Protein AF-A0A7R9LWQ7-F1 (afdb_monomer_lite)

Radius of gyration: 23.17 Å; chains: 1; bounding box: 65×57×53 Å

InterPro domains:
  IPR004911 Gamma interferon inducible lysosomal thiol reductase GILT [PF03227] (35-100)
  IPR004911 Gamma interferon inducible lysosomal thiol reductase GILT [PF03227] (215-337)
  IPR004911 Gamma interferon inducible lysosomal thiol reductase GILT [PTHR13234] (209-375)

pLDDT: mean 72.82, std 17.97, range [22.84, 94.5]

Organism: NCBI:txid334625

Structure (mmCIF, N/CA/C/O backbone):
data_AF-A0A7R9LWQ7-F1
#
_entry.id   AF-A0A7R9LWQ7-F1
#
loop_
_atom_site.group_PDB
_atom_site.id
_atom_site.type_symbol
_atom_site.label_atom_id
_atom_site.label_alt_id
_atom_site.label_comp_id
_atom_site.label_asym_id
_atom_site.label_entity_id
_atom_site.label_seq_id
_atom_site.pdbx_PDB_ins_code
_atom_site.Cartn_x
_atom_site.Cartn_y
_atom_site.Cartn_z
_atom_site.occupancy
_atom_site.B_iso_or_equiv
_atom_site.auth_seq_id
_atom_site.auth_comp_id
_atom_site.auth_asym_id
_atom_site.auth_atom_id
_atom_site.pdbx_PDB_model_num
ATOM 1 N N . MET A 1 1 ? 38.402 10.004 0.478 1.00 28.41 1 MET A N 1
ATOM 2 C CA . MET A 1 1 ? 37.192 10.811 0.728 1.00 28.41 1 MET A CA 1
ATOM 3 C C . MET A 1 1 ? 36.173 10.330 -0.279 1.00 28.41 1 MET A C 1
ATOM 5 O O . MET A 1 1 ? 36.468 10.364 -1.462 1.00 28.41 1 MET A O 1
ATOM 9 N N . SER A 1 2 ? 35.136 9.662 0.216 1.00 26.98 2 SER A N 1
ATOM 10 C CA . SER A 1 2 ? 34.295 8.710 -0.510 1.00 26.98 2 SER A CA 1
ATOM 11 C C . SER A 1 2 ? 33.237 9.393 -1.374 1.00 26.98 2 SER A C 1
ATOM 13 O O . SER A 1 2 ? 32.427 10.161 -0.859 1.00 26.98 2 SER A O 1
ATOM 15 N N . ASP A 1 3 ? 33.230 9.042 -2.657 1.00 26.52 3 ASP A N 1
ATOM 16 C CA . ASP A 1 3 ? 32.191 9.359 -3.634 1.00 26.52 3 ASP A CA 1
ATOM 17 C C . ASP A 1 3 ? 30.848 8.726 -3.230 1.00 26.52 3 ASP A C 1
ATOM 19 O O . ASP A 1 3 ? 30.614 7.534 -3.430 1.00 26.52 3 ASP A O 1
ATOM 23 N N . ALA A 1 4 ? 29.943 9.529 -2.666 1.00 26.62 4 ALA A N 1
ATOM 24 C CA . ALA A 1 4 ? 28.547 9.150 -2.454 1.00 26.62 4 ALA A CA 1
ATOM 25 C C . ALA A 1 4 ? 27.757 9.363 -3.760 1.00 26.62 4 ALA A C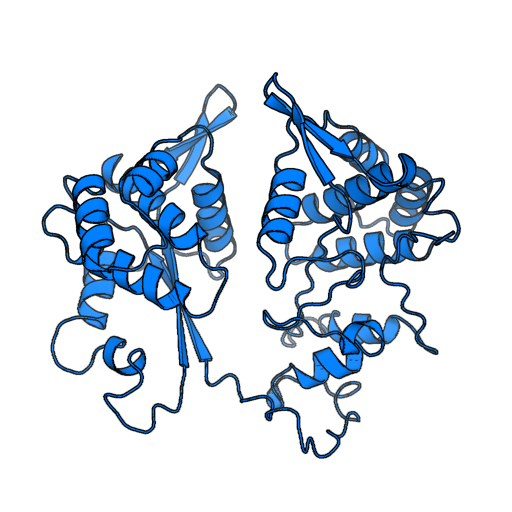 1
ATOM 27 O O . ALA A 1 4 ? 27.153 10.412 -4.013 1.00 26.62 4 ALA A O 1
ATOM 28 N N . ALA A 1 5 ? 27.831 8.366 -4.641 1.00 27.98 5 ALA A N 1
ATOM 29 C CA . ALA A 1 5 ? 27.113 8.342 -5.906 1.00 27.98 5 ALA A CA 1
ATOM 30 C C . ALA A 1 5 ? 25.611 8.075 -5.698 1.00 27.98 5 ALA A C 1
ATOM 32 O O . ALA A 1 5 ? 25.225 7.162 -4.976 1.00 27.98 5 ALA A O 1
ATOM 33 N N . ILE A 1 6 ? 24.761 8.802 -6.436 1.00 31.83 6 ILE A N 1
ATOM 34 C CA . ILE A 1 6 ? 23.512 8.204 -6.928 1.00 31.83 6 ILE A CA 1
ATOM 35 C C . ILE A 1 6 ? 23.921 7.018 -7.789 1.00 31.83 6 ILE A C 1
ATOM 37 O O . ILE A 1 6 ? 24.487 7.224 -8.872 1.00 31.83 6 ILE A O 1
ATOM 41 N N . ASN A 1 7 ? 23.592 5.826 -7.308 1.00 31.75 7 ASN A N 1
ATOM 42 C CA . ASN A 1 7 ? 23.506 4.613 -8.101 1.00 31.75 7 ASN A CA 1
ATOM 43 C C . ASN A 1 7 ? 22.030 4.228 -8.212 1.00 31.75 7 ASN A C 1
ATOM 45 O O . ASN A 1 7 ? 21.566 3.238 -7.664 1.00 31.75 7 ASN A O 1
ATOM 49 N N . LEU A 1 8 ? 21.306 5.066 -8.953 1.00 30.58 8 LEU A N 1
ATOM 50 C CA . LEU A 1 8 ? 20.154 4.634 -9.727 1.00 30.58 8 LEU A CA 1
ATOM 51 C C . LEU A 1 8 ? 20.617 3.469 -10.618 1.00 30.58 8 LEU A C 1
ATOM 53 O O . LEU A 1 8 ? 21.769 3.485 -11.063 1.00 30.58 8 LEU A O 1
ATOM 57 N N . ILE A 1 9 ? 19.752 2.482 -10.855 1.00 30.00 9 ILE A N 1
ATOM 58 C CA . ILE A 1 9 ? 20.030 1.279 -11.649 1.00 30.00 9 ILE A CA 1
ATOM 59 C C . ILE A 1 9 ? 20.838 1.636 -12.910 1.00 30.00 9 ILE A C 1
ATOM 61 O O . ILE A 1 9 ? 20.307 2.087 -13.923 1.00 30.00 9 ILE A O 1
ATOM 65 N N . LYS A 1 10 ? 22.152 1.404 -12.861 1.00 24.83 10 LYS A N 1
ATOM 66 C CA . LYS A 1 10 ? 22.993 1.352 -14.050 1.00 24.83 10 LYS A CA 1
ATOM 67 C C . LYS A 1 10 ? 22.986 -0.110 -14.469 1.00 24.83 10 LYS A C 1
ATOM 69 O O . LYS A 1 10 ? 23.830 -0.884 -14.024 1.00 24.83 10 LYS A O 1
ATOM 74 N N . LEU A 1 11 ? 22.005 -0.493 -15.291 1.00 27.28 11 LEU A N 1
ATOM 75 C CA . LEU A 1 11 ? 22.003 -1.773 -16.008 1.00 27.28 11 LEU A CA 1
ATOM 76 C C . LEU A 1 11 ? 23.177 -1.768 -16.994 1.00 27.28 11 LEU A C 1
ATOM 78 O O . LEU A 1 11 ? 23.009 -1.566 -18.192 1.00 27.28 11 LEU A O 1
ATOM 82 N N . ASN A 1 12 ? 24.388 -1.972 -16.487 1.00 22.84 12 ASN A N 1
ATOM 83 C CA . ASN A 1 12 ? 25.558 -2.257 -17.301 1.00 22.84 12 ASN A CA 1
ATOM 84 C C . ASN A 1 12 ? 25.617 -3.772 -17.512 1.00 22.84 12 ASN A C 1
ATOM 86 O O . ASN A 1 12 ? 26.533 -4.460 -17.072 1.00 22.84 12 ASN A O 1
ATOM 90 N N . VAL A 1 13 ? 24.580 -4.299 -18.159 1.00 25.75 13 VAL A N 1
ATOM 91 C CA . VAL A 1 13 ? 24.626 -5.637 -18.738 1.00 25.75 13 VAL A CA 1
ATOM 92 C C . VAL A 1 13 ? 25.260 -5.455 -20.110 1.00 25.75 13 VAL A C 1
ATOM 94 O O . VAL A 1 13 ? 24.816 -4.612 -20.893 1.00 25.75 13 VAL A O 1
ATOM 97 N N . ALA A 1 14 ? 26.311 -6.212 -20.416 1.00 23.25 14 ALA A N 1
ATOM 98 C CA . ALA A 1 14 ? 26.738 -6.386 -21.797 1.00 23.25 14 ALA A CA 1
ATOM 99 C C . ALA A 1 14 ? 25.557 -7.025 -22.557 1.00 23.25 14 ALA A C 1
ATOM 101 O O . ALA A 1 14 ? 25.353 -8.232 -22.480 1.00 23.25 14 ALA A O 1
ATOM 102 N N . GLY A 1 15 ? 24.722 -6.181 -23.178 1.00 26.72 15 GLY A N 1
ATOM 103 C CA . GLY A 1 15 ? 23.382 -6.533 -23.670 1.00 26.72 15 GLY A CA 1
ATOM 104 C C . GLY A 1 15 ? 22.230 -6.099 -22.747 1.00 26.72 15 GLY A C 1
ATOM 105 O O . GLY A 1 15 ? 21.438 -6.940 -22.346 1.00 26.72 15 GLY A O 1
ATOM 106 N N . GLY A 1 16 ? 22.153 -4.812 -22.381 1.00 27.22 16 GLY A N 1
ATOM 107 C CA . GLY A 1 16 ? 21.121 -4.237 -21.500 1.00 27.22 16 GLY A CA 1
ATOM 108 C C . GLY A 1 16 ? 19.642 -4.364 -21.961 1.00 27.22 16 GLY A C 1
ATOM 109 O O . GLY A 1 16 ? 19.310 -5.185 -22.806 1.00 27.22 16 GLY A O 1
ATOM 110 N N . PRO A 1 17 ? 18.747 -3.506 -21.433 1.00 42.34 17 PRO A N 1
ATOM 111 C CA . PRO A 1 17 ? 17.329 -3.661 -20.998 1.00 42.34 17 PRO A CA 1
ATOM 112 C C . PRO A 1 17 ? 16.288 -4.299 -21.927 1.00 42.34 17 PRO A C 1
ATOM 114 O O . PRO A 1 17 ? 15.150 -4.512 -21.507 1.00 42.34 17 PRO A O 1
ATOM 117 N N . GLN A 1 18 ? 16.668 -4.682 -23.139 1.00 40.03 18 GLN A N 1
ATOM 118 C CA . GLN A 1 18 ? 15.867 -5.520 -24.028 1.00 40.03 18 GLN A CA 1
ATOM 119 C C . GLN A 1 18 ? 15.374 -6.789 -23.306 1.00 40.03 18 GLN A C 1
ATOM 121 O O . GLN A 1 18 ? 14.246 -7.221 -23.493 1.00 40.03 18 GLN A O 1
ATOM 126 N N . SER A 1 19 ? 16.174 -7.302 -22.370 1.00 42.94 19 SER A N 1
ATOM 127 C CA . SER A 1 19 ? 15.859 -8.448 -21.522 1.00 42.94 19 SER A CA 1
ATOM 128 C C . SER A 1 19 ? 14.732 -8.274 -20.501 1.00 42.94 19 SER A C 1
ATOM 130 O O . SER A 1 19 ? 14.152 -9.279 -20.106 1.00 42.94 19 SER A O 1
ATOM 132 N N . LEU A 1 20 ? 14.502 -7.058 -19.991 1.00 46.47 20 LEU A N 1
ATOM 133 C CA . LEU A 1 20 ? 13.406 -6.772 -19.049 1.00 46.47 20 LEU A CA 1
ATOM 134 C C . LEU A 1 20 ? 12.146 -6.380 -19.812 1.00 46.47 20 LEU A C 1
ATOM 136 O O . LEU A 1 20 ? 11.057 -6.811 -19.462 1.00 46.47 20 LEU A O 1
ATOM 140 N N . TYR A 1 21 ? 12.319 -5.661 -20.919 1.00 49.50 21 TYR A N 1
ATOM 141 C CA . TYR A 1 21 ? 11.264 -5.433 -21.898 1.00 49.50 21 TYR A CA 1
ATOM 142 C C . TYR A 1 21 ? 10.661 -6.760 -22.397 1.00 49.50 21 TYR A C 1
ATOM 144 O O . TYR A 1 21 ? 9.447 -6.920 -22.387 1.00 49.50 21 TYR A O 1
ATOM 152 N N . GLU A 1 22 ? 11.493 -7.766 -22.698 1.00 48.62 22 GLU A N 1
ATOM 153 C CA . GLU A 1 22 ? 11.062 -9.147 -22.997 1.00 48.62 22 GLU A CA 1
ATOM 154 C C . GLU A 1 22 ? 10.165 -9.781 -21.913 1.00 48.62 22 GLU A C 1
ATOM 156 O O . GLU A 1 22 ? 9.404 -10.692 -22.225 1.00 48.62 22 GLU A O 1
ATOM 161 N N . LEU A 1 23 ? 10.259 -9.330 -20.656 1.00 48.19 23 LEU A N 1
ATOM 162 C CA . LEU A 1 23 ? 9.467 -9.829 -19.525 1.00 48.19 23 LEU A CA 1
ATOM 163 C C . LEU A 1 23 ? 8.210 -8.987 -19.248 1.00 48.19 23 LEU A C 1
ATOM 165 O O . LEU A 1 23 ? 7.292 -9.490 -18.611 1.00 48.19 23 LEU A O 1
ATOM 169 N N . MET A 1 24 ? 8.170 -7.727 -19.697 1.00 41.41 24 MET A N 1
ATOM 170 C CA . MET A 1 24 ? 7.107 -6.758 -19.380 1.00 41.41 24 MET A CA 1
ATOM 171 C C . MET A 1 24 ? 6.107 -6.537 -20.524 1.00 41.41 24 MET A C 1
ATOM 173 O O . MET A 1 24 ? 5.027 -5.993 -20.295 1.00 41.41 24 MET A O 1
ATOM 177 N N . VAL A 1 25 ? 6.442 -6.917 -21.761 1.00 46.47 25 VAL A N 1
ATOM 178 C CA . VAL A 1 25 ? 5.574 -6.679 -22.926 1.00 46.47 25 VAL A CA 1
ATOM 179 C C . VAL A 1 25 ? 4.469 -7.731 -22.997 1.00 46.47 25 VAL A C 1
ATOM 181 O O . VAL A 1 25 ? 4.790 -8.910 -23.144 1.00 46.47 25 VAL A O 1
ATOM 184 N N . PRO A 1 26 ? 3.178 -7.356 -22.974 1.00 40.62 26 PRO A N 1
ATOM 185 C CA . PRO A 1 26 ? 2.101 -8.287 -23.257 1.00 40.62 26 PRO A CA 1
ATOM 186 C C . PRO A 1 26 ? 2.303 -8.860 -24.659 1.00 40.62 26 PRO A C 1
ATOM 188 O O . PRO A 1 26 ? 2.472 -8.131 -25.641 1.00 40.62 26 PRO A O 1
ATOM 191 N N . LYS A 1 27 ? 2.288 -10.191 -24.760 1.00 41.00 27 LYS A N 1
ATOM 192 C CA . LYS A 1 27 ? 2.071 -10.843 -26.050 1.00 41.00 27 LYS A CA 1
ATOM 193 C C . LYS A 1 27 ? 0.729 -10.364 -26.619 1.00 41.00 27 LYS A C 1
ATOM 195 O O . LYS A 1 27 ? -0.156 -9.970 -25.865 1.00 41.00 27 LYS A O 1
ATOM 200 N N . ALA A 1 28 ? 0.629 -10.343 -27.949 1.00 43.31 28 ALA A N 1
ATOM 201 C CA . ALA A 1 28 ? -0.507 -9.813 -28.707 1.00 43.31 28 ALA A CA 1
ATOM 202 C C . ALA A 1 28 ? -1.881 -10.173 -28.101 1.00 43.31 28 ALA A C 1
ATOM 204 O O . ALA A 1 28 ? -2.029 -11.237 -27.500 1.00 43.31 28 ALA A O 1
ATOM 205 N N . GLU A 1 29 ? -2.870 -9.287 -28.296 1.00 36.75 29 GLU A N 1
ATOM 206 C CA . GLU A 1 29 ? -4.244 -9.393 -27.775 1.00 36.75 29 GLU A CA 1
ATOM 207 C C . GLU A 1 29 ? -4.751 -10.849 -27.722 1.00 36.75 29 GLU A C 1
ATOM 209 O O . GLU A 1 29 ? -5.013 -11.469 -28.754 1.00 36.75 29 GLU A O 1
ATOM 214 N N . GLY A 1 30 ? -4.872 -11.394 -26.505 1.00 41.38 30 GLY A N 1
ATOM 215 C CA . GLY A 1 30 ? -5.389 -12.744 -26.249 1.00 41.38 30 GLY A CA 1
ATOM 216 C C . GLY A 1 30 ? -4.429 -13.724 -25.562 1.00 41.38 30 GLY A C 1
ATOM 217 O O . GLY A 1 30 ? -4.877 -14.798 -25.163 1.00 41.38 30 GLY A O 1
ATOM 218 N N . GLU A 1 31 ? -3.150 -13.387 -25.375 1.00 40.97 31 GLU A N 1
ATOM 219 C CA . GLU A 1 31 ? -2.216 -14.198 -24.577 1.00 40.97 31 GLU A CA 1
ATOM 220 C C . GLU A 1 31 ? -2.037 -13.606 -23.165 1.00 40.97 31 GLU A C 1
ATOM 222 O O . GLU A 1 31 ? -1.937 -12.392 -23.001 1.00 40.97 31 GLU A O 1
ATOM 227 N N . ALA A 1 32 ? -2.040 -14.464 -22.136 1.00 39.59 32 ALA A N 1
ATOM 228 C CA . ALA A 1 32 ? -1.925 -14.065 -20.733 1.00 39.59 32 ALA A CA 1
ATOM 229 C C . ALA A 1 32 ? -0.732 -13.114 -20.513 1.00 39.59 32 ALA A C 1
ATOM 231 O O . ALA A 1 32 ? 0.397 -13.420 -20.902 1.00 39.59 32 ALA A O 1
ATOM 232 N N . SER A 1 33 ? -0.999 -11.960 -19.900 1.00 45.97 33 SER A N 1
ATOM 233 C CA . SER A 1 33 ? 0.002 -10.958 -19.538 1.00 45.97 33 SER A CA 1
ATOM 234 C C . SER A 1 33 ? 1.080 -11.575 -18.647 1.00 45.97 33 SER A C 1
ATOM 236 O O . SER A 1 33 ? 0.767 -12.299 -17.700 1.00 45.97 33 SER A O 1
ATOM 238 N N . PHE A 1 34 ? 2.351 -11.295 -18.934 1.00 53.62 34 PHE A N 1
ATOM 239 C CA . PHE A 1 34 ? 3.453 -11.764 -18.098 1.00 53.62 34 PHE A CA 1
ATOM 240 C C . PHE A 1 34 ? 3.368 -11.167 -16.685 1.00 53.62 34 PHE A C 1
ATOM 242 O O . PHE A 1 34 ? 3.087 -9.985 -16.515 1.00 53.62 34 PHE A O 1
ATOM 249 N N . GLY A 1 35 ? 3.606 -12.009 -15.675 1.00 59.59 35 GLY A N 1
ATOM 250 C CA . GLY A 1 35 ? 3.394 -11.709 -14.255 1.00 59.59 35 GLY A CA 1
ATOM 251 C C . GLY A 1 35 ? 4.577 -11.043 -13.554 1.00 59.59 35 GLY A C 1
ATOM 252 O O . GLY A 1 35 ? 4.967 -11.508 -12.486 1.00 59.59 35 GLY A O 1
ATOM 253 N N . VAL A 1 36 ? 5.183 -10.015 -14.160 1.00 65.06 36 VAL A N 1
ATOM 254 C CA . VAL A 1 36 ? 6.170 -9.169 -13.464 1.00 65.06 36 VAL A CA 1
ATOM 255 C C . VAL A 1 36 ? 5.592 -7.784 -13.270 1.00 65.06 36 VAL A C 1
ATOM 257 O O . VAL A 1 36 ? 5.446 -7.024 -14.223 1.00 65.06 36 VAL A O 1
ATOM 260 N N . GLU A 1 37 ? 5.321 -7.469 -12.016 1.00 72.19 37 GLU A N 1
ATOM 261 C CA . GLU A 1 37 ? 5.043 -6.121 -11.548 1.00 72.19 37 GLU A CA 1
ATOM 262 C C . GLU A 1 37 ? 6.346 -5.514 -11.017 1.00 72.19 37 GLU A C 1
ATOM 264 O O . GLU A 1 37 ? 7.162 -6.213 -10.406 1.00 72.19 37 GLU A O 1
ATOM 269 N N . VAL A 1 38 ? 6.592 -4.244 -11.337 1.00 76.81 38 VAL A N 1
ATOM 270 C CA . VAL A 1 38 ? 7.811 -3.537 -10.939 1.00 76.81 38 VAL A CA 1
ATOM 271 C C . VAL A 1 38 ? 7.413 -2.208 -10.329 1.00 76.81 38 VAL A C 1
ATOM 273 O O . VAL A 1 38 ? 6.966 -1.323 -11.052 1.00 76.81 38 VAL A O 1
ATOM 276 N N . ASP A 1 39 ? 7.661 -2.067 -9.032 1.00 77.06 39 ASP A N 1
ATOM 277 C CA . ASP A 1 39 ? 7.475 -0.811 -8.317 1.00 77.06 39 ASP A CA 1
ATOM 278 C C . ASP A 1 39 ? 8.789 -0.032 -8.258 1.00 77.06 39 ASP A C 1
ATOM 280 O O . ASP A 1 39 ? 9.827 -0.537 -7.807 1.00 77.06 39 ASP A O 1
ATOM 284 N N . TYR A 1 40 ? 8.752 1.225 -8.698 1.00 81.94 40 TYR A N 1
ATOM 285 C CA . TYR A 1 40 ? 9.868 2.151 -8.569 1.00 81.94 40 TYR A CA 1
ATOM 286 C C . TYR A 1 40 ? 9.661 3.052 -7.354 1.00 81.94 40 TYR A C 1
ATOM 288 O O . TYR A 1 40 ? 8.730 3.845 -7.302 1.00 81.94 40 TYR A O 1
ATOM 296 N N . ILE A 1 41 ? 10.577 2.969 -6.387 1.00 81.75 41 ILE A N 1
ATOM 297 C CA . ILE A 1 41 ? 10.536 3.773 -5.157 1.00 81.75 41 ILE A CA 1
ATOM 298 C C . ILE A 1 41 ? 11.703 4.775 -5.186 1.00 81.75 41 ILE A C 1
ATOM 300 O O . ILE A 1 41 ? 12.804 4.478 -4.702 1.00 81.75 41 ILE A O 1
ATOM 304 N N . PRO A 1 42 ? 11.528 5.962 -5.800 1.00 84.00 42 PRO A N 1
ATOM 305 C CA . PRO A 1 42 ? 12.574 6.968 -5.886 1.00 84.00 42 PRO A CA 1
ATOM 306 C C . PRO A 1 42 ? 12.681 7.709 -4.548 1.00 84.00 42 PRO A C 1
ATOM 308 O O . PRO A 1 42 ? 12.096 8.767 -4.352 1.00 84.00 42 PRO A O 1
ATOM 311 N N . TRP A 1 43 ? 13.458 7.155 -3.618 1.00 82.69 43 TRP A N 1
ATOM 312 C CA . TRP A 1 43 ? 13.813 7.822 -2.357 1.00 82.69 43 TRP A CA 1
ATOM 313 C C . TRP A 1 43 ? 15.306 7.703 -2.058 1.00 82.69 43 TRP A C 1
ATOM 315 O O . TRP A 1 43 ? 16.017 8.702 -1.885 1.00 82.69 43 TRP A O 1
ATOM 325 N N . GLY A 1 44 ? 15.809 6.466 -2.089 1.00 77.44 44 GLY A N 1
ATOM 326 C CA . GLY A 1 44 ? 17.215 6.153 -1.872 1.00 77.44 44 GLY A CA 1
ATOM 327 C C . GLY A 1 44 ? 17.695 6.616 -0.497 1.00 77.44 44 GLY A C 1
ATOM 328 O O . GLY A 1 44 ? 17.119 6.273 0.524 1.00 77.44 44 GLY A O 1
ATOM 329 N N . THR A 1 45 ? 18.785 7.385 -0.466 1.00 76.56 45 THR A N 1
ATOM 330 C CA . THR A 1 45 ? 19.437 7.836 0.778 1.00 76.56 45 THR A CA 1
ATOM 331 C C . THR A 1 45 ? 18.988 9.230 1.218 1.00 76.56 45 THR A C 1
ATOM 333 O O . THR A 1 45 ? 19.743 9.928 1.899 1.00 76.56 45 THR A O 1
ATOM 336 N N . SER A 1 46 ? 17.842 9.695 0.727 1.00 82.44 46 SER A N 1
ATOM 337 C CA . SER A 1 46 ? 17.293 10.997 1.103 1.00 82.44 46 SER A CA 1
ATOM 338 C C . SER A 1 46 ? 16.795 10.938 2.547 1.00 82.44 46 SER A C 1
ATOM 340 O O . SER A 1 46 ? 16.408 9.878 3.036 1.00 82.44 46 SER A O 1
ATOM 342 N N . THR A 1 47 ? 16.833 12.062 3.254 1.00 84.12 47 THR A N 1
ATOM 343 C CA . THR A 1 47 ? 16.308 12.156 4.619 1.00 84.12 47 THR A CA 1
ATOM 344 C C . THR A 1 47 ? 15.139 13.127 4.668 1.00 84.12 47 THR A C 1
ATOM 346 O O . THR A 1 47 ? 15.059 14.064 3.869 1.00 84.12 47 THR A O 1
ATOM 349 N N . ARG A 1 48 ? 14.228 12.916 5.620 1.00 85.38 48 ARG A N 1
ATOM 350 C CA . ARG A 1 48 ? 13.178 13.880 5.962 1.00 85.38 48 ARG A CA 1
ATOM 351 C C . ARG A 1 48 ? 13.415 14.444 7.357 1.00 85.38 48 ARG A C 1
ATOM 353 O O . ARG A 1 48 ? 13.785 13.715 8.274 1.00 85.38 48 ARG A O 1
ATOM 360 N N . GLU A 1 49 ? 13.187 15.739 7.507 1.00 84.81 49 GLU A N 1
ATOM 361 C CA . GLU A 1 49 ? 13.154 16.440 8.786 1.00 84.81 49 GLU A CA 1
ATOM 362 C C . GLU A 1 49 ? 11.795 17.130 8.915 1.00 84.81 49 GLU A C 1
ATOM 364 O O . GLU A 1 49 ? 11.379 17.861 8.016 1.00 84.81 49 GLU A O 1
ATOM 369 N N . ILE A 1 50 ? 11.091 16.886 10.020 1.00 83.31 50 ILE A N 1
ATOM 370 C CA . ILE A 1 50 ? 9.856 17.602 10.350 1.00 83.31 50 ILE A CA 1
ATOM 371 C C . ILE A 1 50 ? 10.258 18.787 11.227 1.00 83.31 50 ILE A C 1
ATOM 373 O O . ILE A 1 50 ? 10.710 18.605 12.359 1.00 83.31 50 ILE A O 1
ATOM 377 N N . ASN A 1 51 ? 10.127 19.999 10.693 1.00 84.62 51 ASN A N 1
ATOM 378 C CA . ASN A 1 51 ? 10.43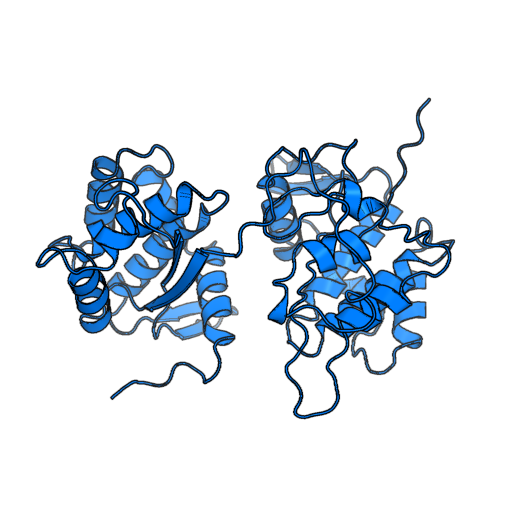9 21.232 11.407 1.00 84.62 51 ASN A CA 1
ATOM 379 C C . ASN A 1 51 ? 9.446 21.469 12.557 1.00 84.62 51 ASN A C 1
ATOM 381 O O . ASN A 1 51 ? 8.352 20.906 12.609 1.00 84.62 51 ASN A O 1
ATOM 385 N N . SER A 1 52 ? 9.801 22.367 13.477 1.00 89.75 52 SER A N 1
ATOM 386 C CA . SER A 1 52 ? 8.973 22.708 14.644 1.00 89.75 52 SER A CA 1
ATOM 387 C C . SER A 1 52 ? 7.614 23.334 14.305 1.00 89.75 52 SER A C 1
ATOM 389 O O . SER A 1 52 ? 6.718 23.322 15.147 1.00 89.75 52 SER A O 1
ATOM 391 N N . ASP A 1 53 ? 7.446 23.869 13.097 1.00 85.25 53 ASP A N 1
ATOM 392 C CA . ASP A 1 53 ? 6.183 24.394 12.568 1.00 85.25 53 ASP A CA 1
ATOM 393 C C . ASP A 1 53 ? 5.337 23.329 11.839 1.00 85.25 53 ASP A C 1
ATOM 395 O O . ASP A 1 53 ? 4.287 23.650 11.285 1.00 85.25 53 ASP A O 1
ATOM 399 N N . GLY A 1 54 ? 5.775 22.064 11.854 1.00 81.81 54 GLY A N 1
ATOM 400 C CA . GLY A 1 54 ? 5.127 20.943 11.173 1.00 81.81 54 GLY A CA 1
ATOM 401 C C . GLY A 1 54 ? 5.462 20.843 9.686 1.00 81.81 54 GLY A C 1
ATOM 402 O O . GLY A 1 54 ? 4.971 19.936 9.019 1.00 81.81 54 GLY A O 1
ATOM 403 N N . THR A 1 55 ? 6.292 21.744 9.152 1.00 78.25 55 THR A N 1
ATOM 404 C CA . THR A 1 55 ? 6.696 21.683 7.748 1.00 78.25 55 THR A CA 1
ATOM 405 C C . THR A 1 55 ? 7.731 20.590 7.527 1.00 78.25 55 THR A C 1
ATOM 407 O O . THR A 1 55 ? 8.663 20.424 8.314 1.00 78.25 55 THR A O 1
ATOM 410 N N . ILE A 1 56 ? 7.582 19.842 6.438 1.00 77.31 56 ILE A N 1
ATOM 411 C CA . ILE A 1 56 ? 8.510 18.768 6.088 1.00 77.31 56 ILE A CA 1
ATOM 412 C C . ILE A 1 56 ? 9.596 19.330 5.177 1.00 77.31 56 ILE A C 1
ATOM 414 O O . ILE A 1 56 ? 9.319 19.990 4.172 1.00 77.31 56 ILE A O 1
ATOM 418 N N . LYS A 1 57 ? 10.850 19.077 5.545 1.00 81.69 57 LYS A N 1
ATOM 419 C CA . LYS A 1 57 ? 12.028 19.396 4.751 1.00 81.69 57 LYS A CA 1
ATOM 420 C C . LYS A 1 57 ? 12.703 18.104 4.319 1.00 81.69 57 LYS A C 1
ATOM 422 O O . LYS A 1 57 ? 13.251 17.366 5.136 1.00 81.69 57 LYS A O 1
ATOM 427 N N . TYR A 1 58 ? 12.718 17.868 3.016 1.00 80.50 58 TYR A N 1
ATOM 428 C CA . TYR A 1 58 ? 13.494 16.784 2.429 1.00 80.50 58 TYR A CA 1
ATOM 429 C C . TYR A 1 58 ? 14.925 17.254 2.192 1.00 80.50 58 TYR A C 1
ATOM 431 O O . TYR A 1 58 ? 15.152 18.322 1.620 1.00 80.50 58 TYR A O 1
ATOM 439 N N . THR A 1 59 ? 15.894 16.465 2.641 1.00 81.56 59 THR A N 1
ATOM 440 C CA . THR A 1 59 ? 17.312 16.726 2.408 1.00 81.56 59 THR A CA 1
ATOM 441 C C . THR A 1 59 ? 17.880 15.609 1.547 1.00 81.56 59 THR A C 1
ATOM 443 O O . THR A 1 59 ? 17.930 14.446 1.947 1.00 81.56 59 THR A O 1
ATOM 446 N N . CYS A 1 60 ? 18.333 15.976 0.353 1.00 78.94 60 CYS A N 1
ATOM 447 C CA . CYS A 1 60 ? 19.123 15.104 -0.506 1.00 78.94 60 CYS A CA 1
ATOM 448 C C . CYS A 1 60 ? 20.596 15.504 -0.444 1.00 78.94 60 CYS A C 1
ATOM 450 O O . CYS A 1 60 ? 20.953 16.578 0.034 1.00 78.94 60 CYS A O 1
ATOM 452 N N . THR A 1 61 ? 21.473 14.649 -0.969 1.00 72.31 61 THR A N 1
ATOM 453 C CA . THR A 1 61 ? 22.913 14.953 -1.025 1.00 72.31 61 THR A CA 1
ATOM 454 C C . THR A 1 61 ? 23.272 16.097 -1.985 1.00 72.31 61 THR A C 1
ATOM 456 O O . THR A 1 61 ? 24.392 16.590 -1.902 1.00 72.31 61 THR A O 1
ATOM 459 N N . ASP A 1 62 ? 22.373 16.484 -2.899 1.00 80.56 62 ASP A N 1
ATOM 460 C CA . ASP A 1 62 ? 22.536 17.570 -3.882 1.00 80.56 62 ASP A CA 1
ATOM 461 C C . ASP A 1 62 ? 21.141 17.984 -4.419 1.00 80.56 62 ASP A C 1
ATOM 463 O O . ASP A 1 62 ? 20.230 17.153 -4.491 1.00 80.56 62 ASP A O 1
ATOM 467 N N . ASP A 1 63 ? 20.942 19.272 -4.706 1.00 81.31 63 ASP A N 1
ATOM 468 C CA . ASP A 1 63 ? 19.645 19.864 -5.064 1.00 81.31 63 ASP A CA 1
ATOM 469 C C . ASP A 1 63 ? 19.100 19.300 -6.384 1.00 81.31 63 ASP A C 1
ATOM 471 O O . ASP A 1 63 ? 17.913 18.963 -6.473 1.00 81.31 63 ASP A O 1
ATOM 475 N N . ASP A 1 64 ? 19.970 19.094 -7.379 1.00 84.81 64 ASP A N 1
ATOM 476 C CA . ASP A 1 64 ? 19.580 18.515 -8.670 1.00 84.81 64 ASP A CA 1
ATOM 477 C C . ASP A 1 64 ? 19.164 17.051 -8.505 1.00 84.81 64 ASP A C 1
ATOM 479 O O . ASP A 1 64 ? 18.215 16.570 -9.128 1.00 84.81 64 ASP A O 1
ATOM 483 N N . LYS A 1 65 ? 19.812 16.335 -7.583 1.00 81.50 65 LYS A N 1
ATOM 484 C CA . LYS A 1 65 ? 19.419 14.970 -7.214 1.00 81.50 65 LYS A CA 1
ATOM 485 C C . LYS A 1 65 ? 18.020 14.940 -6.626 1.00 81.50 65 LYS A C 1
ATOM 487 O O . LYS A 1 65 ? 17.220 14.085 -6.988 1.00 81.50 65 LYS A O 1
ATOM 492 N N . CYS A 1 66 ? 17.738 15.887 -5.739 1.00 83.56 66 CYS A N 1
ATOM 493 C CA . CYS A 1 66 ? 16.444 16.038 -5.096 1.00 83.56 66 CYS A CA 1
ATOM 494 C C . CYS A 1 66 ? 15.354 16.361 -6.119 1.00 83.56 66 CYS A C 1
ATOM 496 O O . CYS A 1 66 ? 14.252 15.823 -6.052 1.00 83.56 66 CYS A O 1
ATOM 498 N N . LEU A 1 67 ? 15.652 17.209 -7.104 1.00 87.88 67 LEU A N 1
ATOM 499 C CA . LEU A 1 67 ? 14.751 17.450 -8.226 1.00 87.88 67 LEU A CA 1
ATOM 500 C C . LEU A 1 67 ? 14.525 16.182 -9.064 1.00 87.88 67 LEU A C 1
ATOM 502 O O . LEU A 1 67 ? 13.379 15.857 -9.357 1.00 87.88 67 LEU A O 1
ATOM 506 N N . GLY A 1 68 ? 15.578 15.429 -9.390 1.00 89.44 68 GLY A N 1
ATOM 507 C CA . GLY A 1 68 ? 15.465 14.170 -10.133 1.00 89.44 68 GLY A CA 1
ATOM 508 C C . GLY A 1 68 ? 14.598 13.121 -9.428 1.00 89.44 68 GLY A C 1
ATOM 509 O O . GLY A 1 68 ? 13.719 12.535 -10.055 1.00 89.44 68 GLY A O 1
ATOM 510 N N . THR A 1 69 ? 14.791 12.933 -8.120 1.00 86.94 69 THR A N 1
ATOM 511 C CA . THR A 1 69 ? 13.970 12.040 -7.288 1.00 86.94 69 THR A CA 1
ATOM 512 C C . THR A 1 69 ? 12.493 12.436 -7.328 1.00 86.94 69 THR A C 1
ATOM 514 O O . THR A 1 69 ? 11.634 11.592 -7.569 1.00 86.94 69 THR A O 1
ATOM 517 N N . ARG A 1 70 ? 12.192 13.732 -7.167 1.00 85.56 70 ARG A N 1
ATOM 518 C CA . ARG A 1 70 ? 10.818 14.257 -7.227 1.00 85.56 70 ARG A CA 1
ATOM 519 C C . ARG A 1 70 ? 10.187 14.077 -8.602 1.00 85.56 70 ARG A C 1
ATOM 521 O O . ARG A 1 70 ? 9.029 13.697 -8.692 1.00 85.56 70 ARG A O 1
ATOM 528 N N . LEU A 1 71 ? 10.950 14.299 -9.669 1.00 88.75 71 LEU A N 1
ATOM 529 C CA . LEU A 1 71 ? 10.481 14.075 -11.034 1.00 88.75 71 LEU A CA 1
ATOM 530 C C . LEU A 1 71 ? 10.134 12.600 -11.277 1.00 88.75 71 LEU A C 1
ATOM 532 O O . LEU A 1 71 ? 9.086 12.321 -11.847 1.00 88.75 71 LEU A O 1
ATOM 536 N N . HIS A 1 72 ? 10.962 11.654 -10.816 1.00 88.50 72 HIS A N 1
ATOM 537 C CA . HIS A 1 72 ? 10.646 10.219 -10.894 1.00 88.50 72 HIS A CA 1
ATOM 538 C C . HIS A 1 72 ? 9.423 9.843 -10.058 1.00 88.50 72 HIS A C 1
ATOM 540 O O . HIS A 1 72 ? 8.594 9.078 -10.537 1.00 88.50 72 HIS A O 1
ATOM 546 N N . ALA A 1 73 ? 9.263 10.423 -8.866 1.00 84.81 73 ALA A N 1
ATOM 547 C CA . ALA A 1 73 ? 8.069 10.225 -8.046 1.00 84.81 73 ALA A CA 1
ATOM 548 C C . ALA A 1 73 ? 6.804 10.734 -8.765 1.00 84.81 73 ALA A C 1
ATOM 550 O O . ALA A 1 73 ? 5.795 10.043 -8.824 1.00 84.81 73 ALA A O 1
ATOM 551 N N . CYS A 1 74 ? 6.873 11.912 -9.386 1.00 85.12 74 CYS A N 1
ATOM 552 C CA . CYS A 1 74 ? 5.776 12.463 -10.179 1.00 85.12 74 CYS A CA 1
ATOM 553 C C . CYS A 1 74 ? 5.420 11.599 -11.395 1.00 85.12 74 CYS A C 1
ATOM 555 O O . CYS A 1 74 ? 4.239 11.412 -11.678 1.00 85.12 74 CYS A O 1
ATOM 557 N N . ILE A 1 75 ? 6.424 11.041 -12.082 1.00 85.62 75 ILE A N 1
ATOM 558 C CA . ILE A 1 75 ? 6.213 10.106 -13.197 1.00 85.62 75 ILE A CA 1
ATOM 559 C C . ILE A 1 75 ? 5.467 8.855 -12.711 1.00 85.62 75 ILE A C 1
ATOM 561 O O . ILE A 1 75 ? 4.489 8.462 -13.339 1.00 85.62 75 ILE A O 1
ATOM 565 N N . ALA A 1 76 ? 5.877 8.268 -11.584 1.00 81.31 76 ALA A N 1
ATOM 566 C CA . ALA A 1 76 ? 5.204 7.105 -11.002 1.00 81.31 76 ALA A CA 1
ATOM 567 C C . ALA A 1 76 ? 3.768 7.429 -10.541 1.00 81.31 76 ALA A C 1
ATOM 569 O O . ALA A 1 76 ? 2.832 6.666 -10.768 1.00 81.31 76 ALA A O 1
ATOM 570 N N . ARG A 1 77 ? 3.549 8.621 -9.972 1.00 78.31 77 ARG A N 1
ATOM 571 C CA . ARG A 1 77 ? 2.230 9.083 -9.515 1.00 78.31 77 ARG A CA 1
ATOM 572 C C . ARG A 1 77 ? 1.228 9.324 -10.644 1.00 78.31 77 ARG A C 1
ATOM 574 O O . ARG A 1 77 ? 0.041 9.073 -10.461 1.00 78.31 77 ARG A O 1
ATOM 581 N N . ASN A 1 78 ? 1.653 9.873 -11.779 1.00 68.75 78 ASN A N 1
ATOM 582 C CA . ASN A 1 78 ? 0.735 10.275 -12.853 1.00 68.75 78 ASN A CA 1
ATOM 583 C C . ASN A 1 78 ? 0.237 9.095 -13.710 1.00 68.75 78 ASN A C 1
ATOM 585 O O . ASN A 1 78 ? -0.584 9.281 -14.613 1.00 68.75 78 ASN A O 1
ATOM 589 N N . HIS A 1 79 ? 0.708 7.876 -13.435 1.00 64.19 79 HIS A N 1
ATOM 590 C CA . HIS A 1 79 ? 0.576 6.726 -14.327 1.00 64.19 79 HIS A CA 1
ATOM 591 C C . HIS A 1 79 ? -0.086 5.489 -13.684 1.00 64.19 79 HIS A C 1
ATOM 593 O O . HIS A 1 79 ? 0.207 4.360 -14.053 1.00 64.19 79 HIS A O 1
ATOM 599 N N . VAL A 1 80 ? -1.059 5.694 -12.785 1.00 52.16 80 VAL A N 1
ATOM 600 C CA . VAL A 1 80 ? -1.726 4.642 -11.970 1.00 52.16 80 VAL A CA 1
ATOM 601 C C . VAL A 1 80 ? -2.705 3.733 -12.751 1.00 52.16 80 VAL A C 1
ATOM 603 O O . VAL A 1 80 ? -3.442 2.954 -12.154 1.00 52.16 80 VAL A O 1
ATOM 606 N N . SER A 1 81 ? -2.775 3.786 -14.087 1.00 51.44 81 SER A N 1
ATOM 607 C CA . SER A 1 81 ? -3.590 2.817 -14.850 1.00 51.44 81 SER A CA 1
ATOM 608 C C . SER A 1 81 ? -2.740 1.687 -15.440 1.00 51.44 81 SER A C 1
ATOM 610 O O . SER A 1 81 ? -1.621 1.910 -15.878 1.00 51.44 81 SER A O 1
ATOM 612 N N . LEU A 1 82 ? -3.298 0.471 -15.525 1.00 41.56 82 LEU A N 1
ATOM 613 C CA . LEU A 1 82 ? -2.612 -0.759 -15.976 1.00 41.56 82 LEU A CA 1
ATOM 614 C C . LEU A 1 82 ? -1.905 -0.666 -17.349 1.00 41.56 82 LEU A C 1
ATOM 616 O O . LEU A 1 82 ? -1.008 -1.456 -17.629 1.00 41.56 82 LEU A O 1
ATOM 620 N N . TYR A 1 83 ? -2.284 0.284 -18.210 1.00 49.59 83 TYR A N 1
ATOM 621 C CA . TYR A 1 83 ? -1.624 0.531 -19.502 1.00 49.59 83 TYR A CA 1
ATOM 622 C C . TYR A 1 83 ? -0.451 1.525 -19.416 1.00 49.59 83 TYR A C 1
ATOM 624 O O . TYR A 1 83 ? 0.281 1.697 -20.388 1.00 49.59 83 TYR A O 1
ATOM 632 N N . GLN A 1 84 ? -0.256 2.182 -18.274 1.00 58.03 84 GLN A N 1
ATOM 633 C CA . GLN A 1 84 ? 0.719 3.252 -18.075 1.00 58.03 84 GLN A CA 1
ATOM 634 C C . GLN A 1 84 ? 1.989 2.806 -17.333 1.00 58.03 84 GLN A C 1
ATOM 636 O O . GLN A 1 84 ? 2.992 3.511 -17.425 1.00 58.03 84 GLN A O 1
ATOM 641 N N . ASN A 1 85 ? 2.027 1.604 -16.741 1.00 62.75 85 ASN A N 1
ATOM 642 C CA . ASN A 1 85 ? 3.254 1.049 -16.140 1.00 62.75 85 ASN A CA 1
ATOM 643 C C . ASN A 1 85 ? 4.410 0.958 -17.161 1.00 62.75 85 ASN A C 1
ATOM 645 O O . ASN A 1 85 ? 5.584 1.093 -16.818 1.00 62.75 85 ASN A O 1
ATOM 649 N N . HIS A 1 86 ? 4.102 0.772 -18.452 1.00 72.31 86 HIS A N 1
ATOM 650 C CA . HIS A 1 86 ? 5.117 0.842 -19.511 1.00 72.31 86 HIS A CA 1
ATOM 651 C C . HIS A 1 86 ? 5.648 2.259 -19.716 1.00 72.31 86 HIS A C 1
ATOM 653 O O . HIS A 1 86 ? 6.848 2.432 -19.909 1.00 72.31 86 HIS A O 1
ATOM 659 N N . HIS A 1 87 ? 4.781 3.271 -19.674 1.00 78.62 87 HIS A N 1
ATOM 660 C CA . HIS A 1 87 ? 5.172 4.671 -19.843 1.00 78.62 87 HIS A CA 1
ATOM 661 C C . HIS A 1 87 ? 6.050 5.144 -18.688 1.00 78.62 87 HIS A C 1
ATOM 663 O O . HIS A 1 87 ? 7.107 5.730 -18.933 1.00 78.62 87 HIS A O 1
ATOM 669 N N . GLU A 1 88 ? 5.668 4.805 -17.456 1.00 81.38 88 GLU A N 1
ATOM 670 C CA . GLU A 1 88 ? 6.484 5.030 -16.266 1.00 81.38 88 GLU A CA 1
ATOM 671 C C . GLU A 1 88 ? 7.877 4.410 -16.440 1.00 81.38 88 GLU A C 1
ATOM 673 O O . GLU A 1 88 ? 8.888 5.119 -16.374 1.00 81.38 88 GLU A O 1
ATOM 678 N N . PHE A 1 89 ? 7.934 3.111 -16.764 1.00 82.88 89 PHE A N 1
ATOM 679 C CA . PHE A 1 89 ? 9.189 2.400 -16.999 1.00 82.88 89 PHE A CA 1
ATOM 680 C C . PHE A 1 89 ? 10.054 3.105 -18.046 1.00 82.88 89 PHE A C 1
ATOM 682 O O . PHE A 1 89 ? 11.237 3.351 -17.810 1.00 82.88 89 PHE A O 1
ATOM 689 N N . PHE A 1 90 ? 9.489 3.448 -19.206 1.00 83.50 90 PHE A N 1
ATOM 690 C CA . PHE A 1 90 ? 10.244 4.063 -20.296 1.00 83.50 90 PHE A CA 1
ATOM 691 C C . PHE A 1 90 ? 10.756 5.455 -19.954 1.00 83.50 90 PHE A C 1
ATOM 693 O O . PHE A 1 90 ? 11.879 5.791 -20.339 1.00 83.50 90 PHE A O 1
ATOM 700 N N . MET A 1 91 ? 9.976 6.246 -19.222 1.00 86.81 91 MET A N 1
ATOM 701 C CA . MET A 1 91 ? 10.381 7.575 -18.778 1.00 86.81 91 MET A CA 1
ATOM 702 C C . MET A 1 91 ? 11.503 7.501 -17.750 1.00 86.81 91 MET A C 1
ATOM 704 O O . MET A 1 91 ? 12.547 8.139 -17.936 1.00 86.81 91 MET A O 1
ATOM 708 N N . ILE A 1 92 ? 11.346 6.674 -16.713 1.00 85.88 92 ILE A N 1
ATOM 709 C CA . ILE A 1 92 ? 12.380 6.457 -15.695 1.00 85.88 92 ILE A CA 1
ATOM 710 C C . ILE A 1 92 ? 13.643 5.895 -16.351 1.00 85.88 92 ILE A C 1
ATOM 712 O O . ILE A 1 92 ? 14.736 6.413 -16.140 1.00 85.88 92 ILE A O 1
ATOM 716 N N . TYR A 1 93 ? 13.512 4.891 -17.218 1.00 85.75 93 TYR A N 1
ATOM 717 C CA . TYR A 1 93 ? 14.636 4.295 -17.933 1.00 85.75 93 TYR A CA 1
ATOM 718 C C . TYR A 1 93 ? 15.362 5.298 -18.843 1.00 85.75 93 TYR A C 1
ATOM 720 O O . TYR A 1 93 ? 16.594 5.407 -18.817 1.00 85.75 93 TYR A O 1
ATOM 728 N N . CYS A 1 94 ? 14.611 6.041 -19.657 1.00 88.56 94 CYS A N 1
ATOM 729 C CA . CYS A 1 94 ? 15.178 7.014 -20.580 1.00 88.56 94 CYS A CA 1
ATOM 730 C C . CYS A 1 94 ? 15.962 8.084 -19.826 1.00 88.56 94 CYS A C 1
ATOM 732 O O . CYS A 1 94 ? 17.097 8.369 -20.196 1.00 88.56 94 CYS A O 1
ATOM 734 N N . THR A 1 95 ? 15.394 8.627 -18.750 1.00 88.31 95 THR A N 1
ATOM 735 C CA . THR A 1 95 ? 16.028 9.673 -17.940 1.00 88.31 95 THR A CA 1
ATOM 736 C C . THR A 1 95 ? 17.234 9.147 -17.161 1.00 88.31 95 THR A C 1
ATOM 738 O O . THR A 1 95 ? 18.297 9.764 -17.191 1.00 88.31 95 THR A O 1
ATOM 741 N N . ALA A 1 96 ? 17.123 7.956 -16.563 1.00 84.50 96 ALA A N 1
ATOM 742 C CA . ALA A 1 96 ? 18.195 7.260 -15.848 1.00 84.50 96 ALA A CA 1
ATOM 743 C C . ALA A 1 96 ? 19.449 7.001 -16.695 1.00 84.50 96 ALA A C 1
ATOM 745 O O . ALA A 1 96 ? 20.563 6.938 -16.171 1.00 84.50 96 ALA A O 1
ATOM 746 N N . THR A 1 97 ? 19.270 6.810 -18.003 1.00 85.19 97 THR A N 1
ATOM 747 C CA . THR A 1 97 ? 20.362 6.501 -18.935 1.00 85.19 97 THR A CA 1
ATOM 748 C C . THR A 1 97 ? 21.020 7.732 -19.543 1.00 85.19 97 THR A C 1
ATOM 750 O O . THR A 1 97 ? 22.054 7.599 -20.203 1.00 85.19 97 THR A O 1
ATOM 753 N N . GLN A 1 98 ? 20.491 8.929 -19.287 1.00 88.00 98 GLN A N 1
ATOM 754 C CA . GLN A 1 98 ? 21.107 10.156 -19.769 1.00 88.00 98 GLN A CA 1
ATOM 755 C C . GLN A 1 98 ? 22.379 10.498 -18.992 1.00 88.00 98 GLN A C 1
ATOM 757 O O . GLN A 1 98 ? 22.432 10.440 -17.762 1.00 88.00 98 GLN A O 1
ATOM 762 N N . THR A 1 99 ? 23.419 10.916 -19.711 1.00 84.62 99 THR A N 1
ATOM 763 C CA . THR A 1 99 ? 24.736 11.214 -19.128 1.00 84.62 99 THR A CA 1
ATOM 764 C C . THR A 1 99 ? 24.745 12.437 -18.210 1.00 84.62 99 THR A C 1
ATOM 766 O O . THR A 1 99 ? 25.581 12.513 -17.313 1.00 84.62 99 THR A O 1
ATOM 769 N N . ASP A 1 100 ? 23.822 13.374 -18.414 1.00 87.94 100 ASP A N 1
ATOM 770 C CA . ASP A 1 100 ? 23.686 14.644 -17.695 1.00 87.94 100 ASP A CA 1
ATOM 771 C C . ASP A 1 100 ? 22.432 14.706 -16.804 1.00 87.94 100 ASP A C 1
ATOM 773 O O . ASP A 1 100 ? 22.096 15.773 -16.294 1.00 87.94 100 ASP A O 1
ATOM 777 N N . TRP A 1 101 ? 21.777 13.564 -16.541 1.00 88.19 101 TRP A N 1
ATOM 778 C CA . TRP A 1 101 ? 20.625 13.469 -15.625 1.00 88.19 101 TRP A CA 1
ATOM 779 C C . TRP A 1 101 ? 20.883 14.142 -14.274 1.00 88.19 101 TRP A C 1
ATOM 781 O O . TRP A 1 101 ? 20.029 14.841 -13.744 1.00 88.19 101 TRP A O 1
ATOM 791 N N . LYS A 1 102 ? 22.092 13.959 -13.733 1.00 82.81 102 LYS A N 1
ATOM 792 C CA . LYS A 1 102 ? 22.471 14.463 -12.407 1.00 82.81 102 LYS A CA 1
ATOM 793 C C . LYS A 1 102 ? 22.574 15.986 -12.328 1.00 82.81 102 LYS A C 1
ATOM 795 O O . LYS A 1 102 ? 22.564 16.492 -11.222 1.00 82.81 102 LYS A O 1
ATOM 800 N N . THR A 1 103 ? 22.725 16.672 -13.459 1.00 88.00 103 THR A N 1
ATOM 801 C CA . THR A 1 103 ? 22.966 18.126 -13.528 1.00 88.00 103 THR A CA 1
ATOM 802 C C . THR A 1 103 ? 21.880 18.874 -14.300 1.00 88.00 103 THR A C 1
ATOM 804 O O . THR A 1 103 ? 21.930 20.092 -14.420 1.00 88.00 103 THR A O 1
ATOM 807 N N . ASN A 1 104 ? 20.949 18.153 -14.928 1.00 92.25 104 ASN A N 1
ATOM 808 C CA . ASN A 1 104 ? 19.843 18.725 -15.691 1.00 92.25 104 ASN A CA 1
ATOM 809 C C . ASN A 1 104 ? 18.646 17.754 -15.744 1.00 92.25 104 ASN A C 1
ATOM 811 O O . ASN A 1 104 ? 18.224 17.347 -16.831 1.00 92.25 104 ASN A O 1
ATOM 815 N N . PRO A 1 105 ? 18.100 17.327 -14.595 1.00 91.31 105 PRO A N 1
ATOM 816 C CA . PRO A 1 105 ? 17.070 16.292 -14.572 1.00 91.31 105 PRO A CA 1
ATOM 817 C C . PRO A 1 105 ? 15.804 16.726 -15.325 1.00 91.31 105 PRO A C 1
ATOM 819 O O . PRO A 1 105 ? 15.281 15.975 -16.144 1.00 91.31 105 PRO A O 1
ATOM 822 N N . LEU A 1 106 ? 15.357 17.973 -15.152 1.00 91.12 106 LEU A N 1
ATOM 823 C CA . LEU A 1 106 ? 14.168 18.484 -15.836 1.00 91.12 106 LEU A CA 1
ATOM 824 C C . LEU A 1 106 ? 14.324 18.489 -17.364 1.00 91.12 106 LEU A C 1
ATOM 826 O O . LEU A 1 106 ? 13.453 17.991 -18.078 1.00 91.12 106 LEU A O 1
ATOM 830 N N . GLY A 1 107 ? 15.449 19.000 -17.876 1.00 92.38 107 GLY A N 1
ATOM 831 C CA . GLY A 1 107 ? 15.708 19.003 -19.315 1.00 92.38 107 GLY A CA 1
ATOM 832 C C . GLY A 1 107 ? 15.688 17.592 -19.906 1.00 92.38 107 GLY A C 1
ATOM 833 O O . GLY A 1 107 ? 15.200 17.399 -21.018 1.00 92.38 107 GLY A O 1
ATOM 834 N N . LYS A 1 108 ? 16.147 16.593 -19.142 1.00 93.19 108 LYS A N 1
ATOM 835 C CA . LYS A 1 108 ? 16.109 15.185 -19.549 1.00 93.19 108 LYS A CA 1
ATOM 836 C C . LYS A 1 108 ? 14.719 14.568 -19.490 1.00 93.19 108 LYS A C 1
ATOM 838 O O . LYS A 1 108 ? 14.395 13.784 -20.375 1.00 93.19 108 LYS A O 1
ATOM 843 N N . VAL A 1 109 ? 13.891 14.922 -18.507 1.00 89.81 109 VAL A N 1
ATOM 844 C CA . VAL A 1 109 ? 12.474 14.521 -18.492 1.00 89.81 109 VAL A CA 1
ATOM 845 C C . VAL A 1 109 ? 11.771 15.040 -19.743 1.00 89.81 109 VAL A C 1
ATOM 847 O O . VAL A 1 109 ? 11.123 14.259 -20.431 1.00 89.81 109 VAL A O 1
ATOM 850 N N . ILE A 1 110 ? 11.958 16.319 -20.086 1.00 89.56 110 ILE A N 1
ATOM 851 C CA . ILE A 1 110 ? 11.379 16.927 -21.296 1.00 89.56 110 ILE A CA 1
ATOM 852 C C . ILE A 1 110 ? 11.871 16.206 -22.560 1.00 89.56 110 ILE A C 1
ATOM 854 O O . ILE A 1 110 ? 11.079 15.866 -23.436 1.00 89.56 110 ILE A O 1
ATOM 858 N N . GLU A 1 111 ? 13.179 15.956 -22.663 1.00 90.62 111 GLU A N 1
ATOM 859 C CA . GLU A 1 111 ? 13.773 15.235 -23.793 1.00 90.62 111 GLU A CA 1
ATOM 860 C C . GLU A 1 111 ? 13.185 13.822 -23.943 1.00 90.62 111 GLU A C 1
ATOM 862 O O . GLU A 1 111 ? 12.829 13.412 -25.050 1.00 90.62 111 GLU A O 1
ATOM 867 N N . CYS A 1 112 ? 13.035 13.096 -22.833 1.00 89.81 112 CYS A N 1
ATOM 868 C CA . CYS A 1 112 ? 12.455 11.758 -22.814 1.00 89.81 112 CYS A CA 1
ATOM 869 C C . CYS A 1 112 ? 10.953 11.756 -23.124 1.00 89.81 112 CYS A C 1
ATOM 871 O O . CYS A 1 112 ? 10.526 10.936 -23.931 1.00 89.81 112 CYS A O 1
ATOM 873 N N . GLY A 1 113 ? 10.173 12.695 -22.582 1.00 86.31 113 GLY A N 1
ATOM 874 C CA . GLY A 1 113 ? 8.746 12.835 -22.893 1.00 86.31 113 GLY A CA 1
ATOM 875 C C . GLY A 1 113 ? 8.511 13.100 -24.381 1.00 86.31 113 GLY A C 1
ATOM 876 O O . GLY A 1 113 ? 7.705 12.432 -25.019 1.00 86.31 113 GLY A O 1
ATOM 877 N N . ASN A 1 114 ? 9.328 13.964 -24.996 1.00 86.00 114 ASN A N 1
ATOM 878 C CA . ASN A 1 114 ? 9.271 14.218 -26.442 1.00 86.00 114 ASN A CA 1
ATOM 879 C C . ASN A 1 114 ? 9.605 12.985 -27.301 1.00 86.00 114 ASN A C 1
ATOM 881 O O . ASN A 1 114 ? 9.223 12.924 -28.471 1.00 86.00 114 ASN A O 1
ATOM 885 N N . ARG A 1 115 ? 10.341 12.010 -26.754 1.00 86.44 115 ARG A N 1
ATOM 886 C CA . ARG A 1 115 ? 10.674 10.757 -27.445 1.00 86.44 115 ARG A CA 1
ATOM 887 C C . ARG A 1 115 ? 9.509 9.767 -27.455 1.00 86.44 115 ARG A C 1
ATOM 889 O O . ARG A 1 115 ? 9.465 8.918 -28.344 1.00 86.44 115 ARG A O 1
ATOM 896 N N . TYR A 1 116 ? 8.591 9.887 -26.499 1.00 82.38 116 TYR A N 1
ATOM 897 C CA . TYR A 1 116 ? 7.433 9.017 -26.327 1.00 82.38 116 TYR A CA 1
ATOM 898 C C . TYR A 1 116 ? 6.149 9.861 -26.361 1.00 82.38 116 TYR A C 1
ATOM 900 O O . TYR A 1 116 ? 5.562 10.134 -25.318 1.00 82.38 116 TYR A O 1
ATOM 908 N N . PRO A 1 117 ? 5.700 10.292 -27.554 1.00 70.38 117 PRO A N 1
ATOM 909 C CA . PRO A 1 117 ? 4.599 11.251 -27.702 1.00 70.38 117 PRO A CA 1
ATOM 910 C C . PRO A 1 117 ? 3.238 10.733 -27.209 1.00 70.38 117 PRO A C 1
ATOM 912 O O . PRO A 1 117 ? 2.314 11.525 -27.047 1.00 70.38 117 PRO A O 1
ATOM 915 N N . ASP A 1 118 ? 3.114 9.426 -26.966 1.00 74.69 118 ASP A N 1
ATOM 916 C CA . ASP A 1 118 ? 1.920 8.799 -26.390 1.00 74.69 118 ASP A CA 1
ATOM 917 C C . ASP A 1 118 ? 1.849 8.942 -24.856 1.00 74.69 118 ASP A C 1
ATOM 919 O O . ASP A 1 118 ? 0.866 8.534 -24.235 1.00 74.69 118 ASP A O 1
ATOM 923 N N . ILE A 1 119 ? 2.878 9.529 -24.232 1.00 69.75 119 ILE A N 1
ATOM 924 C CA . ILE A 1 119 ? 2.897 9.871 -22.811 1.00 69.75 119 ILE A CA 1
ATOM 925 C C . ILE A 1 119 ? 2.313 11.286 -22.675 1.00 69.75 119 ILE A C 1
ATOM 927 O O . ILE A 1 119 ? 2.941 12.243 -23.123 1.00 69.75 119 ILE A O 1
ATOM 931 N N . PRO A 1 120 ? 1.112 11.444 -22.089 1.00 59.94 120 PRO A N 1
ATOM 932 C CA . PRO A 1 120 ? 0.375 12.713 -22.078 1.00 59.94 120 PRO A CA 1
ATOM 933 C C . PRO A 1 120 ? 0.999 13.806 -21.196 1.00 59.94 120 PRO A C 1
ATOM 935 O O . PRO A 1 120 ? 0.473 14.918 -21.148 1.00 59.94 120 PRO A O 1
ATOM 938 N N . ASP A 1 121 ? 2.103 13.509 -20.515 1.00 64.12 121 ASP A N 1
ATOM 939 C CA . ASP A 1 121 ? 2.763 14.438 -19.612 1.00 64.12 121 ASP A CA 1
ATOM 940 C C . ASP A 1 121 ? 3.694 15.362 -20.402 1.00 64.12 121 ASP A C 1
ATOM 942 O O . ASP A 1 121 ? 4.794 14.985 -20.820 1.00 64.12 121 ASP A O 1
ATOM 946 N N . ASP A 1 122 ? 3.262 16.611 -20.587 1.00 68.31 122 ASP A N 1
ATOM 947 C CA . ASP A 1 122 ? 4.192 17.659 -20.967 1.00 68.31 122 ASP A CA 1
ATOM 948 C C . ASP A 1 122 ? 5.194 17.866 -19.820 1.00 68.31 122 ASP A C 1
ATOM 950 O O . ASP A 1 122 ? 4.875 17.772 -18.633 1.00 68.31 122 ASP A O 1
ATOM 954 N N . GLY A 1 123 ? 6.464 18.112 -20.145 1.00 75.38 123 GLY A N 1
ATOM 955 C CA . GLY A 1 123 ? 7.480 18.282 -19.101 1.00 75.38 123 GLY A CA 1
ATOM 956 C C . GLY A 1 123 ? 7.183 19.447 -18.144 1.00 75.38 123 GLY A C 1
ATOM 957 O O . GLY A 1 123 ? 7.758 19.492 -17.062 1.00 75.38 123 GLY A O 1
ATOM 958 N N . VAL A 1 124 ? 6.249 20.335 -18.508 1.00 81.00 124 VAL A N 1
ATOM 959 C CA . VAL A 1 124 ? 5.700 21.392 -17.652 1.00 81.00 124 VAL A CA 1
ATOM 960 C C . VAL A 1 124 ? 4.863 20.803 -16.513 1.00 81.00 124 VAL A C 1
ATOM 962 O O . VAL A 1 124 ? 5.043 21.210 -15.370 1.00 81.00 124 VAL A O 1
ATOM 965 N N . GLY A 1 125 ? 3.987 19.830 -16.774 1.00 83.31 125 GLY A N 1
ATOM 966 C CA . GLY A 1 125 ? 3.210 19.146 -15.739 1.00 83.31 125 GLY A CA 1
ATOM 967 C C . GLY A 1 125 ? 4.097 18.428 -14.722 1.00 83.31 125 GLY A C 1
ATOM 968 O O . GLY A 1 125 ? 3.890 18.560 -13.514 1.00 83.31 125 GLY A O 1
ATOM 969 N N . LEU A 1 126 ? 5.143 17.744 -15.193 1.00 85.00 126 LEU A N 1
ATOM 970 C CA . LEU A 1 126 ? 6.119 17.082 -14.320 1.00 85.00 126 LEU A CA 1
ATOM 971 C C . LEU A 1 126 ? 6.986 18.083 -13.547 1.00 85.00 126 LEU A C 1
ATOM 973 O O . LEU A 1 126 ? 7.261 17.862 -12.369 1.00 85.00 126 LEU A O 1
ATOM 977 N N . GLU A 1 127 ? 7.370 19.205 -14.162 1.00 85.88 127 GLU A N 1
ATOM 978 C CA . GLU A 1 127 ? 8.056 20.303 -13.473 1.00 85.88 127 GLU A CA 1
ATOM 979 C C . GLU A 1 127 ? 7.191 20.897 -12.362 1.00 85.88 127 GLU A C 1
ATOM 981 O O . GLU A 1 127 ? 7.658 21.069 -11.237 1.00 85.88 127 GLU A O 1
ATOM 986 N N . LEU A 1 128 ? 5.928 21.199 -12.668 1.00 85.88 128 LEU A N 1
ATOM 987 C CA . LEU A 1 128 ? 4.972 21.734 -11.706 1.00 85.88 128 LEU A CA 1
ATOM 988 C C . LEU A 1 128 ? 4.718 20.745 -10.573 1.00 85.88 128 LEU A C 1
ATOM 990 O O . LEU A 1 128 ? 4.659 21.172 -9.427 1.00 85.88 128 LEU A O 1
ATOM 994 N N . CYS A 1 129 ? 4.621 19.447 -10.869 1.00 84.44 129 CYS A N 1
ATOM 995 C CA . CYS A 1 129 ? 4.511 18.409 -9.850 1.00 84.44 129 CYS A CA 1
ATOM 996 C C . CYS A 1 129 ? 5.761 18.371 -8.959 1.00 84.44 129 CYS A C 1
ATOM 998 O O . CYS A 1 129 ? 5.651 18.481 -7.741 1.00 84.44 129 CYS A O 1
ATOM 1000 N N . ALA A 1 130 ? 6.961 18.313 -9.544 1.00 85.50 130 ALA A N 1
ATOM 1001 C CA . ALA A 1 130 ? 8.199 18.210 -8.775 1.00 85.50 130 ALA A CA 1
ATOM 1002 C C . ALA A 1 130 ? 8.517 19.482 -7.967 1.00 85.50 130 ALA A C 1
ATOM 1004 O O . ALA A 1 130 ? 9.178 19.407 -6.927 1.00 85.50 130 ALA A O 1
ATOM 1005 N N . ASN A 1 131 ? 8.058 20.647 -8.433 1.00 83.25 131 ASN A N 1
ATOM 1006 C CA . ASN A 1 131 ? 8.217 21.936 -7.761 1.00 83.25 131 ASN A CA 1
ATOM 1007 C C . ASN A 1 131 ? 7.015 22.339 -6.897 1.00 83.25 131 ASN A C 1
ATOM 1009 O O . ASN A 1 131 ? 7.099 23.357 -6.202 1.00 83.25 131 ASN A O 1
ATOM 1013 N N . ALA A 1 132 ? 5.915 21.579 -6.917 1.00 79.12 132 ALA A N 1
ATOM 1014 C CA . ALA A 1 132 ? 4.790 21.814 -6.027 1.00 79.12 132 ALA A CA 1
ATOM 1015 C C . ALA A 1 132 ? 5.280 21.761 -4.574 1.00 79.12 132 ALA A C 1
ATOM 1017 O O . ALA A 1 132 ? 6.188 21.008 -4.223 1.00 79.12 132 ALA A O 1
ATOM 1018 N N . ASN A 1 133 ? 4.723 22.644 -3.747 1.00 60.81 133 ASN A N 1
ATOM 1019 C CA . ASN A 1 133 ? 5.236 22.962 -2.421 1.00 60.81 133 ASN A CA 1
ATOM 1020 C C . ASN A 1 133 ? 5.442 21.682 -1.580 1.00 60.81 133 ASN A C 1
ATOM 1022 O O . ASN A 1 133 ? 4.481 21.033 -1.173 1.00 60.81 133 ASN A O 1
ATOM 1026 N N . LEU A 1 134 ? 6.708 21.337 -1.322 1.00 55.19 134 LEU A N 1
ATOM 1027 C CA . LEU A 1 134 ? 7.143 20.055 -0.746 1.00 55.19 134 LEU A CA 1
ATOM 1028 C C . LEU A 1 134 ? 6.587 19.750 0.646 1.00 55.19 134 LEU A C 1
ATOM 1030 O O . LEU A 1 134 ? 6.608 18.607 1.088 1.00 55.19 134 LEU A O 1
ATOM 1034 N N . GLN A 1 135 ? 6.079 20.765 1.338 1.00 54.47 135 GLN A N 1
ATOM 1035 C CA . GLN A 1 135 ? 5.583 20.644 2.705 1.00 54.47 135 GLN A CA 1
ATOM 1036 C C . GLN A 1 135 ? 4.303 19.803 2.818 1.00 54.47 135 GLN A C 1
ATOM 1038 O O . GLN A 1 135 ? 3.881 19.508 3.932 1.00 54.47 135 GLN A O 1
ATOM 1043 N N . SER A 1 136 ? 3.676 19.432 1.698 1.00 55.16 136 SER A N 1
ATOM 1044 C CA . SER A 1 136 ? 2.419 18.687 1.699 1.00 55.16 136 SER A CA 1
ATOM 1045 C C . SER A 1 136 ? 2.253 17.766 0.493 1.00 55.16 136 SER A C 1
ATOM 1047 O O . SER A 1 136 ? 1.120 17.597 0.053 1.00 55.16 136 SER A O 1
ATOM 1049 N N . ASP A 1 137 ? 3.325 17.228 -0.102 1.00 68.69 137 ASP A N 1
ATOM 1050 C CA . ASP A 1 137 ? 3.140 16.250 -1.183 1.00 68.69 137 ASP A CA 1
ATOM 1051 C C . ASP A 1 137 ? 2.810 14.869 -0.588 1.00 68.69 137 ASP A C 1
ATOM 1053 O O . ASP A 1 137 ? 3.715 14.193 -0.090 1.00 68.69 137 ASP A O 1
ATOM 1057 N N . PRO A 1 138 ? 1.533 14.432 -0.613 1.00 70.25 138 PRO A N 1
ATOM 1058 C CA . PRO A 1 138 ? 1.127 13.175 0.008 1.00 70.25 138 PRO A CA 1
ATOM 1059 C C . PRO A 1 138 ? 1.804 11.961 -0.632 1.00 70.25 138 PRO A C 1
ATOM 1061 O O . PRO A 1 138 ? 1.954 10.939 0.028 1.00 70.25 138 PRO A O 1
ATOM 1064 N N . TYR A 1 139 ? 2.231 12.067 -1.895 1.00 71.00 139 TYR A N 1
ATOM 1065 C CA . TYR A 1 139 ? 2.844 10.950 -2.603 1.00 71.00 139 TYR A CA 1
ATOM 1066 C C . TYR A 1 139 ? 4.298 10.723 -2.178 1.00 71.00 139 TYR A C 1
ATOM 1068 O O . TYR A 1 139 ? 4.714 9.588 -1.971 1.00 71.00 139 TYR A O 1
ATOM 1076 N N . LEU A 1 140 ? 5.076 11.793 -1.981 1.00 73.75 140 LEU A N 1
ATOM 1077 C CA . LEU A 1 140 ? 6.425 11.651 -1.426 1.00 73.75 140 LEU A CA 1
ATOM 1078 C C . LEU A 1 140 ? 6.373 11.071 -0.012 1.00 73.75 140 LEU A C 1
ATOM 1080 O O . LEU A 1 140 ? 7.172 10.199 0.304 1.00 73.75 140 LEU A O 1
ATOM 1084 N N . GLU A 1 141 ? 5.405 11.479 0.808 1.00 79.69 141 GLU A N 1
ATOM 1085 C CA . GLU A 1 141 ? 5.206 10.882 2.132 1.00 79.69 141 GLU A CA 1
ATOM 1086 C C . GLU A 1 141 ? 4.834 9.394 2.070 1.00 79.69 141 GLU A C 1
ATOM 1088 O O . GLU A 1 141 ? 5.292 8.624 2.912 1.00 79.69 141 GLU A O 1
ATOM 1093 N N . GLU A 1 142 ? 4.068 8.964 1.064 1.00 77.31 142 GLU A N 1
ATOM 1094 C CA . GLU A 1 142 ? 3.788 7.547 0.813 1.00 77.31 142 GLU A CA 1
ATOM 1095 C C . GLU A 1 142 ? 5.061 6.776 0.433 1.00 77.31 142 GLU A C 1
ATOM 1097 O O . GLU A 1 142 ? 5.389 5.778 1.072 1.00 77.31 142 GLU A O 1
ATOM 1102 N N . VAL A 1 143 ? 5.837 7.278 -0.530 1.00 73.81 143 VAL A N 1
ATOM 1103 C CA . VAL A 1 143 ? 7.119 6.684 -0.953 1.00 73.81 143 VAL A CA 1
ATOM 1104 C C . VAL A 1 143 ? 8.107 6.584 0.220 1.00 73.81 143 VAL A C 1
ATOM 1106 O O . VAL A 1 143 ? 8.814 5.579 0.372 1.00 73.81 143 VAL A O 1
ATOM 1109 N N . ILE A 1 144 ? 8.148 7.606 1.078 1.00 75.44 144 ILE A N 1
ATOM 1110 C CA . ILE A 1 144 ? 8.970 7.606 2.291 1.00 75.44 144 ILE A CA 1
ATOM 1111 C C . ILE A 1 144 ? 8.459 6.574 3.286 1.00 75.44 144 ILE A C 1
ATOM 1113 O O . ILE A 1 144 ? 9.258 5.806 3.808 1.00 75.44 144 ILE A O 1
ATOM 1117 N N . ALA A 1 145 ? 7.149 6.530 3.540 1.00 74.56 145 ALA A N 1
ATOM 1118 C CA . ALA A 1 145 ? 6.563 5.561 4.455 1.00 74.56 145 ALA A CA 1
ATOM 1119 C C . ALA A 1 145 ? 6.884 4.127 4.020 1.00 74.56 145 ALA A C 1
ATOM 1121 O O . ALA A 1 145 ? 7.326 3.337 4.849 1.00 74.56 145 ALA A O 1
ATOM 1122 N N . VAL A 1 146 ? 6.764 3.817 2.724 1.00 70.06 146 VAL A N 1
ATOM 1123 C CA . VAL A 1 146 ? 7.162 2.507 2.193 1.00 70.06 146 VAL A CA 1
ATOM 1124 C C . VAL A 1 146 ? 8.643 2.249 2.470 1.00 70.06 146 VAL A C 1
ATOM 1126 O O . VAL A 1 146 ? 8.983 1.196 3.003 1.00 70.06 146 VAL A O 1
ATOM 1129 N N . THR A 1 147 ? 9.525 3.216 2.196 1.00 69.62 147 THR A N 1
ATOM 1130 C CA . THR A 1 147 ? 10.973 3.042 2.411 1.00 69.62 147 THR A CA 1
ATOM 1131 C C . THR A 1 147 ? 11.343 2.858 3.888 1.00 69.62 147 THR A C 1
ATOM 1133 O O . THR A 1 147 ? 12.161 1.994 4.205 1.00 69.62 147 THR A O 1
ATOM 1136 N N . ASP A 1 148 ? 10.721 3.621 4.790 1.00 70.75 148 ASP A N 1
ATOM 1137 C CA . ASP A 1 148 ? 10.947 3.562 6.240 1.00 70.75 148 ASP A CA 1
ATOM 1138 C C . ASP A 1 148 ? 10.454 2.238 6.853 1.00 70.75 148 ASP A C 1
ATOM 1140 O O . ASP A 1 148 ? 10.954 1.818 7.895 1.00 70.75 148 ASP A O 1
ATOM 1144 N N . THR A 1 149 ? 9.498 1.561 6.206 1.00 67.94 149 THR A N 1
ATOM 1145 C CA . THR A 1 149 ? 9.006 0.240 6.636 1.00 67.94 149 THR A CA 1
ATOM 1146 C C . THR A 1 149 ? 9.836 -0.938 6.122 1.00 67.94 149 THR A C 1
ATOM 1148 O O . THR A 1 149 ? 9.596 -2.072 6.531 1.00 67.94 149 THR A O 1
ATOM 1151 N N . LEU A 1 150 ? 10.828 -0.725 5.249 1.00 64.50 150 LEU A N 1
ATOM 1152 C CA . LEU A 1 150 ? 11.609 -1.834 4.694 1.00 64.50 150 LEU A CA 1
ATOM 1153 C C . LEU A 1 150 ? 12.482 -2.505 5.763 1.00 64.50 150 LEU A C 1
ATOM 1155 O O . LEU A 1 150 ? 13.266 -1.849 6.450 1.00 64.50 150 LEU A O 1
ATOM 1159 N N . TYR A 1 151 ? 12.398 -3.837 5.843 1.00 45.22 151 TYR A N 1
ATOM 1160 C CA . TYR A 1 151 ? 13.267 -4.660 6.682 1.00 45.22 151 TYR A CA 1
ATOM 1161 C C . TYR A 1 151 ? 14.127 -5.631 5.843 1.00 45.22 151 TYR A C 1
ATOM 1163 O O . TYR A 1 151 ? 13.586 -6.352 4.998 1.00 45.22 151 TYR A O 1
ATOM 1171 N N . PRO A 1 152 ? 15.451 -5.733 6.090 1.00 59.59 152 PRO A N 1
ATOM 1172 C CA . PRO A 1 152 ? 16.240 -4.911 7.012 1.00 59.59 152 PRO A CA 1
ATOM 1173 C C . PRO A 1 152 ? 16.233 -3.431 6.611 1.00 59.59 152 PRO A C 1
ATOM 1175 O O . PRO A 1 152 ? 16.066 -3.128 5.429 1.00 59.59 152 PRO A O 1
ATOM 1178 N N . GLU A 1 153 ? 16.433 -2.543 7.595 1.00 64.06 153 GLU A N 1
ATOM 1179 C CA . GLU A 1 153 ? 16.452 -1.091 7.375 1.00 64.06 153 GLU A CA 1
ATOM 1180 C C . GLU A 1 153 ? 17.323 -0.737 6.167 1.00 64.06 153 GLU A C 1
ATOM 1182 O O . GLU A 1 153 ? 18.469 -1.192 6.032 1.00 64.06 153 GLU A O 1
ATOM 1187 N N . PHE A 1 154 ? 16.768 0.087 5.280 1.00 60.19 154 PHE A N 1
ATOM 1188 C CA . PHE A 1 154 ? 17.471 0.551 4.098 1.00 60.19 154 PHE A CA 1
ATOM 1189 C C . PHE A 1 154 ? 18.747 1.300 4.510 1.00 60.19 154 PHE A C 1
ATOM 1191 O O . PHE A 1 154 ? 18.706 2.355 5.141 1.00 60.19 154 PHE A O 1
ATOM 1198 N N . SER A 1 155 ? 19.909 0.763 4.136 1.00 64.88 155 SER A N 1
ATOM 1199 C CA . SER A 1 155 ? 21.207 1.385 4.407 1.00 64.88 155 SER A CA 1
ATOM 1200 C C . SER A 1 155 ? 21.852 1.916 3.130 1.00 64.88 155 SER A C 1
ATOM 1202 O O . SER A 1 155 ? 21.649 1.396 2.033 1.00 64.88 155 SER A O 1
ATOM 1204 N N . THR A 1 156 ? 22.696 2.941 3.263 1.00 58.50 156 THR A N 1
ATOM 1205 C CA . THR A 1 156 ? 23.401 3.577 2.134 1.00 58.50 156 THR A CA 1
ATOM 1206 C C . THR A 1 156 ? 24.291 2.610 1.345 1.00 58.50 156 THR A C 1
ATOM 1208 O O . THR A 1 156 ? 24.506 2.815 0.152 1.00 58.50 156 THR A O 1
ATOM 1211 N N . SER A 1 157 ? 24.777 1.536 1.977 1.00 60.81 157 SER A N 1
ATOM 1212 C CA . SER A 1 157 ? 25.539 0.462 1.323 1.00 60.81 157 SER A CA 1
ATOM 1213 C C . SER A 1 157 ? 24.682 -0.471 0.462 1.00 60.81 157 SER A C 1
ATOM 1215 O O . SER A 1 157 ? 25.232 -1.266 -0.294 1.00 60.81 157 SER A O 1
ATOM 1217 N N . SER A 1 158 ? 23.358 -0.377 0.579 1.00 61.25 158 SER A N 1
ATOM 1218 C CA . SER A 1 158 ? 22.381 -1.270 -0.049 1.00 61.25 158 SER A CA 1
ATOM 1219 C C . SER A 1 158 ? 21.619 -0.593 -1.190 1.00 61.25 158 SER A C 1
ATOM 1221 O O . SER A 1 158 ? 20.559 -1.071 -1.559 1.00 61.25 158 SER A O 1
ATOM 1223 N N . ASN A 1 159 ? 22.126 0.519 -1.740 1.00 66.00 159 ASN A N 1
ATOM 1224 C CA . ASN A 1 159 ? 21.502 1.249 -2.848 1.00 66.00 159 ASN A CA 1
ATOM 1225 C C . ASN A 1 159 ? 22.149 0.871 -4.208 1.00 66.00 159 ASN A C 1
ATOM 1227 O O . ASN A 1 159 ? 23.354 1.105 -4.370 1.00 66.00 159 ASN A O 1
ATOM 1231 N N . PRO A 1 160 ? 21.401 0.334 -5.197 1.00 80.88 160 PRO A N 1
ATOM 1232 C CA . PRO A 1 160 ? 19.956 0.078 -5.179 1.00 80.88 160 PRO A CA 1
ATOM 1233 C C . PRO A 1 160 ? 19.582 -1.145 -4.334 1.00 80.88 160 PRO A C 1
ATOM 1235 O O . PRO A 1 160 ? 20.263 -2.170 -4.393 1.00 80.88 160 PRO A O 1
ATOM 1238 N N . LEU A 1 161 ? 18.473 -1.041 -3.594 1.00 76.31 161 LEU A N 1
ATOM 1239 C CA . LEU A 1 161 ? 17.870 -2.173 -2.892 1.00 76.31 161 LEU A CA 1
ATOM 1240 C C . LEU A 1 161 ? 16.865 -2.815 -3.840 1.00 76.31 161 LEU A C 1
ATOM 1242 O O . LEU A 1 161 ? 15.974 -2.137 -4.342 1.00 76.31 161 LEU A O 1
ATOM 1246 N N . VAL A 1 162 ? 17.016 -4.111 -4.092 1.00 79.38 162 VAL A N 1
ATOM 1247 C CA . VAL A 1 162 ? 16.078 -4.864 -4.926 1.00 79.38 162 VAL A CA 1
ATOM 1248 C C . VAL A 1 162 ? 15.351 -5.862 -4.044 1.00 79.38 162 VAL A C 1
ATOM 1250 O O . VAL A 1 162 ? 15.992 -6.658 -3.357 1.00 79.38 162 VAL A O 1
ATOM 1253 N N . ILE A 1 163 ? 14.023 -5.816 -4.070 1.00 74.12 163 ILE A N 1
ATOM 1254 C CA . ILE A 1 163 ? 13.148 -6.736 -3.347 1.00 74.12 163 ILE A CA 1
ATOM 1255 C C . ILE A 1 163 ? 12.388 -7.557 -4.385 1.00 74.12 163 ILE A C 1
ATOM 1257 O O . ILE A 1 163 ? 11.799 -7.004 -5.306 1.00 74.12 163 ILE A O 1
ATOM 1261 N N . ILE A 1 164 ? 12.425 -8.882 -4.257 1.00 76.06 164 ILE A N 1
ATOM 1262 C CA . ILE A 1 164 ? 11.667 -9.804 -5.108 1.00 76.06 164 ILE A CA 1
ATOM 1263 C C . ILE A 1 164 ? 10.803 -10.659 -4.184 1.00 76.06 164 ILE A C 1
ATOM 1265 O O . ILE A 1 164 ? 11.333 -11.325 -3.293 1.00 76.06 164 ILE A O 1
ATOM 1269 N N . ASN A 1 165 ? 9.480 -10.627 -4.377 1.00 74.31 165 ASN A N 1
ATOM 1270 C CA . ASN A 1 165 ? 8.497 -11.339 -3.549 1.00 74.31 165 ASN A CA 1
ATOM 1271 C C . ASN A 1 165 ? 8.695 -11.089 -2.037 1.00 74.31 165 ASN A C 1
ATOM 1273 O O . ASN A 1 165 ? 8.771 -12.029 -1.244 1.00 74.31 165 ASN A O 1
ATOM 1277 N N . GLY A 1 166 ? 8.858 -9.817 -1.651 1.00 68.19 166 GLY A N 1
ATOM 1278 C CA . GLY A 1 166 ? 9.029 -9.395 -0.254 1.00 68.19 166 GLY A CA 1
ATOM 1279 C C . GLY A 1 166 ? 10.400 -9.698 0.363 1.00 68.19 166 GLY A C 1
ATOM 1280 O O . GLY A 1 166 ? 10.573 -9.542 1.567 1.00 68.19 166 GLY A O 1
ATOM 1281 N N . ARG A 1 167 ? 11.390 -10.149 -0.423 1.00 67.25 167 ARG A N 1
ATOM 1282 C CA . ARG A 1 167 ? 12.738 -10.469 0.074 1.00 67.25 167 ARG A CA 1
ATOM 1283 C C . ARG A 1 167 ? 13.818 -9.660 -0.623 1.00 67.25 167 ARG A C 1
ATOM 1285 O O . ARG A 1 167 ? 13.851 -9.598 -1.850 1.00 67.25 167 ARG A O 1
ATOM 1292 N N . VAL A 1 168 ? 14.754 -9.120 0.156 1.00 73.81 168 VAL A N 1
ATOM 1293 C CA . VAL A 1 168 ? 15.956 -8.464 -0.372 1.00 73.81 168 VAL A CA 1
ATOM 1294 C C . VAL A 1 168 ? 16.774 -9.450 -1.213 1.00 73.81 168 VAL A C 1
ATOM 1296 O O . VAL A 1 168 ? 17.151 -10.521 -0.739 1.00 73.81 168 VAL A O 1
ATOM 1299 N N . ASN A 1 169 ? 17.081 -9.072 -2.454 1.00 78.06 169 ASN A N 1
ATOM 1300 C CA . ASN A 1 169 ? 17.880 -9.852 -3.391 1.00 78.06 169 ASN A CA 1
ATOM 1301 C C . ASN A 1 169 ? 19.074 -9.025 -3.896 1.00 78.06 169 ASN A C 1
ATOM 1303 O O . ASN A 1 169 ? 18.981 -8.249 -4.844 1.00 78.06 169 ASN A O 1
ATOM 1307 N N . THR A 1 170 ? 20.234 -9.216 -3.271 1.00 81.38 170 THR A N 1
ATOM 1308 C CA . THR A 1 170 ? 21.469 -8.500 -3.627 1.00 81.38 170 THR A CA 1
ATOM 1309 C C . THR A 1 170 ? 22.053 -8.940 -4.974 1.00 81.38 170 THR A C 1
ATOM 1311 O O . THR A 1 170 ? 22.690 -8.141 -5.661 1.00 81.38 170 THR A O 1
ATOM 1314 N N . ASN A 1 171 ? 21.802 -10.184 -5.401 1.00 81.19 171 ASN A N 1
ATOM 1315 C CA . ASN A 1 171 ? 22.249 -10.694 -6.702 1.00 81.19 171 ASN A CA 1
ATOM 1316 C C . ASN A 1 171 ? 21.527 -9.999 -7.860 1.00 81.19 171 ASN A C 1
ATOM 1318 O O . ASN A 1 171 ? 22.108 -9.808 -8.934 1.00 81.19 171 ASN A O 1
ATOM 1322 N N . ALA A 1 172 ? 20.284 -9.573 -7.635 1.00 80.38 172 ALA A N 1
ATOM 1323 C CA . ALA A 1 172 ? 19.458 -8.925 -8.640 1.00 80.38 172 ALA A CA 1
ATOM 1324 C C . ALA A 1 172 ? 20.053 -7.591 -9.124 1.00 80.38 172 ALA A C 1
ATOM 1326 O O . ALA A 1 172 ? 19.834 -7.216 -10.270 1.00 80.38 172 ALA A O 1
ATOM 1327 N N . ILE A 1 173 ? 20.907 -6.933 -8.332 1.00 79.12 173 ILE A N 1
ATOM 1328 C CA . ILE A 1 173 ? 21.631 -5.716 -8.747 1.00 79.12 173 ILE A CA 1
ATOM 1329 C C . ILE A 1 173 ? 22.465 -5.957 -10.017 1.00 79.12 173 ILE A C 1
ATOM 1331 O O . ILE A 1 173 ? 22.581 -5.079 -10.869 1.00 79.12 173 ILE A O 1
ATOM 1335 N N . THR A 1 174 ? 23.044 -7.153 -10.159 1.00 81.12 174 THR A N 1
ATOM 1336 C CA . THR A 1 174 ? 23.909 -7.507 -11.298 1.00 81.12 174 THR A CA 1
ATOM 1337 C C . THR A 1 174 ? 23.259 -8.493 -12.264 1.00 81.12 174 THR A C 1
ATOM 1339 O O . THR A 1 174 ? 23.645 -8.540 -13.428 1.00 81.12 174 THR A O 1
ATOM 1342 N N . ASN A 1 175 ? 22.258 -9.254 -11.809 1.00 83.31 175 ASN A N 1
ATOM 1343 C CA . ASN A 1 175 ? 21.636 -10.345 -12.559 1.00 83.31 175 ASN A CA 1
ATOM 1344 C C . ASN A 1 175 ? 20.100 -10.344 -12.453 1.00 83.31 175 ASN A C 1
ATOM 1346 O O . ASN A 1 175 ? 19.492 -11.408 -12.360 1.00 83.31 175 ASN A O 1
ATOM 1350 N N . LEU A 1 176 ? 19.462 -9.166 -12.482 1.00 80.88 176 LEU A N 1
ATOM 1351 C CA . LEU A 1 176 ? 18.012 -9.001 -12.282 1.00 80.88 176 LEU A CA 1
ATOM 1352 C C . LEU A 1 176 ? 17.170 -9.986 -13.104 1.00 80.88 176 LEU A C 1
ATOM 1354 O O . LEU A 1 176 ? 16.306 -10.659 -12.557 1.00 80.88 176 LEU A O 1
ATOM 1358 N N . LYS A 1 177 ? 17.482 -10.136 -14.399 1.00 81.31 177 LYS A N 1
ATOM 1359 C CA . LYS A 1 177 ? 16.813 -11.082 -15.308 1.00 81.31 177 LYS A CA 1
ATOM 1360 C C . LYS A 1 177 ? 16.805 -12.510 -14.751 1.00 81.31 177 LYS A C 1
ATOM 1362 O O . LYS A 1 177 ? 15.771 -13.167 -14.728 1.00 81.31 177 LYS A O 1
ATOM 1367 N N . THR A 1 178 ? 17.966 -12.974 -14.298 1.00 83.25 178 THR A N 1
ATOM 1368 C CA . THR A 1 178 ? 18.154 -14.322 -13.760 1.00 83.25 178 THR A CA 1
ATOM 1369 C C . THR A 1 178 ? 17.385 -14.513 -12.463 1.00 83.25 178 THR A C 1
ATOM 1371 O O . THR A 1 178 ? 16.710 -15.525 -12.296 1.00 83.25 178 THR A O 1
ATOM 1374 N N . GLU A 1 179 ? 17.456 -13.535 -11.565 1.00 83.06 179 GLU A N 1
ATOM 1375 C CA . GLU A 1 179 ? 16.789 -13.599 -10.266 1.00 83.06 179 GLU A CA 1
ATOM 1376 C C . GLU A 1 179 ? 15.260 -13.532 -10.393 1.00 83.06 179 GLU A C 1
ATOM 1378 O O . GLU A 1 179 ? 14.565 -14.308 -9.742 1.00 83.06 179 GLU A O 1
ATOM 1383 N N . VAL A 1 180 ? 14.731 -12.700 -11.297 1.00 80.44 180 VAL A N 1
ATOM 1384 C CA . VAL A 1 180 ? 13.294 -12.645 -11.615 1.00 80.44 180 VAL A CA 1
ATOM 1385 C C . VAL A 1 180 ? 12.821 -13.973 -12.208 1.00 80.44 180 VAL A C 1
ATOM 1387 O O . VAL A 1 180 ? 11.855 -14.552 -11.719 1.00 80.44 180 VAL A O 1
ATOM 1390 N N . CYS A 1 181 ? 13.537 -14.520 -13.197 1.00 82.50 181 CYS A N 1
ATOM 1391 C CA . CYS A 1 181 ? 13.217 -15.834 -13.757 1.00 82.50 181 CYS A CA 1
ATOM 1392 C C . CYS A 1 181 ? 13.231 -16.943 -12.690 1.00 82.50 181 CYS A C 1
ATOM 1394 O O . CYS A 1 181 ? 12.378 -17.825 -12.716 1.00 82.50 181 CYS A O 1
ATOM 1396 N N . ARG A 1 182 ? 14.179 -16.910 -11.743 1.00 82.31 182 ARG A N 1
ATOM 1397 C CA . ARG A 1 182 ? 14.251 -17.878 -10.634 1.00 82.31 182 ARG A CA 1
ATOM 1398 C C . ARG A 1 182 ? 13.069 -17.761 -9.679 1.00 82.31 182 ARG A C 1
ATOM 1400 O O . ARG A 1 182 ? 12.573 -18.789 -9.225 1.00 82.31 182 ARG A O 1
ATOM 1407 N N . ALA A 1 183 ? 12.631 -16.537 -9.397 1.00 77.25 183 ALA A N 1
ATOM 1408 C CA . ALA A 1 183 ? 11.514 -16.254 -8.503 1.00 77.25 183 ALA A CA 1
ATOM 1409 C C . ALA A 1 183 ? 10.140 -16.592 -9.107 1.00 77.25 183 ALA A C 1
ATOM 1411 O O . ALA A 1 183 ? 9.180 -16.785 -8.363 1.00 77.25 183 ALA A O 1
ATOM 1412 N N . MET A 1 184 ? 10.037 -16.691 -10.435 1.00 73.25 184 MET A N 1
ATOM 1413 C CA . MET A 1 184 ? 8.811 -17.119 -11.108 1.00 73.25 184 MET A CA 1
ATOM 1414 C C . MET A 1 184 ? 8.547 -18.624 -10.936 1.00 73.25 184 MET A C 1
ATOM 1416 O O . MET A 1 184 ? 9.478 -19.430 -11.097 1.00 73.25 184 MET A O 1
ATOM 1420 N N . PRO A 1 185 ? 7.275 -19.029 -10.733 1.00 7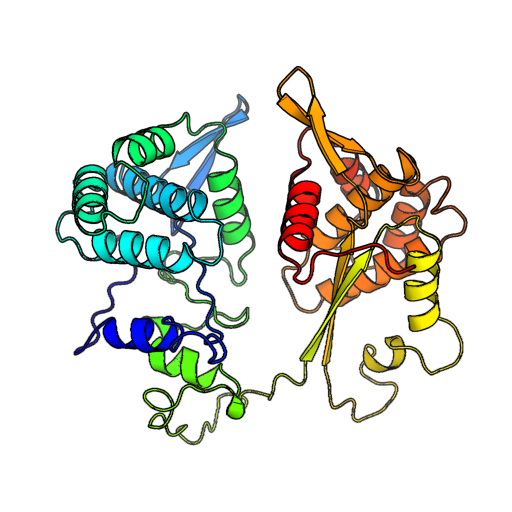3.25 185 PRO A N 1
ATOM 1421 C CA . PRO A 1 185 ? 6.859 -20.423 -10.858 1.00 73.25 185 PRO A CA 1
ATOM 1422 C C . PRO A 1 185 ? 7.277 -20.998 -12.214 1.00 73.25 185 PRO A C 1
ATOM 1424 O O . PRO A 1 185 ? 7.150 -20.315 -13.229 1.00 73.25 185 PRO A O 1
ATOM 1427 N N . LEU A 1 186 ? 7.751 -22.249 -12.243 1.00 75.19 186 LEU A N 1
ATOM 1428 C CA . LEU A 1 186 ? 8.251 -22.899 -13.466 1.00 75.19 186 LEU A CA 1
ATOM 1429 C C . LEU A 1 186 ? 7.241 -22.842 -14.620 1.00 75.19 186 LEU A C 1
ATOM 1431 O O . LEU A 1 186 ? 7.627 -22.520 -15.741 1.00 75.19 186 LEU A O 1
ATOM 1435 N N . ASP A 1 187 ? 5.962 -23.070 -14.323 1.00 73.62 187 ASP A N 1
ATOM 1436 C CA . ASP A 1 187 ? 4.876 -23.064 -15.312 1.00 73.62 187 ASP A CA 1
ATOM 1437 C C . ASP A 1 187 ? 4.549 -21.655 -15.844 1.00 73.62 187 ASP A C 1
ATOM 1439 O O . ASP A 1 187 ? 3.934 -21.518 -16.899 1.00 73.62 187 ASP A O 1
ATOM 1443 N N . ASN A 1 188 ? 5.013 -20.610 -15.150 1.00 68.69 188 ASN A N 1
ATOM 1444 C CA . ASN A 1 188 ? 4.811 -19.205 -15.508 1.00 68.69 188 ASN A CA 1
ATOM 1445 C C . ASN A 1 188 ? 6.069 -18.558 -16.104 1.00 68.69 188 ASN A C 1
ATOM 1447 O O . ASN A 1 188 ? 6.035 -17.380 -16.466 1.00 68.69 188 ASN A O 1
ATOM 1451 N N . ARG A 1 189 ? 7.194 -19.285 -16.196 1.00 75.50 189 ARG A N 1
ATOM 1452 C CA . ARG A 1 189 ? 8.432 -18.734 -16.753 1.00 75.50 189 ARG A CA 1
ATOM 1453 C C . ARG A 1 189 ? 8.237 -18.471 -18.253 1.00 75.50 189 ARG A C 1
ATOM 1455 O O . ARG A 1 189 ? 7.981 -19.415 -19.005 1.00 75.50 189 ARG A O 1
ATOM 1462 N N . PRO A 1 190 ? 8.397 -17.223 -18.729 1.00 69.50 190 PRO A N 1
ATOM 1463 C CA . PRO A 1 190 ? 8.413 -16.948 -20.158 1.00 69.50 190 PRO A CA 1
ATOM 1464 C C . PRO A 1 190 ? 9.550 -17.742 -20.793 1.00 69.50 190 PRO A C 1
ATOM 1466 O O . PRO A 1 190 ? 10.625 -17.800 -20.205 1.00 69.50 190 PRO A O 1
ATOM 1469 N N . GLY A 1 191 ? 9.308 -18.341 -21.966 1.00 75.06 191 GLY A N 1
ATOM 1470 C CA . GLY A 1 191 ? 10.234 -19.238 -22.672 1.00 75.06 191 GLY A CA 1
ATOM 1471 C C . GLY A 1 191 ? 11.659 -18.689 -22.785 1.00 75.06 191 GLY A C 1
ATOM 1472 O O . GLY A 1 191 ? 12.422 -18.710 -21.831 1.00 75.06 191 GLY A O 1
ATOM 1473 N N . THR A 1 192 ? 12.090 -18.200 -23.942 1.00 66.75 192 THR A N 1
ATOM 1474 C CA . THR A 1 192 ? 13.306 -17.369 -23.950 1.00 66.75 192 THR A CA 1
ATOM 1475 C C . THR A 1 192 ? 12.880 -16.004 -23.414 1.00 66.75 192 THR A C 1
ATOM 1477 O O . THR A 1 192 ? 11.996 -15.402 -24.018 1.00 66.75 192 THR A O 1
ATOM 1480 N N . PRO A 1 193 ? 13.399 -15.557 -22.258 1.00 66.56 193 PRO A N 1
ATOM 1481 C CA . PRO A 1 193 ? 14.763 -15.817 -21.795 1.00 66.56 193 PRO A CA 1
ATOM 1482 C C . PRO A 1 193 ? 14.953 -16.662 -20.522 1.00 66.56 193 PRO A C 1
ATOM 1484 O O . PRO A 1 193 ? 16.100 -16.899 -20.139 1.00 66.56 193 PRO A O 1
ATOM 1487 N N . CYS A 1 194 ? 13.892 -17.123 -19.858 1.00 75.94 194 CYS A N 1
ATOM 1488 C CA . CYS A 1 194 ? 14.035 -17.917 -18.634 1.00 75.94 194 CYS A CA 1
ATOM 1489 C C . CYS A 1 194 ? 14.371 -19.398 -18.899 1.00 75.94 194 CYS A C 1
ATOM 1491 O O . CYS A 1 194 ? 14.852 -20.088 -18.004 1.00 75.94 194 CYS A O 1
ATOM 1493 N N . SER A 1 195 ? 14.193 -19.885 -20.130 1.00 72.69 195 SER A N 1
ATOM 1494 C CA . SER A 1 195 ? 14.368 -21.287 -20.534 1.00 72.69 195 SER A CA 1
ATOM 1495 C C . SER A 1 195 ? 15.818 -21.763 -20.533 1.00 72.69 195 SER A C 1
ATOM 1497 O O . SER A 1 195 ? 16.069 -22.962 -20.477 1.00 72.69 195 SER A O 1
ATOM 1499 N N . THR A 1 196 ? 16.782 -20.845 -20.645 1.00 72.94 196 THR A N 1
ATOM 1500 C CA . THR A 1 196 ? 18.221 -21.161 -20.664 1.00 72.94 196 THR A CA 1
ATOM 1501 C C . THR A 1 196 ? 18.889 -20.972 -19.308 1.00 72.94 196 THR A C 1
ATOM 1503 O O . THR A 1 196 ? 20.058 -21.322 -19.151 1.00 72.94 196 THR A O 1
ATOM 1506 N N . ILE A 1 197 ? 18.172 -20.416 -18.328 1.00 74.62 197 ILE A N 1
ATOM 1507 C CA . ILE A 1 197 ? 18.647 -20.321 -16.950 1.00 74.62 197 ILE A CA 1
ATOM 1508 C C . ILE A 1 197 ? 18.421 -21.697 -16.327 1.00 74.62 197 ILE A C 1
ATOM 1510 O O . ILE A 1 197 ? 17.406 -21.970 -15.695 1.00 74.62 197 ILE A O 1
ATOM 1514 N N . LEU A 1 198 ? 19.368 -22.596 -16.592 1.00 60.91 198 LEU A N 1
ATOM 1515 C CA . LEU A 1 198 ? 19.490 -23.842 -15.856 1.00 60.91 198 LEU A CA 1
ATOM 1516 C C . LEU A 1 198 ? 19.862 -23.456 -14.429 1.00 60.91 198 LEU A C 1
ATOM 1518 O O . LEU A 1 198 ? 20.882 -22.792 -14.215 1.00 60.91 198 LEU A O 1
ATOM 1522 N N . ASP A 1 199 ? 19.022 -23.823 -13.467 1.00 55.78 199 ASP A N 1
ATOM 1523 C CA . ASP A 1 199 ? 19.363 -23.664 -12.062 1.00 55.78 199 ASP A CA 1
ATOM 1524 C C . ASP A 1 199 ? 20.720 -24.364 -11.845 1.00 55.78 199 ASP A C 1
ATOM 1526 O O . ASP A 1 199 ? 20.824 -25.568 -12.107 1.00 55.78 199 ASP A O 1
ATOM 1530 N N . PRO A 1 200 ? 21.802 -23.670 -11.420 1.00 51.44 200 PRO A N 1
ATOM 1531 C CA . PRO A 1 200 ? 22.905 -24.403 -10.814 1.00 51.44 200 PRO A CA 1
ATOM 1532 C C . PRO A 1 200 ? 22.292 -25.224 -9.674 1.00 51.44 200 PRO A C 1
ATOM 1534 O O . PRO A 1 200 ? 21.356 -24.726 -9.047 1.00 51.44 200 PRO A O 1
ATOM 1537 N N . PRO A 1 201 ? 22.751 -26.460 -9.400 1.00 44.69 201 PRO A N 1
ATOM 1538 C CA . PRO A 1 201 ? 22.283 -27.197 -8.241 1.00 44.69 201 PRO A CA 1
ATOM 1539 C C . PRO A 1 201 ? 22.570 -26.318 -7.038 1.00 44.69 201 PRO A C 1
ATOM 1541 O O . PRO A 1 201 ? 23.713 -26.087 -6.647 1.00 44.69 201 PRO A O 1
ATOM 1544 N N . ILE A 1 202 ? 21.504 -25.727 -6.540 1.00 45.66 202 ILE A N 1
ATOM 1545 C CA . ILE A 1 202 ? 21.539 -24.841 -5.419 1.00 45.66 202 ILE A CA 1
ATOM 1546 C C . ILE A 1 202 ? 21.839 -25.753 -4.224 1.00 45.66 202 ILE A C 1
ATOM 1548 O O . ILE A 1 202 ? 20.944 -26.423 -3.718 1.00 45.66 202 ILE A O 1
ATOM 1552 N N . THR A 1 203 ? 23.105 -25.853 -3.818 1.00 43.75 203 THR A N 1
ATOM 1553 C CA . THR A 1 203 ? 23.484 -26.665 -2.653 1.00 43.75 203 THR A CA 1
ATOM 1554 C C . THR A 1 203 ? 23.313 -25.919 -1.333 1.00 43.75 203 THR A C 1
ATOM 1556 O O . THR A 1 203 ? 23.306 -26.581 -0.308 1.00 43.75 203 THR A O 1
ATOM 1559 N N . ASP A 1 204 ? 23.111 -24.592 -1.350 1.00 40.69 204 ASP A N 1
ATOM 1560 C CA . ASP A 1 204 ? 22.972 -23.765 -0.132 1.00 40.69 204 ASP A CA 1
ATOM 1561 C C . ASP A 1 204 ? 21.991 -22.573 -0.248 1.00 40.69 204 ASP A C 1
ATOM 1563 O O . ASP A 1 204 ? 21.947 -21.715 0.632 1.00 40.69 204 ASP A O 1
ATOM 1567 N N . VAL A 1 205 ? 21.162 -22.498 -1.294 1.00 42.75 205 VAL A N 1
ATOM 1568 C CA . VAL A 1 205 ? 19.932 -21.678 -1.247 1.00 42.75 205 VAL A CA 1
ATOM 1569 C C . VAL A 1 205 ? 18.782 -22.657 -0.984 1.00 42.75 205 VAL A C 1
ATOM 1571 O O . VAL A 1 205 ? 18.707 -23.703 -1.630 1.00 42.75 205 VAL A O 1
ATOM 1574 N N . PRO A 1 206 ? 17.894 -22.410 -0.013 1.00 38.31 206 PRO A N 1
ATOM 1575 C CA . PRO A 1 206 ? 16.674 -23.196 0.080 1.00 38.31 206 PRO A CA 1
ATOM 1576 C C . PRO A 1 206 ? 16.022 -23.153 -1.301 1.00 38.31 206 PRO A C 1
ATOM 1578 O O . PRO A 1 206 ? 15.915 -22.070 -1.882 1.00 38.31 206 PRO A O 1
ATOM 1581 N N . THR A 1 207 ? 15.666 -24.313 -1.854 1.00 37.91 207 THR A N 1
ATOM 1582 C CA . THR A 1 207 ? 14.879 -24.414 -3.091 1.00 37.91 207 THR A CA 1
ATOM 1583 C C . THR A 1 207 ? 13.829 -23.307 -3.113 1.00 37.91 207 THR A C 1
ATOM 1585 O O . THR A 1 207 ? 13.237 -23.075 -2.051 1.00 37.91 207 THR A O 1
ATOM 1588 N N . PRO A 1 208 ? 13.570 -22.633 -4.255 1.00 40.22 208 PRO A N 1
ATOM 1589 C CA . PRO A 1 208 ? 12.360 -21.845 -4.367 1.00 40.22 208 PRO A CA 1
ATOM 1590 C C . PRO A 1 208 ? 11.246 -22.831 -4.071 1.00 40.22 208 PRO A C 1
ATOM 1592 O O . PRO A 1 208 ? 10.983 -23.756 -4.843 1.00 40.22 208 PRO A O 1
ATOM 1595 N N . VAL A 1 209 ? 10.699 -22.704 -2.866 1.00 43.84 209 VAL A N 1
ATOM 1596 C CA . VAL A 1 209 ? 9.494 -23.403 -2.485 1.00 43.84 209 VAL A CA 1
ATOM 1597 C C . VAL A 1 209 ? 8.541 -23.012 -3.617 1.00 43.84 209 VAL A C 1
ATOM 1599 O O . VAL A 1 209 ? 8.478 -21.816 -3.944 1.00 43.84 209 VAL A O 1
ATOM 1602 N N . PRO A 1 210 ? 7.842 -23.959 -4.272 1.00 46.78 210 PRO A N 1
ATOM 1603 C CA . PRO A 1 210 ? 6.611 -23.583 -4.957 1.00 46.78 210 PRO A CA 1
ATOM 1604 C C . PRO A 1 210 ? 5.892 -22.608 -4.023 1.00 46.78 210 PRO A C 1
ATOM 1606 O O . PRO A 1 210 ? 6.017 -22.766 -2.809 1.00 46.78 210 PRO A O 1
ATOM 1609 N N . SER A 1 211 ? 5.228 -21.560 -4.507 1.00 54.50 211 SER A N 1
ATOM 1610 C CA . SER A 1 211 ? 4.379 -20.811 -3.581 1.00 54.50 211 SER A CA 1
ATOM 1611 C C . SER A 1 211 ? 3.271 -21.767 -3.140 1.00 54.50 211 SER A C 1
ATOM 1613 O O . SER A 1 211 ? 2.193 -21.799 -3.715 1.00 54.50 211 SER A O 1
ATOM 1615 N N . ASP A 1 212 ? 3.567 -22.569 -2.119 1.00 63.62 212 ASP A N 1
ATOM 1616 C CA . ASP A 1 212 ? 2.653 -23.345 -1.314 1.00 63.62 212 ASP A CA 1
ATOM 1617 C C . ASP A 1 212 ? 1.675 -22.361 -0.655 1.00 63.62 212 ASP A C 1
ATOM 1619 O O . ASP A 1 212 ? 0.654 -22.780 -0.132 1.00 63.62 212 ASP A O 1
ATOM 1623 N N . THR A 1 213 ? 1.961 -21.051 -0.713 1.00 66.56 213 THR A N 1
ATOM 1624 C CA . THR A 1 213 ? 1.079 -19.956 -0.344 1.00 66.56 213 THR A CA 1
ATOM 1625 C C . THR A 1 213 ? -0.044 -19.745 -1.358 1.00 66.56 213 THR A C 1
ATOM 1627 O O . THR A 1 213 ? 0.176 -19.228 -2.455 1.00 66.56 213 THR A O 1
ATOM 1630 N N . VAL A 1 214 ? -1.262 -20.102 -0.959 1.00 73.94 214 VAL A N 1
ATOM 1631 C CA . VAL A 1 214 ? -2.513 -19.675 -1.591 1.00 73.94 214 VAL A CA 1
ATOM 1632 C C . VAL A 1 214 ? -2.886 -18.309 -1.019 1.00 73.94 214 VAL A C 1
ATOM 1634 O O . VAL A 1 214 ? -3.138 -18.205 0.178 1.00 73.94 214 VAL A O 1
ATOM 1637 N N . LYS A 1 215 ? -2.936 -17.268 -1.855 1.00 78.44 215 LYS A N 1
ATOM 1638 C CA . LYS A 1 215 ? -3.422 -15.943 -1.443 1.00 78.44 215 LYS A CA 1
ATOM 1639 C C . LYS A 1 215 ? -4.941 -15.861 -1.575 1.00 78.44 215 LYS A C 1
ATOM 1641 O O . LYS A 1 215 ? -5.493 -16.225 -2.614 1.00 78.44 215 LYS A O 1
ATOM 1646 N N . VAL A 1 216 ? -5.609 -15.381 -0.533 1.00 80.56 216 VAL A N 1
ATOM 1647 C CA . VAL A 1 216 ? -7.060 -15.221 -0.445 1.00 80.56 216 VAL A CA 1
ATOM 1648 C C . VAL A 1 216 ? -7.367 -13.779 -0.061 1.00 80.56 216 VAL A C 1
ATOM 1650 O O . VAL A 1 216 ?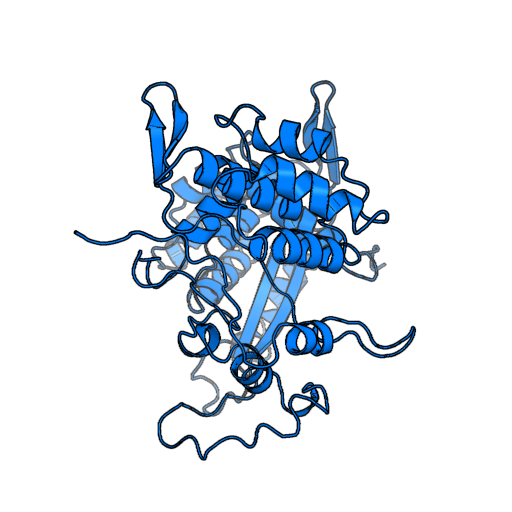 -7.193 -13.382 1.085 1.00 80.56 216 VAL A O 1
ATOM 1653 N N . GLN A 1 217 ? -7.864 -13.006 -1.022 1.00 84.69 217 GLN A N 1
ATOM 1654 C CA . GLN A 1 217 ? -8.321 -11.637 -0.797 1.00 84.69 217 GLN A CA 1
ATOM 1655 C C . GLN A 1 217 ? -9.822 -11.622 -0.512 1.00 84.69 217 GLN A C 1
ATOM 1657 O O . GLN A 1 217 ? -10.624 -12.149 -1.287 1.00 84.69 217 GLN A O 1
ATOM 1662 N N . VAL A 1 218 ? -10.208 -11.028 0.614 1.00 87.38 218 VAL A N 1
ATOM 1663 C CA . VAL A 1 218 ? -11.595 -10.952 1.074 1.00 87.38 218 VAL A CA 1
ATOM 1664 C C . VAL A 1 218 ? -12.020 -9.492 1.110 1.00 87.38 218 VAL A C 1
ATOM 1666 O O . VAL A 1 218 ? -11.712 -8.769 2.051 1.00 87.38 218 VAL A O 1
ATOM 1669 N N . TYR A 1 219 ? -12.775 -9.065 0.102 1.00 90.19 219 TYR A N 1
ATOM 1670 C CA . TYR A 1 219 ? -13.392 -7.738 0.053 1.00 90.19 219 TYR A CA 1
ATOM 1671 C C . TYR A 1 219 ? -14.715 -7.752 0.818 1.00 90.19 219 TYR A C 1
ATOM 1673 O O . TYR A 1 219 ? -15.624 -8.518 0.485 1.00 90.19 219 TYR A O 1
ATOM 1681 N N . TYR A 1 220 ? -14.847 -6.921 1.850 1.00 93.06 220 TYR A N 1
ATOM 1682 C CA . TYR A 1 220 ? -15.991 -6.993 2.763 1.00 93.06 220 TYR A CA 1
ATOM 1683 C C . TYR A 1 220 ? -16.363 -5.639 3.373 1.00 93.06 220 TYR A C 1
ATOM 1685 O O . TYR A 1 220 ? -15.549 -4.726 3.460 1.00 93.06 220 TYR A O 1
ATOM 1693 N N . SER A 1 221 ? -17.622 -5.513 3.804 1.00 92.06 221 SER A N 1
ATOM 1694 C CA . SER A 1 221 ? -18.061 -4.457 4.734 1.00 92.06 221 SER A CA 1
ATOM 1695 C C . SER A 1 221 ? -18.121 -5.058 6.141 1.00 92.06 221 SER A C 1
ATOM 1697 O O . SER A 1 221 ? -18.763 -6.108 6.292 1.00 92.06 221 SER A O 1
ATOM 1699 N N . PRO A 1 222 ? -17.488 -4.449 7.158 1.00 91.44 222 PRO A N 1
ATOM 1700 C CA . PRO A 1 222 ? -17.380 -5.074 8.471 1.00 91.44 222 PRO A CA 1
ATOM 1701 C C . PRO A 1 222 ? -18.700 -5.278 9.214 1.00 91.44 222 PRO A C 1
ATOM 1703 O O . PRO A 1 222 ? -18.774 -6.194 10.033 1.00 91.44 222 PRO A O 1
ATOM 1706 N N . LEU A 1 223 ? -19.736 -4.466 8.959 1.00 91.00 223 LEU A N 1
ATOM 1707 C CA . LEU A 1 223 ? -21.046 -4.630 9.610 1.00 91.00 223 LEU A CA 1
ATOM 1708 C C . LEU A 1 223 ? -22.089 -5.369 8.773 1.00 91.00 223 LEU A C 1
ATOM 1710 O O . LEU A 1 223 ? -23.130 -5.765 9.311 1.00 91.00 223 LEU A O 1
ATOM 1714 N N . SER A 1 224 ? -21.819 -5.609 7.489 1.00 91.00 224 SER A N 1
ATOM 1715 C CA . SER A 1 224 ? -22.690 -6.427 6.647 1.00 91.00 224 SER A CA 1
ATOM 1716 C C . SER A 1 224 ? -22.831 -7.833 7.233 1.00 91.00 224 SER A C 1
ATOM 1718 O O . SER A 1 224 ? -21.845 -8.545 7.437 1.00 91.00 224 SER A O 1
ATOM 1720 N N . GLN A 1 225 ? -24.076 -8.267 7.464 1.00 89.69 225 GLN A N 1
ATOM 1721 C CA . GLN A 1 225 ? -24.352 -9.592 8.028 1.00 89.69 225 GLN A CA 1
ATOM 1722 C C . GLN A 1 225 ? -23.736 -10.708 7.173 1.00 89.69 225 GLN A C 1
ATOM 1724 O O . GLN A 1 225 ? -23.158 -11.632 7.730 1.00 89.69 225 GLN A O 1
ATOM 1729 N N . LYS A 1 226 ? -23.776 -10.586 5.836 1.00 87.94 226 LYS A N 1
ATOM 1730 C CA . LYS A 1 226 ? -23.165 -11.567 4.923 1.00 87.94 226 LYS A CA 1
ATOM 1731 C C . LYS A 1 226 ? -21.646 -11.675 5.133 1.00 87.94 226 LYS A C 1
ATOM 1733 O O . LYS A 1 226 ? -21.119 -12.783 5.134 1.00 87.94 226 LYS A O 1
ATOM 1738 N N . SER A 1 227 ? -20.954 -10.550 5.337 1.00 90.31 227 SER A N 1
ATOM 1739 C CA . SER A 1 227 ? -19.509 -10.532 5.614 1.00 90.31 227 SER A CA 1
ATOM 1740 C C . SER A 1 227 ? -19.191 -11.198 6.948 1.00 90.31 227 SER A C 1
ATOM 1742 O O . SER A 1 227 ? -18.306 -12.044 7.030 1.00 90.31 227 SER A O 1
ATOM 1744 N N . VAL A 1 228 ? -19.940 -10.831 7.992 1.00 88.38 228 VAL A N 1
ATOM 1745 C CA . VAL A 1 228 ? -19.773 -11.382 9.341 1.00 88.38 228 VAL A CA 1
ATOM 1746 C C . VAL A 1 228 ? -20.028 -12.887 9.338 1.00 88.38 228 VAL A C 1
ATOM 1748 O O . VAL A 1 228 ? -19.244 -13.636 9.917 1.00 88.38 228 VAL A O 1
ATOM 1751 N N . ASP A 1 229 ? -21.080 -13.341 8.656 1.00 86.38 229 ASP A N 1
ATOM 1752 C CA . ASP A 1 229 ? -21.395 -14.762 8.511 1.00 86.38 229 ASP A CA 1
ATOM 1753 C C . ASP A 1 229 ? -20.290 -15.496 7.749 1.00 86.38 229 ASP A C 1
ATOM 1755 O O . ASP A 1 229 ? -19.873 -16.561 8.190 1.00 86.38 229 ASP A O 1
ATOM 1759 N N . PHE A 1 230 ? -19.761 -14.925 6.660 1.00 86.38 230 PHE A N 1
ATOM 1760 C CA . PHE A 1 230 ? -18.628 -15.502 5.932 1.00 86.38 230 PHE A CA 1
ATOM 1761 C C . PHE A 1 230 ? -17.394 -15.647 6.832 1.00 86.38 230 PHE A C 1
ATOM 1763 O O . PHE A 1 230 ? -16.823 -16.734 6.916 1.00 86.38 230 PHE A O 1
ATOM 1770 N N . ILE A 1 231 ? -17.005 -14.590 7.549 1.00 87.19 231 ILE A N 1
ATOM 1771 C CA . ILE A 1 231 ? -15.841 -14.614 8.446 1.00 87.19 231 ILE A CA 1
ATOM 1772 C C . ILE A 1 231 ? -16.047 -15.656 9.557 1.00 87.19 231 ILE A C 1
ATOM 1774 O O . ILE A 1 231 ? -15.168 -16.483 9.790 1.00 87.19 231 ILE A O 1
ATOM 1778 N N . LYS A 1 232 ? -17.224 -15.694 10.199 1.00 83.06 232 LYS A N 1
ATOM 1779 C CA . LYS A 1 232 ? -17.556 -16.668 11.260 1.00 83.06 232 LYS A CA 1
ATOM 1780 C C . LYS A 1 232 ? -17.608 -18.111 10.764 1.00 83.06 232 LYS A C 1
ATOM 1782 O O . LYS A 1 232 ? -17.086 -19.014 11.421 1.00 83.06 232 LYS A O 1
ATOM 1787 N N . LEU A 1 233 ? -18.239 -18.341 9.614 1.00 77.00 233 LEU A N 1
ATOM 1788 C CA . LEU A 1 233 ? -18.427 -19.676 9.045 1.00 77.00 233 LEU A CA 1
ATOM 1789 C C . LEU A 1 233 ? -17.087 -20.317 8.686 1.00 77.00 233 LEU A C 1
ATOM 1791 O O . LEU A 1 233 ? -16.904 -21.517 8.871 1.00 77.00 233 LEU A O 1
ATOM 1795 N N . ASN A 1 234 ? -16.132 -19.512 8.227 1.00 67.94 234 ASN A N 1
ATOM 1796 C CA . ASN A 1 234 ? -14.795 -19.989 7.904 1.00 67.94 234 ASN A CA 1
ATOM 1797 C C . ASN A 1 234 ? -13.910 -20.229 9.143 1.00 67.94 234 ASN A C 1
ATOM 1799 O O . ASN A 1 234 ? -12.797 -20.733 8.988 1.00 67.94 234 ASN A O 1
ATOM 1803 N N . THR A 1 235 ? -14.367 -19.905 10.360 1.00 65.12 235 THR A N 1
ATOM 1804 C CA . THR A 1 235 ? -13.484 -19.810 11.538 1.00 65.12 235 THR A CA 1
ATOM 1805 C C . THR A 1 235 ? -13.939 -20.551 12.792 1.00 65.12 235 THR A C 1
ATOM 1807 O O . THR A 1 235 ? -13.063 -20.937 13.562 1.00 65.12 235 THR A O 1
ATOM 1810 N N . LYS A 1 236 ? -15.243 -20.765 13.045 1.00 53.75 236 LYS A N 1
ATOM 1811 C CA . LYS A 1 236 ? -15.679 -21.177 14.400 1.00 53.75 236 LYS A CA 1
ATOM 1812 C C . LYS A 1 236 ? -16.451 -22.489 14.542 1.00 53.75 236 LYS A C 1
ATOM 1814 O O . LYS A 1 236 ? -16.316 -23.123 15.583 1.00 53.75 236 LYS A O 1
ATOM 1819 N N . ASP A 1 237 ? -17.190 -22.956 13.538 1.00 47.59 237 ASP A N 1
ATOM 1820 C CA . ASP A 1 237 ? -18.093 -24.095 13.750 1.00 47.59 237 ASP A CA 1
ATOM 1821 C C . ASP A 1 237 ? -17.677 -25.353 12.963 1.00 47.59 237 ASP A C 1
ATOM 1823 O O . ASP A 1 237 ? -17.987 -25.505 11.782 1.00 47.59 237 ASP A O 1
ATOM 1827 N N . ASN A 1 238 ? -17.072 -26.311 13.690 1.00 45.72 238 ASN A N 1
ATOM 1828 C CA . ASN A 1 238 ? -16.995 -27.761 13.400 1.00 45.72 238 ASN A CA 1
ATOM 1829 C C . ASN A 1 238 ? -15.716 -28.372 12.771 1.00 45.72 238 ASN A C 1
ATOM 1831 O O . ASN A 1 238 ? -15.856 -29.292 11.962 1.00 45.72 238 ASN A O 1
ATOM 1835 N N . ASN A 1 239 ? -14.490 -27.987 13.164 1.00 48.91 239 ASN A N 1
ATOM 1836 C CA . ASN A 1 239 ? -13.242 -28.671 12.729 1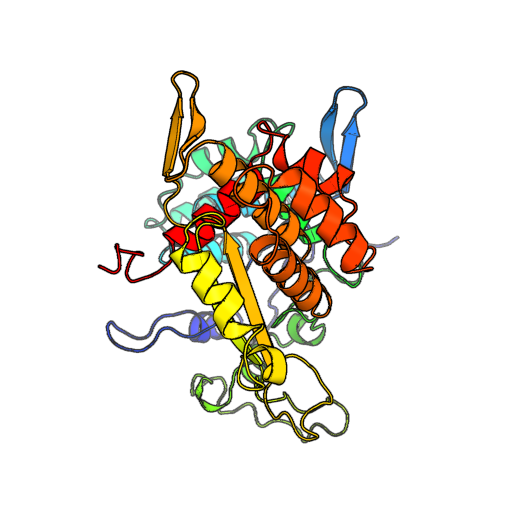.00 48.91 239 ASN A CA 1
ATOM 1837 C C . ASN A 1 239 ? -13.106 -28.814 11.191 1.00 48.91 239 ASN A C 1
ATOM 1839 O O . ASN A 1 239 ? -12.655 -29.847 10.681 1.00 48.91 239 ASN A O 1
ATOM 1843 N N . LYS A 1 240 ? -13.642 -27.841 10.443 1.00 52.03 240 LYS A N 1
ATOM 1844 C CA . LYS A 1 240 ? -13.690 -27.829 8.968 1.00 52.03 240 LYS A CA 1
ATOM 1845 C C . LYS A 1 240 ? -13.529 -26.427 8.367 1.00 52.03 240 LYS A C 1
ATOM 1847 O O . LYS A 1 240 ? -13.777 -26.251 7.176 1.00 52.03 240 LYS A O 1
ATOM 1852 N N . GLY A 1 241 ? -13.181 -25.431 9.181 1.00 60.88 241 GLY A N 1
ATOM 1853 C CA . GLY A 1 241 ? -12.969 -24.057 8.722 1.00 60.88 241 GLY A CA 1
ATOM 1854 C C . GLY A 1 241 ? -11.569 -23.868 8.139 1.00 60.88 241 GLY A C 1
ATOM 1855 O O . GLY A 1 241 ? -10.671 -24.668 8.394 1.00 60.88 241 GLY A O 1
ATOM 1856 N N . ILE A 1 242 ? -11.354 -22.779 7.398 1.00 65.06 242 ILE A N 1
ATOM 1857 C CA . ILE A 1 242 ? -10.029 -22.434 6.855 1.00 65.06 242 ILE A CA 1
ATOM 1858 C C . ILE A 1 242 ? -8.998 -22.174 7.964 1.00 65.06 242 ILE A C 1
ATOM 1860 O O . ILE A 1 242 ? -7.801 -22.302 7.740 1.00 65.06 242 ILE A O 1
ATOM 1864 N N . TYR A 1 243 ? -9.464 -21.889 9.184 1.00 64.69 243 TYR A N 1
ATOM 1865 C CA . TYR A 1 243 ? -8.637 -21.763 10.383 1.00 64.69 243 TYR A CA 1
ATOM 1866 C C . TYR A 1 243 ? -7.755 -22.994 10.663 1.00 64.69 243 TYR A C 1
ATOM 1868 O O . TYR A 1 243 ? -6.592 -22.846 11.045 1.00 64.69 243 TYR A O 1
ATOM 1876 N N . ASP A 1 244 ? -8.266 -24.202 10.401 1.00 62.59 244 ASP A N 1
ATOM 1877 C CA . ASP A 1 244 ? -7.502 -25.447 10.572 1.00 62.59 244 ASP A CA 1
ATOM 1878 C C . ASP A 1 244 ? -6.378 -25.584 9.526 1.00 62.59 244 ASP A C 1
ATOM 1880 O O . ASP A 1 244 ? -5.434 -26.350 9.724 1.00 62.59 244 ASP A O 1
ATOM 1884 N N . LEU A 1 245 ? -6.456 -24.831 8.418 1.00 60.53 245 LEU A N 1
ATOM 1885 C CA . LEU A 1 245 ? -5.398 -24.727 7.407 1.00 60.53 245 LEU A CA 1
ATOM 1886 C C . LEU A 1 245 ? -4.354 -23.654 7.757 1.00 60.53 245 LEU A C 1
ATOM 1888 O O . LEU A 1 245 ? -3.246 -23.707 7.233 1.00 60.53 245 LEU A O 1
ATOM 1892 N N . LEU A 1 246 ? -4.688 -22.705 8.638 1.00 60.97 246 LEU A N 1
ATOM 1893 C CA . LEU A 1 246 ? -3.814 -21.592 9.031 1.00 60.97 246 LEU A CA 1
ATOM 1894 C C . LEU A 1 246 ? -2.967 -21.878 10.274 1.00 60.97 246 LEU A C 1
ATOM 1896 O O . LEU A 1 246 ? -1.979 -21.190 10.499 1.00 60.97 246 LEU A O 1
ATOM 1900 N N . THR A 1 247 ? -3.328 -22.867 11.095 1.00 57.81 247 THR A N 1
ATOM 1901 C CA . THR A 1 247 ? -2.584 -23.211 12.317 1.00 57.81 247 THR A CA 1
ATOM 1902 C C . THR A 1 247 ? -1.527 -24.289 12.035 1.00 57.81 247 THR A C 1
ATOM 1904 O O . THR A 1 247 ? -1.872 -25.457 11.822 1.00 57.81 247 THR A O 1
ATOM 1907 N N . PRO A 1 248 ? -0.217 -23.964 12.063 1.00 48.28 248 PRO A N 1
ATOM 1908 C CA . PRO A 1 248 ? 0.830 -24.953 11.840 1.00 48.28 248 PRO A CA 1
ATOM 1909 C C . PRO A 1 248 ? 0.904 -25.893 13.052 1.00 48.28 248 PRO A C 1
ATOM 1911 O O . PRO A 1 248 ? 1.435 -25.532 14.099 1.00 48.28 248 PRO A O 1
ATOM 1914 N N . GLY A 1 249 ? 0.356 -27.106 12.936 1.00 50.03 249 GLY A N 1
ATOM 1915 C CA . GLY A 1 249 ? 0.539 -28.153 13.952 1.00 50.03 249 GLY A CA 1
ATOM 1916 C C . GLY A 1 249 ? -0.631 -29.112 14.166 1.00 50.03 249 GLY A C 1
ATOM 1917 O O . GLY A 1 249 ? -0.411 -30.217 14.658 1.00 50.03 249 GLY A O 1
ATOM 1918 N N . THR A 1 250 ? -1.854 -28.755 13.772 1.00 50.34 250 THR A N 1
ATOM 1919 C CA . THR A 1 250 ? -3.048 -29.591 14.026 1.00 50.34 250 THR A CA 1
ATOM 1920 C C . THR A 1 250 ? -3.166 -30.765 13.048 1.00 50.34 250 THR A C 1
ATOM 1922 O O . THR A 1 250 ? -3.681 -31.831 13.389 1.00 50.34 250 THR A O 1
ATOM 1925 N N . HIS A 1 251 ? -2.592 -30.620 11.853 1.00 47.12 251 HIS A N 1
ATOM 1926 C CA . HIS A 1 251 ? -2.472 -31.675 10.852 1.00 47.12 251 HIS A CA 1
ATOM 1927 C C . HIS A 1 251 ? -1.024 -31.710 10.375 1.00 47.12 251 HIS A C 1
ATOM 1929 O O . HIS A 1 251 ? -0.595 -30.838 9.629 1.00 47.12 251 HIS A O 1
ATOM 1935 N N . GLY A 1 252 ? -0.251 -32.684 10.861 1.00 43.09 252 GLY A N 1
ATOM 1936 C CA . GLY A 1 252 ? 1.216 -32.737 10.791 1.00 43.09 252 GLY A CA 1
ATOM 1937 C C . GLY A 1 252 ? 1.873 -32.853 9.410 1.00 43.09 252 GLY A C 1
ATOM 1938 O O . GLY A 1 252 ? 2.889 -33.522 9.331 1.00 43.09 252 GLY A O 1
ATOM 1939 N N . ASN A 1 253 ? 1.308 -32.257 8.354 1.00 47.38 253 ASN A N 1
ATOM 1940 C CA . ASN A 1 253 ? 1.862 -32.082 7.007 1.00 47.38 253 ASN A CA 1
ATOM 1941 C C . ASN A 1 253 ? 1.029 -31.038 6.215 1.00 47.38 253 ASN A C 1
ATOM 1943 O O . ASN A 1 253 ? 0.585 -31.330 5.102 1.00 47.38 253 ASN A O 1
ATOM 1947 N N . ALA A 1 254 ? 0.720 -29.861 6.776 1.00 49.19 254 ALA A N 1
ATOM 1948 C CA . ALA A 1 254 ? 0.046 -28.815 5.998 1.00 49.19 254 ALA A CA 1
ATOM 1949 C C . ALA A 1 254 ? 0.972 -28.378 4.847 1.00 49.19 254 ALA A C 1
ATOM 1951 O O . ALA A 1 254 ? 2.002 -27.749 5.059 1.00 49.19 254 ALA A O 1
ATOM 1952 N N . LYS A 1 255 ? 0.631 -28.819 3.632 1.00 52.56 255 LYS A N 1
ATOM 1953 C CA . LYS A 1 255 ? 1.424 -28.672 2.402 1.00 52.56 255 LYS A CA 1
ATOM 1954 C C . LYS A 1 255 ? 1.250 -27.294 1.745 1.00 52.56 255 LYS A C 1
ATOM 1956 O O . LYS A 1 255 ? 1.832 -27.053 0.699 1.00 52.56 255 LYS A O 1
ATOM 1961 N N . TYR A 1 256 ? 0.417 -26.435 2.328 1.00 57.53 256 TYR A N 1
ATOM 1962 C CA . TYR A 1 256 ? 0.072 -25.128 1.787 1.00 57.53 256 TYR A CA 1
ATOM 1963 C C . TYR A 1 256 ? 0.094 -24.090 2.904 1.00 57.53 256 TYR A C 1
ATOM 1965 O O . TYR A 1 256 ? -0.494 -24.314 3.961 1.00 57.53 256 TYR A O 1
ATOM 1973 N N . ASN A 1 257 ? 0.749 -22.963 2.650 1.00 69.25 257 ASN A N 1
ATOM 1974 C CA . ASN A 1 257 ? 0.533 -21.739 3.403 1.00 69.25 257 ASN A CA 1
ATOM 1975 C C . ASN A 1 257 ? -0.745 -21.097 2.836 1.00 69.25 257 ASN A C 1
ATOM 1977 O O . ASN A 1 257 ? -1.005 -21.176 1.639 1.00 69.25 257 ASN A O 1
ATOM 1981 N N . ILE A 1 258 ? -1.586 -20.484 3.655 1.00 72.44 258 ILE A N 1
ATOM 1982 C CA . ILE A 1 258 ? -2.681 -19.657 3.139 1.00 72.44 258 ILE A CA 1
ATOM 1983 C C . ILE A 1 258 ? -2.455 -18.261 3.688 1.00 72.44 258 ILE A C 1
ATOM 1985 O O . ILE A 1 258 ? -2.253 -18.088 4.885 1.00 72.44 258 ILE A O 1
ATOM 1989 N N . GLU A 1 259 ? -2.433 -17.285 2.797 1.00 77.62 259 GLU A N 1
ATOM 1990 C CA . GLU A 1 259 ? -2.291 -15.876 3.126 1.00 77.62 259 GLU A CA 1
ATOM 1991 C C . GLU A 1 259 ? -3.647 -15.212 2.917 1.00 77.62 259 GLU A C 1
ATOM 1993 O O . GLU A 1 259 ? -4.224 -15.324 1.836 1.00 77.62 259 GLU A O 1
ATOM 1998 N N . PHE A 1 260 ? -4.171 -14.579 3.962 1.00 79.56 260 PHE A N 1
ATOM 1999 C CA . PHE A 1 260 ? -5.405 -13.808 3.893 1.00 79.56 260 PHE A CA 1
ATOM 2000 C C . PHE A 1 260 ? -5.078 -12.328 3.847 1.00 79.56 260 PHE A C 1
ATOM 2002 O O . PHE A 1 260 ? -4.312 -11.868 4.683 1.00 79.56 260 PHE A O 1
ATOM 2009 N N . ASP A 1 261 ? -5.730 -11.633 2.923 1.00 84.50 261 ASP A N 1
ATOM 2010 C CA . ASP A 1 261 ? -5.788 -10.176 2.863 1.00 84.50 261 ASP A CA 1
ATOM 2011 C C . ASP A 1 261 ? -7.252 -9.772 3.060 1.00 84.50 261 ASP A C 1
ATOM 2013 O O . ASP A 1 261 ? -8.098 -10.018 2.186 1.00 84.50 261 ASP A O 1
ATOM 2017 N N . TYR A 1 262 ? -7.588 -9.177 4.203 1.00 88.81 262 TYR A N 1
ATOM 2018 C CA . TYR A 1 262 ? -8.925 -8.636 4.421 1.00 88.81 262 TYR A CA 1
ATOM 2019 C C . TYR A 1 262 ? -8.967 -7.182 3.956 1.00 88.81 262 TYR A C 1
ATOM 2021 O O . TYR A 1 262 ? -8.273 -6.315 4.461 1.00 88.81 262 TYR A O 1
ATOM 2029 N N . ILE A 1 263 ? -9.837 -6.880 2.994 1.00 90.06 263 ILE A N 1
ATOM 2030 C CA . ILE A 1 263 ? -9.916 -5.552 2.378 1.00 90.06 263 ILE A CA 1
ATOM 2031 C C . ILE A 1 263 ? -11.243 -4.910 2.805 1.00 90.06 263 ILE A C 1
ATOM 2033 O O . ILE A 1 263 ? -12.288 -5.149 2.179 1.00 90.06 263 ILE A O 1
ATOM 2037 N N . PRO A 1 264 ? -11.250 -4.150 3.922 1.00 93.25 264 PRO A N 1
ATOM 2038 C CA . PRO A 1 264 ? -12.457 -3.550 4.462 1.00 93.25 264 PRO A CA 1
ATOM 2039 C C . PRO A 1 264 ? -12.816 -2.318 3.636 1.00 93.25 264 PRO A C 1
ATOM 2041 O O . PRO A 1 264 ? -12.234 -1.248 3.781 1.00 93.25 264 PRO A O 1
ATOM 2044 N N . TRP A 1 265 ? -13.820 -2.464 2.784 1.00 91.50 265 TRP A N 1
ATOM 2045 C CA . TRP A 1 265 ? -14.423 -1.362 2.036 1.00 91.50 265 TRP A CA 1
ATOM 2046 C C . TRP A 1 265 ? -15.882 -1.689 1.730 1.00 91.50 265 TRP A C 1
ATOM 2048 O O . TRP A 1 265 ? -16.810 -0.951 2.076 1.00 91.50 265 TRP A O 1
ATOM 2058 N N . GLY A 1 266 ? -16.095 -2.865 1.137 1.00 85.94 266 GLY A N 1
ATOM 2059 C CA . GLY A 1 266 ? -17.411 -3.379 0.795 1.00 85.94 266 GLY A CA 1
ATOM 2060 C C . GLY A 1 266 ? -18.101 -2.484 -0.228 1.00 85.94 266 GLY A C 1
ATOM 2061 O O . GLY A 1 266 ? -17.656 -2.379 -1.364 1.00 85.94 266 GLY A O 1
ATOM 2062 N N . ARG A 1 267 ? -19.210 -1.856 0.176 1.00 86.44 267 ARG A N 1
ATOM 2063 C CA . ARG A 1 267 ? -20.009 -0.960 -0.682 1.00 86.44 267 ARG A CA 1
ATOM 2064 C C . ARG A 1 267 ? -19.966 0.489 -0.204 1.00 86.44 267 ARG A C 1
ATOM 2066 O O . ARG A 1 267 ? -20.921 1.236 -0.415 1.00 86.44 267 ARG A O 1
ATOM 2073 N N . ALA A 1 268 ? -18.908 0.865 0.510 1.00 89.06 268 ALA A N 1
ATOM 2074 C CA . ALA A 1 268 ? -18.694 2.259 0.842 1.00 89.06 268 ALA A CA 1
ATOM 2075 C C . ALA A 1 268 ? -18.505 3.080 -0.443 1.00 89.06 268 ALA A C 1
ATOM 2077 O O . ALA A 1 268 ? -17.972 2.606 -1.446 1.00 89.06 268 ALA A O 1
ATOM 2078 N N . THR A 1 269 ? -18.965 4.322 -0.417 1.00 90.75 269 THR A N 1
ATOM 2079 C CA . THR A 1 269 ? -18.798 5.270 -1.519 1.00 90.75 269 THR A CA 1
ATOM 2080 C C . THR A 1 269 ? -17.997 6.464 -1.042 1.00 90.75 269 THR A C 1
ATOM 2082 O O . THR A 1 269 ? -18.237 6.958 0.061 1.00 90.75 269 THR A O 1
ATOM 2085 N N . ARG A 1 270 ? -17.107 6.968 -1.897 1.00 91.44 270 ARG A N 1
ATOM 2086 C CA . ARG A 1 270 ? -16.352 8.201 -1.672 1.00 91.44 270 ARG A CA 1
ATOM 2087 C C . ARG A 1 270 ? -16.887 9.298 -2.583 1.00 91.44 270 ARG A C 1
ATOM 2089 O O . ARG A 1 270 ? -16.881 9.141 -3.801 1.00 91.44 270 ARG A O 1
ATOM 2096 N N . VAL A 1 271 ? -17.326 10.407 -1.998 1.00 88.56 271 VAL A N 1
ATOM 2097 C CA . VAL A 1 271 ? -17.787 11.592 -2.732 1.00 88.56 271 VAL A CA 1
ATOM 2098 C C . VAL A 1 271 ? -17.101 12.825 -2.142 1.00 88.56 271 VAL A C 1
ATOM 2100 O O . VAL A 1 271 ? -17.104 12.973 -0.921 1.00 88.56 271 VAL A O 1
ATOM 2103 N N . PRO A 1 272 ? -16.498 13.711 -2.951 1.00 86.31 272 PRO A N 1
ATOM 2104 C CA . PRO A 1 272 ? -15.959 14.967 -2.441 1.00 86.31 272 PRO A CA 1
ATOM 2105 C C . PRO A 1 272 ? -17.091 15.898 -1.976 1.00 86.31 272 PRO A C 1
ATOM 2107 O O . PRO A 1 272 ? -18.118 16.021 -2.648 1.00 86.31 272 PRO A O 1
ATOM 2110 N N . ASP A 1 273 ? -16.913 16.563 -0.834 1.00 88.06 273 ASP A N 1
ATOM 2111 C CA . ASP A 1 273 ? -17.822 17.610 -0.363 1.00 88.06 273 ASP A CA 1
ATOM 2112 C C . ASP A 1 273 ? -17.648 18.932 -1.133 1.00 88.06 273 ASP A C 1
ATOM 2114 O O . ASP A 1 273 ? -16.863 19.047 -2.077 1.00 88.06 273 ASP A O 1
ATOM 2118 N N . ALA A 1 274 ? -18.394 19.963 -0.726 1.00 91.19 274 ALA A N 1
ATOM 2119 C CA . ALA A 1 274 ? -18.344 21.287 -1.348 1.00 91.19 274 ALA A CA 1
ATOM 2120 C C . ALA A 1 274 ? -16.968 21.974 -1.231 1.00 91.19 274 ALA A C 1
ATOM 2122 O O . ALA A 1 274 ? -16.711 22.950 -1.934 1.00 91.19 274 ALA A O 1
ATOM 2123 N N . GLN A 1 275 ? -16.100 21.490 -0.344 1.00 88.88 275 GLN A N 1
ATOM 2124 C CA . GLN A 1 275 ? -14.742 21.966 -0.117 1.00 88.88 275 GLN A CA 1
ATOM 2125 C C . GLN A 1 275 ? -13.696 21.043 -0.767 1.00 88.88 275 GLN A C 1
ATOM 2127 O O . GLN A 1 275 ? -12.500 21.301 -0.641 1.00 88.88 275 GLN A O 1
ATOM 2132 N N . GLY A 1 276 ? -14.127 19.993 -1.476 1.00 85.19 276 GLY A N 1
ATOM 2133 C CA . GLY A 1 276 ? -13.254 19.010 -2.113 1.00 85.19 276 GLY A CA 1
ATOM 2134 C C . GLY A 1 276 ? -12.685 17.963 -1.153 1.00 85.19 276 GLY A C 1
ATOM 2135 O O . GLY A 1 276 ? -11.819 17.190 -1.558 1.00 85.19 276 GLY A O 1
ATOM 2136 N N . LYS A 1 277 ? -13.143 17.906 0.105 1.00 83.56 277 LYS A N 1
ATOM 2137 C CA . LYS A 1 277 ? -12.722 16.878 1.062 1.00 83.56 277 LYS A CA 1
ATOM 2138 C C . LYS A 1 277 ? -13.503 15.590 0.808 1.00 83.56 277 LYS A C 1
ATOM 2140 O O . LYS A 1 277 ? -14.719 15.612 0.642 1.00 83.56 277 LYS A O 1
ATOM 2145 N N . ASN A 1 278 ? -12.808 14.454 0.812 1.00 85.25 278 ASN A N 1
ATOM 2146 C CA . ASN A 1 278 ? -13.437 13.143 0.665 1.00 85.25 278 ASN A CA 1
ATOM 2147 C C . ASN A 1 278 ? -14.407 12.866 1.824 1.00 85.25 278 ASN A C 1
ATOM 2149 O O . ASN A 1 278 ? -14.013 12.866 2.994 1.00 85.25 278 ASN A O 1
ATOM 2153 N N . VAL A 1 279 ? -15.664 12.588 1.483 1.00 88.88 279 VAL A N 1
ATOM 2154 C CA . VAL A 1 279 ? -16.698 12.107 2.399 1.00 88.88 279 VAL A CA 1
ATOM 2155 C C . VAL A 1 279 ? -17.024 10.665 2.049 1.00 88.88 279 VAL A C 1
ATOM 2157 O O . VAL A 1 279 ? -17.307 10.328 0.898 1.00 88.88 279 VAL A O 1
ATOM 2160 N N . TYR A 1 280 ? -16.991 9.813 3.067 1.00 90.25 280 TYR A N 1
ATOM 2161 C CA . TYR A 1 280 ? -17.250 8.386 2.944 1.00 90.25 280 TYR A CA 1
ATOM 2162 C C . TYR A 1 280 ? -18.651 8.093 3.462 1.00 90.25 280 TYR A C 1
ATOM 2164 O O . TYR A 1 280 ? -19.007 8.508 4.563 1.00 90.25 280 TYR A O 1
ATOM 2172 N N . THR A 1 281 ? -19.446 7.388 2.665 1.00 92.94 281 THR A N 1
ATOM 2173 C CA . THR A 1 281 ? -20.772 6.901 3.061 1.00 92.94 281 THR A CA 1
ATOM 2174 C C . THR A 1 281 ? -20.759 5.386 3.020 1.00 92.94 281 THR A C 1
ATOM 2176 O O . THR A 1 281 ? -20.380 4.811 2.003 1.00 92.94 281 THR A O 1
ATOM 2179 N N . CYS A 1 282 ? -21.171 4.743 4.109 1.00 92.62 282 CYS A N 1
ATOM 2180 C CA . CYS A 1 282 ? -21.211 3.287 4.218 1.00 92.62 282 CYS A CA 1
ATOM 2181 C C . CYS A 1 282 ? -22.660 2.788 4.276 1.00 92.62 282 CYS A C 1
ATOM 2183 O O . CYS A 1 282 ? -23.522 3.502 4.798 1.00 92.62 282 CYS A O 1
ATOM 2185 N N . PRO A 1 283 ? -22.953 1.578 3.762 1.00 88.31 283 PRO A N 1
ATOM 2186 C CA . PRO A 1 283 ? -24.321 1.068 3.661 1.00 88.31 283 PRO A CA 1
ATOM 2187 C C . PRO A 1 283 ? -25.071 1.001 4.992 1.00 88.31 283 PRO A C 1
ATOM 2189 O O . PRO A 1 283 ? -26.263 1.290 5.025 1.00 88.31 283 PRO A O 1
ATOM 2192 N N . GLU A 1 284 ? -24.379 0.648 6.080 1.00 89.94 284 GLU A N 1
ATOM 2193 C CA . GLU A 1 284 ? -24.985 0.507 7.413 1.00 89.94 284 GLU A CA 1
ATOM 2194 C C . GLU A 1 284 ? -24.747 1.751 8.303 1.00 89.94 284 GLU A C 1
ATOM 2196 O O . GLU A 1 284 ? -24.872 1.698 9.527 1.00 89.94 284 GLU A O 1
ATOM 2201 N N . GLY A 1 285 ? -24.410 2.894 7.691 1.00 93.44 285 GLY A N 1
ATOM 2202 C CA . GLY A 1 285 ? -24.235 4.185 8.362 1.00 93.44 285 GLY A CA 1
ATOM 2203 C C . GLY A 1 285 ? -22.857 4.406 8.997 1.00 93.44 285 GLY A C 1
ATOM 2204 O O . GLY A 1 285 ? -21.882 3.713 8.702 1.00 93.44 285 GLY A O 1
ATOM 2205 N N . ASP A 1 286 ? -22.767 5.404 9.880 1.00 92.69 286 ASP A N 1
ATOM 2206 C CA . ASP A 1 286 ? -21.493 5.888 10.438 1.00 92.69 286 ASP A CA 1
ATOM 2207 C C . ASP A 1 286 ? -20.731 4.828 11.237 1.00 92.69 286 ASP A C 1
ATOM 2209 O O . ASP A 1 286 ? -19.497 4.812 11.242 1.00 92.69 286 ASP A O 1
ATOM 2213 N N . THR A 1 287 ? -21.457 3.926 11.899 1.00 93.38 287 THR A N 1
ATOM 2214 C CA . THR A 1 287 ? -20.859 2.824 12.657 1.00 93.38 287 THR A CA 1
ATOM 2215 C C . THR A 1 287 ? -20.126 1.853 11.732 1.00 93.38 287 THR A C 1
ATOM 2217 O O . THR A 1 287 ? -19.053 1.377 12.093 1.00 93.38 287 THR A O 1
ATOM 2220 N N . ASP A 1 288 ? -20.643 1.617 10.521 1.00 93.44 288 ASP A N 1
ATOM 2221 C CA . ASP A 1 288 ? -19.978 0.784 9.506 1.00 93.44 288 ASP A CA 1
ATOM 2222 C C . ASP A 1 288 ? -18.724 1.470 8.997 1.00 93.44 288 ASP A C 1
ATOM 2224 O O . ASP A 1 288 ? -17.654 0.879 9.016 1.00 93.44 288 ASP A O 1
ATOM 2228 N N . CYS A 1 289 ? -18.807 2.765 8.686 1.00 92.81 289 CYS A N 1
ATOM 2229 C CA . CYS A 1 289 ? -17.630 3.544 8.308 1.00 92.81 289 CYS A CA 1
ATOM 2230 C C . CYS A 1 289 ? -16.565 3.593 9.408 1.00 92.81 289 CYS A C 1
ATOM 2232 O O . CYS A 1 289 ? -15.371 3.668 9.114 1.00 92.81 289 CYS A O 1
ATOM 2234 N N . LEU A 1 290 ? -16.958 3.594 10.683 1.00 93.94 290 LEU A N 1
ATOM 2235 C CA . LEU A 1 290 ? -16.008 3.460 11.784 1.00 93.94 290 LEU A CA 1
ATOM 2236 C C . LEU A 1 290 ? -15.377 2.061 11.807 1.00 93.94 290 LEU A C 1
ATOM 2238 O O . LEU A 1 290 ? -14.161 1.969 11.943 1.00 93.94 290 LEU A O 1
ATOM 2242 N N . GLY A 1 291 ? -16.171 1.002 11.635 1.00 94.44 291 GLY A N 1
ATOM 2243 C CA . GLY A 1 291 ? -15.678 -0.374 11.525 1.00 94.44 291 GLY A CA 1
ATOM 2244 C C . GLY A 1 291 ? -14.683 -0.549 10.376 1.00 94.44 291 GLY A C 1
ATOM 2245 O O . GLY A 1 291 ? -13.592 -1.066 10.592 1.00 94.44 291 GLY A O 1
ATOM 2246 N N . THR A 1 292 ? -15.009 -0.029 9.189 1.00 94.50 292 THR A N 1
ATOM 2247 C CA . THR A 1 292 ? -14.141 -0.044 8.002 1.00 94.50 292 THR A CA 1
ATOM 2248 C C . THR A 1 292 ? -12.812 0.648 8.276 1.00 94.50 292 THR A C 1
ATOM 2250 O O . THR A 1 292 ? -11.760 0.081 8.003 1.00 94.50 292 THR A O 1
ATOM 2253 N N . ARG A 1 293 ? -12.836 1.836 8.894 1.00 93.38 293 ARG A N 1
ATOM 2254 C CA . ARG A 1 293 ? -11.608 2.549 9.282 1.00 93.38 293 ARG A CA 1
ATOM 2255 C C . ARG A 1 293 ? -10.787 1.782 10.306 1.00 93.38 293 ARG A C 1
ATOM 2257 O O . ARG A 1 293 ? -9.574 1.725 10.169 1.00 93.38 293 ARG A O 1
ATOM 2264 N N . LEU A 1 294 ? -11.426 1.189 11.314 1.00 93.75 294 LEU A N 1
ATOM 2265 C CA . LEU A 1 294 ? -10.729 0.385 12.318 1.00 93.75 294 LEU A CA 1
ATOM 2266 C C . LEU A 1 294 ? -10.033 -0.818 11.676 1.00 93.75 294 LEU A C 1
ATOM 2268 O O . LEU A 1 294 ? -8.865 -1.046 11.960 1.00 93.75 294 LEU A O 1
ATOM 2272 N N . HIS A 1 295 ? -10.708 -1.550 10.788 1.00 93.19 295 HIS A N 1
ATOM 2273 C CA . HIS A 1 295 ? -10.107 -2.683 10.081 1.00 93.19 295 HIS A CA 1
ATOM 2274 C C . HIS A 1 295 ? -9.017 -2.248 9.093 1.00 93.19 295 HIS A C 1
ATOM 2276 O O . HIS A 1 295 ? -7.967 -2.874 9.067 1.00 93.19 295 HIS A O 1
ATOM 2282 N N . ALA A 1 296 ? -9.184 -1.132 8.375 1.00 91.94 296 ALA A N 1
ATOM 2283 C CA . ALA A 1 296 ? -8.126 -0.581 7.520 1.00 91.94 296 ALA A CA 1
ATOM 2284 C C . ALA A 1 296 ? -6.887 -0.168 8.340 1.00 91.94 296 ALA A C 1
ATOM 2286 O O . ALA A 1 296 ? -5.752 -0.356 7.914 1.00 91.94 296 ALA A O 1
ATOM 2287 N N . CYS A 1 297 ? -7.097 0.358 9.550 1.00 89.69 297 CYS A N 1
ATOM 2288 C CA . CYS A 1 297 ? -6.022 0.668 10.489 1.00 89.69 297 CYS A CA 1
ATOM 2289 C C . CYS A 1 297 ? -5.329 -0.579 11.051 1.00 89.69 297 CYS A C 1
ATOM 2291 O O . CYS A 1 297 ? -4.153 -0.496 11.373 1.00 89.69 297 CYS A O 1
ATOM 2293 N N . ILE A 1 298 ? -6.028 -1.706 11.187 1.00 88.88 298 ILE A N 1
ATOM 2294 C CA . ILE A 1 298 ? -5.420 -2.988 11.580 1.00 88.88 298 ILE A CA 1
ATOM 2295 C C . ILE A 1 298 ? -4.560 -3.519 10.424 1.00 88.88 298 ILE A C 1
ATOM 2297 O O . ILE A 1 298 ? -3.418 -3.914 10.641 1.00 88.88 298 ILE A O 1
ATOM 2301 N N . ALA A 1 299 ? -5.069 -3.424 9.193 1.00 85.19 299 ALA A N 1
ATOM 2302 C CA . ALA A 1 299 ? -4.373 -3.854 7.984 1.00 85.19 299 ALA A CA 1
ATOM 2303 C C . ALA A 1 299 ? -3.157 -2.976 7.610 1.00 85.19 299 ALA A C 1
ATOM 2305 O O . ALA A 1 299 ? -2.351 -3.322 6.758 1.00 85.19 299 ALA A O 1
ATOM 2306 N N . ARG A 1 300 ? -2.942 -1.812 8.228 1.00 77.75 300 ARG A N 1
ATOM 2307 C CA . ARG A 1 300 ? -1.782 -0.975 7.857 1.00 77.75 300 ARG A CA 1
ATOM 2308 C C . ARG A 1 300 ? -0.428 -1.579 8.251 1.00 77.75 300 ARG A C 1
ATOM 2310 O O . ARG A 1 300 ? 0.598 -1.150 7.738 1.00 77.75 300 ARG A O 1
ATOM 2317 N N . ASN A 1 301 ? -0.420 -2.499 9.213 1.00 62.28 301 ASN A N 1
ATOM 2318 C CA . ASN A 1 301 ? 0.795 -3.000 9.848 1.00 62.28 301 ASN A CA 1
ATOM 2319 C C . ASN A 1 301 ? 1.319 -4.295 9.188 1.00 62.28 301 ASN A C 1
ATOM 2321 O O . ASN A 1 301 ? 2.066 -5.014 9.829 1.00 62.28 301 ASN A O 1
ATOM 2325 N N . HIS A 1 302 ? 0.945 -4.623 7.941 1.00 59.19 302 HIS A N 1
ATOM 2326 C CA . HIS A 1 302 ? 1.370 -5.847 7.227 1.00 59.19 302 HIS A CA 1
ATOM 2327 C C . HIS A 1 302 ? 2.771 -5.755 6.594 1.00 59.19 302 HIS A C 1
ATOM 2329 O O . HIS A 1 302 ? 2.926 -5.820 5.376 1.00 59.19 302 HIS A O 1
ATOM 2335 N N . VAL A 1 303 ? 3.824 -5.615 7.391 1.00 48.88 303 VAL A N 1
ATOM 2336 C CA . VAL A 1 303 ? 5.209 -5.550 6.891 1.00 48.88 303 VAL A CA 1
ATOM 2337 C C . VAL A 1 303 ? 5.891 -6.939 6.868 1.00 48.88 303 VAL A C 1
ATOM 2339 O O . VAL A 1 303 ? 6.905 -7.143 6.201 1.00 48.88 303 VAL A O 1
ATOM 2342 N N . THR A 1 304 ? 5.336 -7.950 7.539 1.00 49.91 304 THR A N 1
ATOM 2343 C CA . THR A 1 304 ? 5.943 -9.266 7.771 1.00 49.91 304 THR A CA 1
ATOM 2344 C C . THR A 1 304 ? 4.916 -10.406 7.774 1.00 49.91 304 THR A C 1
ATOM 2346 O O . THR A 1 304 ? 3.749 -10.246 8.114 1.00 49.91 304 THR A O 1
ATOM 2349 N N . GLN A 1 305 ? 5.371 -11.627 7.465 1.00 44.97 305 GLN A N 1
ATOM 2350 C CA . GLN A 1 305 ? 4.524 -12.834 7.441 1.00 44.97 305 GLN A CA 1
ATOM 2351 C C . GLN A 1 305 ? 3.856 -13.175 8.789 1.00 44.97 305 GLN A C 1
ATOM 2353 O O . GLN A 1 305 ? 2.887 -13.930 8.805 1.00 44.97 305 GLN A O 1
ATOM 2358 N N . TYR A 1 306 ? 4.354 -12.643 9.912 1.00 51.47 306 TYR A N 1
ATOM 2359 C CA . TYR A 1 306 ? 3.726 -12.813 11.227 1.00 51.47 306 TYR A CA 1
ATOM 2360 C C . TYR A 1 306 ? 2.505 -11.894 11.416 1.00 51.47 306 TYR A C 1
ATOM 2362 O O . TYR A 1 306 ? 1.617 -12.219 12.200 1.00 51.47 306 TYR A O 1
ATOM 2370 N N . GLU A 1 307 ? 2.406 -10.796 10.663 1.00 58.91 307 GLU A N 1
ATOM 2371 C CA . GLU A 1 307 ? 1.337 -9.795 10.801 1.00 58.91 307 GLU A CA 1
ATOM 2372 C C . GLU A 1 307 ? 0.036 -10.201 10.092 1.00 58.91 307 GLU A C 1
ATOM 2374 O O . GLU A 1 307 ? -1.045 -9.803 10.525 1.00 58.91 307 GLU A O 1
ATOM 2379 N N . ASN A 1 308 ? 0.096 -11.110 9.110 1.00 63.38 308 ASN A N 1
ATOM 2380 C CA . ASN A 1 308 ? -1.108 -11.689 8.491 1.00 63.38 308 ASN A CA 1
ATOM 2381 C C . ASN A 1 308 ? -1.951 -12.488 9.499 1.00 63.38 308 ASN A C 1
ATOM 2383 O O . ASN A 1 308 ? -3.172 -12.573 9.375 1.00 63.38 308 ASN A O 1
ATOM 2387 N N . HIS A 1 309 ? -1.323 -13.055 10.536 1.00 74.62 309 HIS A N 1
ATOM 2388 C CA . HIS A 1 309 ? -2.059 -13.684 11.631 1.00 74.62 309 HIS A CA 1
ATOM 2389 C C . HIS A 1 309 ? -2.761 -12.644 12.506 1.00 74.62 309 HIS A C 1
ATOM 2391 O O . HIS A 1 309 ? -3.919 -12.848 12.867 1.00 74.62 309 HIS A O 1
ATOM 2397 N N . HIS A 1 310 ? -2.096 -11.529 12.821 1.00 81.62 310 HIS A N 1
ATOM 2398 C CA . HIS A 1 310 ? -2.665 -10.469 13.656 1.00 81.62 310 HIS A CA 1
ATOM 2399 C C . HIS A 1 310 ? -3.926 -9.874 13.031 1.00 81.62 310 HIS A C 1
ATOM 2401 O O . HIS A 1 310 ? -4.971 -9.857 13.682 1.00 81.62 310 HIS A O 1
ATOM 2407 N N . GLU A 1 311 ? -3.873 -9.474 11.757 1.00 86.12 311 GLU A N 1
ATOM 2408 C CA . GLU A 1 311 ? -5.052 -8.954 11.055 1.00 86.12 311 GLU A CA 1
ATOM 2409 C C . GLU A 1 311 ? -6.185 -9.982 11.041 1.00 86.12 311 GLU A C 1
ATOM 2411 O O . GLU A 1 311 ? -7.303 -9.678 11.465 1.00 86.12 311 GLU A O 1
ATOM 2416 N N . PHE A 1 312 ? -5.884 -11.225 10.652 1.00 85.75 312 PHE A N 1
ATOM 2417 C CA . PHE A 1 312 ? -6.857 -12.310 10.641 1.00 85.75 312 PHE A CA 1
ATOM 2418 C C . PHE A 1 312 ? -7.540 -12.477 12.008 1.00 85.75 312 PHE A C 1
ATOM 2420 O O . PHE A 1 312 ? -8.771 -12.543 12.088 1.00 85.75 312 PHE A O 1
ATOM 2427 N N . PHE A 1 313 ? -6.772 -12.518 13.101 1.00 85.38 313 PHE A N 1
ATOM 2428 C CA . PHE A 1 313 ? -7.313 -12.689 14.450 1.00 85.38 313 PHE A CA 1
ATOM 2429 C C . PHE A 1 313 ? -8.111 -11.477 14.922 1.00 85.38 313 PHE A C 1
ATOM 2431 O O . PHE A 1 313 ? -9.144 -11.643 15.578 1.00 85.38 313 PHE A O 1
ATOM 2438 N N . MET A 1 314 ? -7.679 -10.270 14.572 1.00 89.62 314 MET A N 1
ATOM 2439 C CA . MET A 1 314 ? -8.385 -9.038 14.902 1.00 89.62 314 MET A CA 1
ATOM 2440 C C . MET A 1 314 ? -9.725 -8.940 14.162 1.00 89.62 314 MET A C 1
ATOM 2442 O O . MET A 1 314 ? -10.760 -8.694 14.794 1.00 89.62 314 MET A O 1
ATOM 2446 N N . VAL A 1 315 ? -9.745 -9.204 12.853 1.00 90.75 315 VAL A N 1
ATOM 2447 C CA . VAL A 1 315 ? -10.969 -9.242 12.035 1.00 90.75 315 VAL A CA 1
ATOM 2448 C C . VAL A 1 315 ? -11.915 -10.333 12.538 1.00 90.75 315 VAL A C 1
ATOM 2450 O O . VAL A 1 315 ? -13.107 -10.089 12.731 1.00 90.75 315 VAL A O 1
ATOM 2453 N N . LEU A 1 316 ? -11.391 -11.518 12.854 1.00 88.69 316 LEU A N 1
ATOM 2454 C CA . LEU A 1 316 ? -12.178 -12.616 13.408 1.00 88.69 316 LEU A CA 1
ATOM 2455 C C . LEU A 1 316 ? -12.786 -12.278 14.775 1.00 88.69 316 LEU A C 1
ATOM 2457 O O . LEU A 1 316 ? -13.978 -12.510 15.014 1.00 88.69 316 LEU A O 1
ATOM 2461 N N . CYS A 1 317 ? -11.972 -11.762 15.693 1.00 90.56 317 CYS A N 1
ATOM 2462 C CA . CYS A 1 317 ? -12.415 -11.438 17.039 1.00 90.56 317 CYS A CA 1
ATOM 2463 C C . CYS A 1 317 ? -13.517 -10.376 17.004 1.00 90.56 317 CYS A C 1
ATOM 2465 O O . CYS A 1 317 ? -14.558 -10.551 17.636 1.00 90.56 317 CYS A O 1
ATOM 2467 N N . THR A 1 318 ? -13.325 -9.324 16.207 1.00 92.25 318 THR A N 1
ATOM 2468 C CA . THR A 1 318 ? -14.298 -8.234 16.071 1.00 92.25 318 THR A CA 1
ATOM 2469 C C . THR A 1 318 ? -15.574 -8.699 15.379 1.00 92.25 318 THR A C 1
ATOM 2471 O O . THR A 1 318 ? -16.653 -8.457 15.904 1.00 92.25 318 THR A O 1
ATOM 2474 N N . ALA A 1 319 ? -15.493 -9.482 14.298 1.00 88.69 319 ALA A N 1
ATOM 2475 C CA . ALA A 1 319 ? -16.677 -10.088 13.683 1.00 88.69 319 ALA A CA 1
ATOM 2476 C C . ALA A 1 319 ? -17.450 -10.984 14.673 1.00 88.69 319 ALA A C 1
ATOM 2478 O O . ALA A 1 319 ? -18.678 -11.075 14.614 1.00 88.69 319 ALA A O 1
ATOM 2479 N N . SER A 1 320 ? -16.740 -11.635 15.600 1.00 87.19 320 SER A N 1
ATOM 2480 C CA . SER A 1 320 ? -17.309 -12.471 16.664 1.00 87.19 320 SER A CA 1
ATOM 2481 C C . SER A 1 320 ? -17.850 -11.701 17.867 1.00 87.19 320 SER A C 1
ATOM 2483 O O . SER A 1 320 ? -18.533 -12.317 18.683 1.00 87.19 320 SER A O 1
ATOM 2485 N N . GLY A 1 321 ? -17.558 -10.408 17.982 1.00 86.81 321 GLY A N 1
ATOM 2486 C CA . GLY A 1 321 ? -17.981 -9.572 19.095 1.00 86.81 321 GLY A CA 1
ATOM 2487 C C . GLY A 1 321 ? -19.475 -9.256 19.052 1.00 86.81 321 GLY A C 1
ATOM 2488 O O . GLY A 1 321 ? -20.036 -8.922 18.005 1.00 86.81 321 GLY A O 1
ATOM 2489 N N . ASP A 1 322 ? -20.136 -9.362 20.205 1.00 85.38 322 ASP A N 1
ATOM 2490 C CA . ASP A 1 322 ? -21.570 -9.078 20.331 1.00 85.38 322 ASP A CA 1
ATOM 2491 C C . ASP A 1 322 ? -21.887 -7.585 20.165 1.00 85.38 322 ASP A C 1
ATOM 2493 O O . ASP A 1 322 ? -23.014 -7.229 19.809 1.00 85.38 322 ASP A O 1
ATOM 2497 N N . ASN A 1 323 ? -20.906 -6.700 20.386 1.00 89.25 323 ASN A N 1
ATOM 2498 C CA . ASN A 1 323 ? -21.104 -5.260 20.273 1.00 89.25 323 ASN A CA 1
ATOM 2499 C C . ASN A 1 323 ? -20.555 -4.686 18.970 1.00 89.25 323 ASN A C 1
ATOM 2501 O O . ASN A 1 323 ? -20.644 -3.480 18.792 1.00 89.25 323 ASN A O 1
ATOM 2505 N N . TRP A 1 324 ? -20.035 -5.481 18.032 1.00 90.19 324 TRP A N 1
ATOM 2506 C CA . TRP A 1 324 ? -19.352 -4.944 16.851 1.00 90.19 324 TRP A CA 1
ATOM 2507 C C . TRP A 1 324 ? -20.261 -4.015 16.048 1.00 90.19 324 TRP A C 1
ATOM 2509 O O . TRP A 1 324 ? -19.847 -2.950 15.609 1.00 90.19 324 TRP A O 1
ATOM 2519 N N . LYS A 1 325 ? -21.554 -4.349 15.975 1.00 88.06 325 LYS A N 1
ATOM 2520 C CA . LYS A 1 325 ? -22.577 -3.537 15.301 1.00 88.06 325 LYS A CA 1
ATOM 2521 C C . LYS A 1 325 ? -22.976 -2.254 16.024 1.00 88.06 325 LYS A C 1
ATOM 2523 O O . LYS A 1 325 ? -23.526 -1.359 15.392 1.00 88.06 325 LYS A O 1
ATOM 2528 N N . THR A 1 326 ? -22.778 -2.174 17.335 1.00 91.69 326 THR A N 1
ATOM 2529 C CA . THR A 1 326 ? -23.273 -1.064 18.169 1.00 91.69 326 THR A CA 1
ATOM 2530 C C . THR A 1 326 ? -22.145 -0.221 18.759 1.00 91.69 326 THR A C 1
ATOM 2532 O O . THR A 1 326 ? -22.330 0.964 19.019 1.00 91.69 326 THR A O 1
ATOM 2535 N N . ASN A 1 327 ? -20.973 -0.815 18.949 1.00 94.00 327 ASN A N 1
ATOM 2536 C CA . ASN A 1 327 ? -19.764 -0.236 19.507 1.00 94.00 327 ASN A CA 1
ATOM 2537 C C . ASN A 1 327 ? -18.500 -0.914 18.918 1.00 94.00 327 ASN A C 1
ATOM 2539 O O . ASN A 1 327 ? -17.785 -1.615 19.643 1.00 94.00 327 ASN A O 1
ATOM 2543 N N . PRO A 1 328 ? -18.184 -0.679 17.626 1.00 93.44 328 PRO A N 1
ATOM 2544 C CA . PRO A 1 328 ? -17.004 -1.246 16.972 1.00 93.44 328 PRO A CA 1
ATOM 2545 C C . PRO A 1 328 ? -15.709 -0.986 17.746 1.00 93.44 328 PRO A C 1
ATOM 2547 O O . PRO A 1 328 ? -14.871 -1.865 17.921 1.00 93.44 328 PRO A O 1
ATOM 2550 N N . LEU A 1 329 ? -15.564 0.233 18.267 1.00 92.75 329 LEU A N 1
ATOM 2551 C CA . LEU A 1 329 ? -14.376 0.651 18.995 1.00 92.75 329 LEU A CA 1
ATOM 2552 C C . LEU A 1 329 ? -14.165 -0.164 20.280 1.00 92.75 329 LEU A C 1
ATOM 2554 O O . LEU A 1 329 ? -13.058 -0.630 20.538 1.00 92.75 329 LEU A O 1
ATOM 2558 N N . GLY A 1 330 ? -15.219 -0.353 21.079 1.00 92.94 330 GLY A N 1
ATOM 2559 C CA . GLY A 1 330 ? -15.142 -1.161 22.298 1.00 92.94 330 GLY A CA 1
ATOM 2560 C C . GLY A 1 330 ? -14.754 -2.613 22.018 1.00 92.94 330 GLY A C 1
ATOM 2561 O O . GLY A 1 330 ? -13.954 -3.189 22.761 1.00 92.94 330 GLY A O 1
ATOM 2562 N N . ASP A 1 331 ? -15.265 -3.180 20.926 1.00 92.00 331 ASP A N 1
ATOM 2563 C CA . ASP A 1 331 ? -14.942 -4.545 20.519 1.00 92.00 331 ASP A CA 1
ATOM 2564 C C . ASP A 1 331 ? -13.511 -4.658 19.980 1.00 92.00 331 ASP A C 1
ATOM 2566 O O . ASP A 1 331 ? -12.793 -5.557 20.409 1.00 92.00 331 ASP A O 1
ATOM 2570 N N . VAL A 1 332 ? -13.026 -3.711 19.166 1.00 91.50 332 VAL A N 1
ATOM 2571 C CA . VAL A 1 332 ? -11.610 -3.668 18.742 1.00 91.50 332 VAL A CA 1
ATOM 2572 C C . VAL A 1 332 ? -10.669 -3.561 19.934 1.00 91.50 332 VAL A C 1
ATOM 2574 O O . VAL A 1 332 ? -9.697 -4.306 20.002 1.00 91.50 332 VAL A O 1
ATOM 2577 N N . ILE A 1 333 ? -10.962 -2.695 20.907 1.00 90.31 333 ILE A N 1
ATOM 2578 C CA . ILE A 1 333 ? -10.142 -2.561 22.120 1.00 90.31 333 ILE A CA 1
ATOM 2579 C C . ILE A 1 333 ? -10.128 -3.876 22.912 1.00 90.31 333 ILE A C 1
ATOM 2581 O O . ILE A 1 333 ? -9.092 -4.275 23.444 1.00 90.31 333 ILE A O 1
ATOM 2585 N N . THR A 1 334 ? -11.275 -4.548 23.012 1.00 91.38 334 THR A N 1
ATOM 2586 C CA . THR A 1 334 ? -11.376 -5.849 23.686 1.00 91.38 334 THR A CA 1
ATOM 2587 C C . THR A 1 334 ? -10.576 -6.914 22.937 1.00 91.38 334 THR A C 1
ATOM 2589 O O . THR A 1 334 ? -9.844 -7.678 23.561 1.00 91.38 334 THR A O 1
ATOM 2592 N N . CYS A 1 335 ? -10.654 -6.924 21.609 1.00 91.00 335 CYS A N 1
ATOM 2593 C CA . CYS A 1 335 ? -9.922 -7.848 20.757 1.00 91.00 335 CYS A CA 1
ATOM 2594 C C . CYS A 1 335 ? -8.413 -7.628 20.802 1.00 91.00 335 CYS A C 1
ATOM 2596 O O . CYS A 1 335 ? -7.691 -8.591 21.029 1.00 91.00 335 CYS A O 1
ATOM 2598 N N . ALA A 1 336 ? -7.941 -6.383 20.726 1.00 88.31 336 ALA A N 1
ATOM 2599 C CA . ALA A 1 336 ? -6.522 -6.049 20.839 1.00 88.31 336 ALA A CA 1
ATOM 2600 C C . ALA A 1 336 ? -5.910 -6.578 22.150 1.00 88.31 336 ALA A C 1
ATOM 2602 O O . ALA A 1 336 ? -4.812 -7.124 22.160 1.00 88.31 336 ALA A O 1
ATOM 2603 N N . ARG A 1 337 ? -6.655 -6.512 23.266 1.00 87.56 337 ARG A N 1
ATOM 2604 C CA . ARG A 1 337 ? -6.214 -7.102 24.546 1.00 87.56 337 ARG A CA 1
ATOM 2605 C C . ARG A 1 337 ? -6.161 -8.630 24.521 1.00 87.56 337 ARG A C 1
ATOM 2607 O O . ARG A 1 337 ? -5.337 -9.211 25.217 1.00 87.56 337 ARG A O 1
ATOM 2614 N N . ASN A 1 338 ? -7.062 -9.269 23.779 1.00 83.81 338 ASN A N 1
ATOM 2615 C CA . ASN A 1 338 ? -7.189 -10.725 23.739 1.00 83.81 338 ASN A CA 1
ATOM 2616 C C . ASN A 1 338 ? -6.207 -11.381 22.763 1.00 83.81 338 ASN A C 1
ATOM 2618 O O . ASN A 1 338 ? -5.787 -12.507 23.013 1.00 83.81 338 ASN A O 1
ATOM 2622 N N . VAL A 1 339 ? -5.851 -10.699 21.671 1.00 79.25 339 VAL A N 1
ATOM 2623 C CA . VAL A 1 339 ? -4.920 -11.222 20.659 1.00 79.25 339 VAL A CA 1
ATOM 2624 C C . VAL A 1 339 ? -3.473 -11.243 21.183 1.00 79.25 339 VAL A C 1
ATOM 2626 O O . VAL A 1 339 ? -2.669 -12.017 20.688 1.00 79.25 339 VAL A O 1
ATOM 2629 N N . ASN A 1 340 ? -3.164 -10.522 22.273 1.00 64.88 340 ASN A N 1
ATOM 2630 C CA . ASN A 1 340 ? -1.880 -10.550 22.999 1.00 64.88 340 ASN A CA 1
ATOM 2631 C C . ASN A 1 340 ? -0.629 -10.380 22.108 1.00 64.88 340 ASN A C 1
ATOM 2633 O O . ASN A 1 340 ? 0.466 -10.784 22.500 1.00 64.88 340 ASN A O 1
ATOM 2637 N N . ASP A 1 341 ? -0.798 -9.751 20.945 1.00 62.59 341 ASP A N 1
ATOM 2638 C CA . ASP A 1 341 ? 0.279 -9.289 20.080 1.00 62.59 341 ASP A CA 1
ATOM 2639 C C . ASP A 1 341 ? 0.449 -7.781 20.267 1.00 62.59 341 ASP A C 1
ATOM 2641 O O . ASP A 1 341 ? -0.509 -7.009 20.262 1.00 62.59 341 ASP A O 1
ATOM 2645 N N . LEU A 1 342 ? 1.696 -7.356 20.468 1.00 56.66 342 LEU A N 1
ATOM 2646 C CA . LEU A 1 342 ? 2.080 -5.978 20.806 1.00 56.66 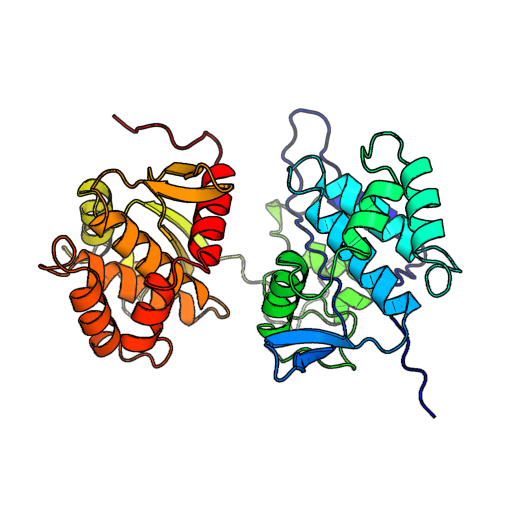342 LEU A CA 1
ATOM 2647 C C . LEU A 1 342 ? 1.965 -4.994 19.625 1.00 56.66 342 LEU A C 1
ATOM 2649 O O . LEU A 1 342 ? 2.440 -3.866 19.736 1.00 56.66 342 LEU A O 1
ATOM 2653 N N . LEU A 1 343 ? 1.386 -5.418 18.500 1.00 63.81 343 LEU A N 1
ATOM 2654 C CA . LEU A 1 343 ? 1.384 -4.661 17.248 1.00 63.81 343 LEU A CA 1
ATOM 2655 C C . LEU A 1 343 ? 0.421 -3.471 17.280 1.00 63.81 343 LEU A C 1
ATOM 2657 O O . LEU A 1 343 ? 0.725 -2.426 16.714 1.00 63.81 343 LEU A O 1
ATOM 2661 N N . ASP A 1 344 ? -0.705 -3.593 17.988 1.00 69.94 344 ASP A N 1
ATOM 2662 C CA . ASP A 1 344 ? -1.693 -2.522 18.090 1.00 69.94 344 ASP A CA 1
ATOM 2663 C C . ASP A 1 344 ? -2.325 -2.456 19.483 1.00 69.94 344 ASP A C 1
ATOM 2665 O O . ASP A 1 344 ? -3.035 -3.368 19.912 1.00 69.94 344 ASP A O 1
ATOM 2669 N N . ASP A 1 345 ? -2.145 -1.333 20.180 1.00 80.25 345 ASP A N 1
ATOM 2670 C CA . ASP A 1 345 ? -2.972 -1.015 21.337 1.00 80.25 345 ASP A CA 1
ATOM 2671 C C . ASP A 1 345 ? -4.290 -0.344 20.906 1.00 80.25 345 ASP A C 1
ATOM 2673 O O . ASP A 1 345 ? -4.376 0.380 19.911 1.00 80.25 345 ASP A O 1
ATOM 2677 N N . GLY A 1 346 ? -5.353 -0.599 21.673 1.00 82.69 346 GLY A N 1
ATOM 2678 C CA . GLY A 1 346 ? -6.685 -0.050 21.414 1.00 82.69 346 GLY A CA 1
ATOM 2679 C C . GLY A 1 346 ? -6.713 1.477 21.197 1.00 82.69 346 GLY A C 1
ATOM 2680 O O . GLY A 1 346 ? -7.319 1.917 20.220 1.00 82.69 346 GLY A O 1
ATOM 2681 N N . PRO A 1 347 ? -6.062 2.289 22.054 1.00 85.94 347 PRO A N 1
ATOM 2682 C CA . PRO A 1 347 ? -5.914 3.730 21.834 1.00 85.94 347 PRO A CA 1
ATOM 2683 C C . PRO A 1 347 ? -5.252 4.114 20.501 1.00 85.94 347 PRO A C 1
ATOM 2685 O O . PRO A 1 347 ? -5.716 5.045 19.838 1.00 85.94 347 PRO A O 1
ATOM 2688 N N . SER A 1 348 ? -4.211 3.402 20.072 1.00 85.81 348 SER A N 1
ATOM 2689 C CA . SER A 1 348 ? -3.549 3.637 18.783 1.00 85.81 348 SER A CA 1
ATOM 2690 C C . SER A 1 348 ? -4.471 3.360 17.590 1.00 85.81 348 SER A C 1
ATOM 2692 O O . SER A 1 348 ? -4.495 4.140 16.630 1.00 85.81 348 SER A O 1
ATOM 2694 N N . LEU A 1 349 ? -5.287 2.303 17.658 1.00 88.00 349 LEU A N 1
ATOM 2695 C CA . LEU A 1 349 ? -6.310 2.009 16.645 1.00 88.00 349 LEU A CA 1
ATOM 2696 C C . LEU A 1 349 ? -7.448 3.033 16.658 1.00 88.00 349 LEU A C 1
ATOM 2698 O O . LEU A 1 349 ? -7.909 3.466 15.601 1.00 88.00 349 LEU A O 1
ATOM 2702 N N . GLU A 1 350 ? -7.874 3.468 17.844 1.00 89.81 350 GLU A N 1
ATOM 2703 C CA . GLU A 1 350 ? -8.876 4.521 18.001 1.00 89.81 350 GLU A CA 1
ATOM 2704 C C . GLU A 1 350 ? -8.423 5.821 17.341 1.00 89.81 350 GLU A C 1
ATOM 2706 O O . GLU A 1 350 ? -9.167 6.423 16.565 1.00 89.81 350 GLU A O 1
ATOM 2711 N N . MET A 1 351 ? -7.198 6.245 17.649 1.00 89.38 351 MET A N 1
ATOM 2712 C CA . MET A 1 351 ? -6.605 7.460 17.110 1.00 89.38 351 MET A CA 1
ATOM 2713 C C . MET A 1 351 ? -6.490 7.380 15.588 1.00 89.38 351 MET A C 1
ATOM 2715 O O . MET A 1 351 ? -6.845 8.341 14.907 1.00 89.38 351 MET A O 1
ATOM 2719 N N . CYS A 1 352 ? -6.074 6.228 15.055 1.00 88.44 352 CYS A N 1
ATOM 2720 C CA . CYS A 1 352 ? -6.039 5.989 13.617 1.00 88.44 352 CYS A CA 1
ATOM 2721 C C . CYS A 1 352 ? -7.425 6.135 12.978 1.00 88.44 352 CYS A C 1
ATOM 2723 O O . CYS A 1 352 ? -7.610 6.946 12.075 1.00 88.44 352 CYS A O 1
ATOM 2725 N N . ALA A 1 353 ? -8.428 5.419 13.489 1.00 90.62 353 ALA A N 1
ATOM 2726 C CA . ALA A 1 353 ? -9.753 5.400 12.878 1.00 90.62 353 ALA A CA 1
ATOM 2727 C C . ALA A 1 353 ? -10.514 6.729 13.033 1.00 90.62 353 ALA A C 1
ATOM 2729 O O . ALA A 1 353 ? -11.342 7.087 12.188 1.00 90.62 353 ALA A O 1
ATOM 2730 N N . LYS A 1 354 ? -10.260 7.481 14.113 1.00 88.88 354 LYS A N 1
ATOM 2731 C CA . LYS A 1 354 ? -10.900 8.781 14.366 1.00 88.88 354 LYS A CA 1
ATOM 2732 C C . LYS A 1 354 ? -10.218 9.949 13.666 1.00 88.88 354 LYS A C 1
ATOM 2734 O O . LYS A 1 354 ? -10.855 10.999 13.540 1.00 88.88 354 LYS A O 1
ATOM 2739 N N . ASN A 1 355 ? -8.982 9.799 13.191 1.00 84.56 355 ASN A N 1
ATOM 2740 C CA . ASN A 1 355 ? -8.297 10.858 12.459 1.00 84.56 355 ASN A CA 1
ATOM 2741 C C . ASN A 1 355 ? -8.868 11.019 11.038 1.00 84.56 355 ASN A C 1
ATOM 2743 O O . ASN A 1 355 ? -8.259 10.649 10.046 1.00 84.56 355 ASN A O 1
ATOM 2747 N N . THR A 1 356 ? -10.048 11.633 10.936 1.00 68.12 356 THR A N 1
ATOM 2748 C CA . THR A 1 356 ? -10.756 11.882 9.662 1.00 68.12 356 THR A CA 1
ATOM 2749 C C . THR A 1 356 ? -10.062 12.880 8.731 1.00 68.12 356 THR A C 1
ATOM 2751 O O . THR A 1 356 ? -10.577 13.167 7.647 1.00 68.12 356 THR A O 1
ATOM 2754 N N . ASN A 1 357 ? -8.943 13.466 9.160 1.00 66.25 357 ASN A N 1
ATOM 2755 C CA . ASN A 1 357 ? -8.092 14.295 8.312 1.00 66.25 357 ASN A CA 1
ATOM 2756 C C . ASN A 1 357 ? -7.020 13.464 7.588 1.00 66.25 357 ASN A C 1
ATOM 2758 O O . ASN A 1 357 ? -6.459 13.958 6.619 1.00 66.25 357 ASN A O 1
ATOM 2762 N N . ASP A 1 358 ? -6.785 12.220 8.017 1.00 70.06 358 ASP A N 1
ATOM 2763 C CA . ASP A 1 358 ? -5.850 11.266 7.418 1.00 70.06 358 ASP A CA 1
ATOM 2764 C C . ASP A 1 358 ? -6.588 9.950 7.105 1.00 70.06 358 ASP A C 1
ATOM 2766 O O . ASP A 1 358 ? -6.444 8.943 7.796 1.00 70.06 358 ASP A O 1
ATOM 2770 N N . ASN A 1 359 ? -7.437 9.965 6.069 1.00 81.81 359 ASN A N 1
ATOM 2771 C CA . ASN A 1 359 ? -8.163 8.768 5.614 1.00 81.81 359 ASN A CA 1
ATOM 2772 C C . ASN A 1 359 ? -7.325 7.895 4.663 1.00 81.81 359 ASN A C 1
ATOM 2774 O O . ASN A 1 359 ? -7.898 7.105 3.915 1.00 81.81 359 ASN A O 1
ATOM 2778 N N . ARG A 1 360 ? -5.988 8.005 4.683 1.00 81.94 360 ARG A N 1
ATOM 2779 C CA . ARG A 1 360 ? -5.108 7.325 3.717 1.00 81.94 360 ARG A CA 1
ATOM 2780 C C . ARG A 1 360 ? -5.339 5.817 3.632 1.00 81.94 360 ARG A C 1
ATOM 2782 O O . ARG A 1 360 ? -5.415 5.282 2.537 1.00 81.94 360 ARG A O 1
ATOM 2789 N N . TYR A 1 361 ? -5.554 5.143 4.763 1.00 84.94 361 TYR A N 1
ATOM 2790 C CA . TYR A 1 361 ? -5.805 3.695 4.787 1.00 84.94 361 TYR A CA 1
ATOM 2791 C C . TYR A 1 361 ? -7.173 3.332 4.193 1.00 84.94 361 TYR A C 1
ATOM 2793 O O . TYR A 1 361 ? -7.355 2.280 3.583 1.00 84.94 361 TYR A O 1
ATOM 2801 N N . LEU A 1 362 ? -8.149 4.231 4.326 1.00 85.31 362 LEU A N 1
ATOM 2802 C CA . LEU A 1 362 ? -9.448 4.079 3.679 1.00 85.31 362 LEU A CA 1
ATOM 2803 C C . LEU A 1 362 ? -9.331 4.309 2.164 1.00 85.31 362 LEU A C 1
ATOM 2805 O O . LEU A 1 362 ? -9.931 3.589 1.379 1.00 85.31 362 LEU A O 1
ATOM 2809 N N . ASP A 1 363 ? -8.517 5.274 1.738 1.00 86.12 363 ASP A N 1
ATOM 2810 C CA . ASP A 1 363 ? -8.244 5.491 0.316 1.00 86.12 363 ASP A CA 1
ATOM 2811 C C . ASP A 1 363 ? -7.449 4.330 -0.310 1.00 86.12 363 ASP A C 1
ATOM 2813 O O . ASP A 1 363 ? -7.727 3.963 -1.449 1.00 86.12 363 ASP A O 1
ATOM 2817 N N . GLN A 1 364 ? -6.537 3.696 0.433 1.00 84.12 364 GLN A N 1
ATOM 2818 C CA . GLN A 1 364 ? -5.824 2.486 -0.001 1.00 84.12 364 GLN A CA 1
ATOM 2819 C C . GLN A 1 364 ? -6.765 1.284 -0.158 1.00 84.12 364 GLN A C 1
ATOM 2821 O O . GLN A 1 364 ? -6.711 0.585 -1.167 1.00 84.12 364 GLN A O 1
ATOM 2826 N N . THR A 1 365 ? -7.676 1.063 0.796 1.00 85.50 365 THR A N 1
ATOM 2827 C CA . THR A 1 365 ? -8.681 -0.015 0.695 1.00 85.50 365 THR A CA 1
ATOM 2828 C C . THR A 1 365 ? -9.681 0.221 -0.440 1.00 85.50 365 THR A C 1
ATOM 2830 O O . THR A 1 365 ? -10.067 -0.735 -1.118 1.00 85.50 365 THR A O 1
ATOM 2833 N N . LEU A 1 366 ? -10.048 1.478 -0.718 1.00 87.06 366 LEU A N 1
ATOM 2834 C CA . LEU A 1 366 ? -10.796 1.842 -1.926 1.00 87.06 366 LEU A CA 1
ATOM 2835 C C . LEU A 1 366 ? -10.006 1.528 -3.192 1.00 87.06 366 LEU A C 1
ATOM 2837 O O . LEU A 1 366 ? -10.531 0.845 -4.062 1.00 87.06 366 LEU A O 1
ATOM 2841 N N . ALA A 1 367 ? -8.756 1.986 -3.293 1.00 79.44 367 ALA A N 1
ATOM 2842 C CA . ALA A 1 367 ? -7.925 1.746 -4.470 1.00 79.44 367 ALA A CA 1
ATOM 2843 C C . ALA A 1 367 ? -7.778 0.242 -4.751 1.00 79.44 367 ALA A C 1
ATOM 2845 O O . ALA A 1 367 ? -7.983 -0.192 -5.882 1.00 79.44 367 ALA A O 1
ATOM 2846 N N . ALA A 1 368 ? -7.543 -0.564 -3.710 1.00 74.38 368 ALA A N 1
ATOM 2847 C CA . ALA A 1 368 ? -7.498 -2.021 -3.812 1.00 74.38 368 ALA A CA 1
ATOM 2848 C C . ALA A 1 368 ? -8.833 -2.640 -4.270 1.00 74.38 368 ALA A C 1
ATOM 2850 O O . ALA A 1 368 ? -8.836 -3.696 -4.902 1.00 74.38 368 ALA A O 1
ATOM 2851 N N . THR A 1 369 ? -9.965 -2.003 -3.955 1.00 79.00 369 THR A N 1
ATOM 2852 C CA . THR A 1 369 ? -11.307 -2.444 -4.365 1.00 79.00 369 THR A CA 1
ATOM 2853 C C . THR A 1 369 ? -11.641 -2.029 -5.801 1.00 79.00 369 THR A C 1
ATOM 2855 O O . THR A 1 369 ? -12.209 -2.823 -6.550 1.00 79.00 369 THR A O 1
ATOM 2858 N N . ASP A 1 370 ? -11.266 -0.817 -6.211 1.00 74.94 370 ASP A N 1
ATOM 2859 C CA . ASP A 1 370 ? -11.579 -0.248 -7.530 1.00 74.94 370 ASP A CA 1
ATOM 2860 C C . ASP A 1 370 ? -10.854 -0.968 -8.679 1.00 74.94 370 ASP A C 1
ATOM 2862 O O . ASP A 1 370 ? -11.347 -0.981 -9.809 1.00 74.94 370 ASP A O 1
ATOM 2866 N N . ILE A 1 371 ? -9.710 -1.602 -8.402 1.00 69.00 371 ILE A N 1
ATOM 2867 C CA . ILE A 1 371 ? -8.946 -2.371 -9.398 1.00 69.00 371 ILE A CA 1
ATOM 2868 C C . ILE A 1 371 ? -9.488 -3.792 -9.630 1.00 69.00 371 ILE A C 1
ATOM 2870 O O . ILE A 1 371 ? -9.026 -4.481 -10.542 1.00 69.00 371 ILE A O 1
ATOM 2874 N N . VAL A 1 372 ? -10.458 -4.255 -8.830 1.00 68.00 372 VAL A N 1
ATOM 2875 C CA . VAL A 1 372 ? -11.003 -5.616 -8.950 1.00 68.00 372 VAL A CA 1
ATOM 2876 C C . VAL A 1 372 ? -11.797 -5.765 -10.244 1.00 68.00 372 VAL A C 1
ATOM 2878 O O . VAL A 1 372 ? -12.733 -5.010 -10.514 1.00 68.00 372 VAL A O 1
ATOM 2881 N N . TYR A 1 373 ? -11.464 -6.797 -11.025 1.00 51.81 373 TYR A N 1
ATOM 2882 C CA . TYR A 1 373 ? -12.170 -7.143 -12.255 1.00 51.81 373 TYR A CA 1
ATOM 2883 C C . TYR A 1 373 ? -12.668 -8.605 -12.249 1.00 51.81 373 TYR A C 1
ATOM 2885 O O . TYR A 1 373 ? -11.873 -9.514 -12.004 1.00 51.81 373 TYR A O 1
ATOM 2893 N N . PRO A 1 374 ? -13.949 -8.872 -12.577 1.00 73.88 374 PRO A N 1
ATOM 2894 C CA . PRO A 1 374 ? -14.997 -7.887 -12.847 1.00 73.88 374 PRO A CA 1
ATOM 2895 C C . PRO A 1 374 ? -15.283 -7.029 -11.610 1.00 73.88 374 PRO A C 1
ATOM 2897 O O . PRO A 1 374 ? -15.112 -7.496 -10.485 1.00 73.88 374 PRO A O 1
ATOM 2900 N N . ALA A 1 375 ? -15.723 -5.785 -11.837 1.00 70.88 375 ALA A N 1
ATOM 2901 C CA . ALA A 1 375 ? -16.097 -4.882 -10.753 1.00 70.88 375 ALA A CA 1
ATOM 2902 C C . ALA A 1 375 ? -17.054 -5.595 -9.789 1.00 70.88 375 ALA A C 1
ATOM 2904 O O . ALA A 1 375 ? -17.933 -6.342 -10.230 1.00 70.88 375 ALA A O 1
ATOM 2905 N N . ILE A 1 376 ? -16.882 -5.370 -8.485 1.00 72.75 376 ILE A N 1
ATOM 2906 C CA . ILE A 1 376 ? -17.690 -6.018 -7.450 1.00 72.75 376 ILE A CA 1
ATOM 2907 C C . ILE A 1 376 ? -19.141 -5.539 -7.590 1.00 72.75 376 ILE A C 1
ATOM 2909 O O . ILE A 1 376 ? -19.538 -4.494 -7.083 1.00 72.75 376 ILE A O 1
ATOM 2913 N N . THR A 1 377 ? -19.945 -6.302 -8.325 1.00 63.50 377 THR A N 1
ATOM 2914 C CA . THR A 1 377 ? -21.385 -6.079 -8.461 1.00 63.50 377 THR A CA 1
ATOM 2915 C C . THR A 1 377 ? -22.128 -6.832 -7.369 1.00 63.50 377 THR A C 1
ATOM 2917 O O . THR A 1 377 ? -21.705 -7.925 -6.993 1.00 63.50 377 THR A O 1
ATOM 2920 N N . ASP A 1 378 ? -23.258 -6.292 -6.905 1.00 53.62 378 ASP A N 1
ATOM 2921 C CA . ASP A 1 378 ? -24.117 -6.955 -5.919 1.00 53.62 378 ASP A CA 1
ATOM 2922 C C . ASP A 1 378 ? -24.380 -8.422 -6.314 1.00 53.62 378 ASP A C 1
ATOM 2924 O O . ASP A 1 378 ? -25.087 -8.718 -7.285 1.00 53.62 378 ASP A O 1
ATOM 2928 N N . SER A 1 379 ? -23.830 -9.357 -5.535 1.00 43.28 379 SER A N 1
ATOM 2929 C CA . SER A 1 379 ? -24.247 -10.752 -5.573 1.00 43.28 379 SER A CA 1
ATOM 2930 C C . SER A 1 379 ? -25.639 -10.830 -4.941 1.00 43.28 379 SER A C 1
ATOM 2932 O O . SER A 1 379 ? -25.809 -10.676 -3.724 1.00 43.28 379 SER A O 1
ATOM 2934 N N . LYS A 1 380 ? -26.653 -10.968 -5.804 1.00 32.81 380 LYS A N 1
ATOM 2935 C CA . LYS A 1 380 ? -28.058 -11.120 -5.400 1.00 32.81 380 LYS A CA 1
ATOM 2936 C C . LYS A 1 380 ? -28.231 -12.275 -4.421 1.00 32.81 380 LYS A C 1
ATOM 2938 O O . LYS A 1 380 ? -27.767 -13.388 -4.750 1.00 32.81 380 LYS A O 1
#

Foldseek 3Di:
DDDLDPPDQPQPDPDDDVLVVLQQDDDPPPDDGRPDDDDDQLDAPWDWDQDPVRFIDIDDPDPLSLLLSQLLLLLRVVQPDPVRSVVSVQLNVQLVPDPCCSPCVLVSSQVSCVVPVVPPDHSVNSNCRSPPRRRDDVSNVVSVVVQCLQPPRRDSVCPVFDADPLHTDSVCSRVVSLVNLQLDDPVSRDCPPSVPSDPDPCPDDPRNQPQLEDEAEAEDQLQPPVSLCVLCVQDPPDCPHCVVLQDCPPDPCSSHHYFYDYQHDHPWDWDQDPVRQTDIADPLGPLSLLLSQLLLLLNPQPSDPVSSVVSSQLSSQLSVDPCCSPCVLVSSQVSVVVSPDPRDHSVRSVCRSPPSVCCVSNVVSVSVQCPDPPRDDDPD

Sequence (380 aa):
MSDAAINLIKLNVAGGPQSLYELMVPKAEGEASFGVEVDYIPWGTSTREINSDGTIKYTCTDDDKCLGTRLHACIARNHVSLYQNHHEFFMIYCTATQTDWKTNPLGKVIECGNRYPDIPDDGVGLELCANANLQSDPYLEEVIAVTDTLYPEFSTSSNPLVIINGRVNTNAITNLKTEVCRAMPLDNRPGTPCSTILDPPITDVPTPVPSDTVKVQVYYSPLSQKSVDFIKLNTKDNNKGIYDLLTPGTHGNAKYNIEFDYIPWGRATRVPDAQGKNVYTCPEGDTDCLGTRLHACIARNHVTQYENHHEFFMVLCTASGDNWKTNPLGDVITCARNVNDLLDDGPSLEMCAKNTNDNRYLDQTLAATDIVYPAITDSK

Secondary structure (DSSP, 8-state):
-------------TT-THHHHHHHSPPSTTSPPP-------TTTT-EEEE-TTS-EEEE-SSHHHHHHHHHHHHHHHTT-STTTHHHHHHHHHHHHT-TTTTT-HHHHHHHHHHH-TTS---HHHHHHHHHS-GGG-HHHHHHHHHHHT-SSPP-GGGPSP-EETTEE-STHHHHHHHHHHHHS-GGG--HHHHTT-PPP--SSS-------EEEEEEEE-TT-HHHHHHHHHTTSSSS-STHHHHSTTSSTT---EEEEEEEETTT-EEEE-TTS-EEEE-TT-HHHHHHHHHHHHHHTT-SSTTHHHHHHHHHHHHHH-TTTTT-HHHHHHHHHHHH--TT--HHHHHHHHH-TT--HHHHHHHHHHHT-SS------